Protein AF-W0TDA6-F1 (afdb_monomer)

Organism: Kluyveromyces marxianus (strain DMKU3-1042 / BCC 29191 / NBRC 104275) (NCBI:txid1003335)

InterPro domains:
  IPR021102 Peptide-N4-(N-acetyl-beta-glucosaminyl)asparagine amidase A [PTHR31104] (103-694)
  IPR056948 Peptide N-acetyl-beta-D-glucosaminyl asparaginase amidase A, N-terminal [PF12222] (127-472)

Radius of gyration: 29.34 Å; Cα contacts (8 Å, |Δi|>4): 1601; chains: 1; bounding box: 58×89×93 Å

Foldseek 3Di:
DFDFFPVVLLVVVLVVVVVVVVVVVPDDDDDDDDDDDDDDDDDDDPDDDDDDDDDDDDDDDDDDDDDDDDDDPPVVVVVVVVVVVVVVVVVVVVPPDDDDDDPDPPPPQEAEFEAQPFDDDDPPQWDDKDFFDWDKAEQCALNWDKDKDFADDPDDFQWKKKKKKKKKFAFAQKWWKFKDKQLATQFIAIDAGDDPRGIYIYMGMDTRSLPVLVRNVRDIIMIIMDTHHYDDPRHHMMMIMIMMMITGRFDFDDDDDPDDPLSLVCCVVFPRFNDKAKPQDDPPPSHSKDWPDDPPDDQDKDKDWCPVVCPPPPVFFSWKKWWKQKAADDLRLQLQQADAPVCQCLLVVVSGGGHHLYRFKWKWKWKDQPPDIATQDIDTADRWAECSHPHVQQPFRHHTHCNGGPDIDMTICGLVVVVVPDPTRMMMIIGMFSDPDPVGGRDDDTGMMIIIIMGTHGDPPFPKDWADWPDWDKDKDWDKDWDDPVDSFKIKIKIKIKIKIKTKTWMAGNNFIKIKMKIKIKIKMWIWIAGRSNQKIKIKIKIKIKIKIFIARPVCVVPDDGQKIKIKIKMKIKIKIKHWDDQDSVQSKTKIKMWMKIKMKIWIKMDGPVPPDDDDDPTLVSVVVCVVPDPCPPIPTAKIKIKMKTKMWMKMDGPVDIDTHMWMKIKMWIAGNPRHTWTKIWIWTDGRSHTPDIDMDTDD

Secondary structure (DSSP, 8-state):
--STTHHHHHHHHHHHHHHHHHHHHS---------------------------------------------SSSHHHHHHHHHHHHHHHHHHHTSS----------GGGEEEEB-TT-PPPPSSSEEEEEEEEEEEESS-TT--EEEEE----SS--SEEEEEEEEEEESS----EEEEEETTEEEEEEE-----TTPEEEEEEEEE-GGGHHHHTT---EEEEEEE-----SS---EEEEEEEEEEE-PPPPPPPPS-SHHHHHHHHHHSPPSEEEESS--TTSS-S-EEESPTTSSSPPEEEE-TTTSTT-SS-EEEEEEEEEEEE-GGGTTGGGPPPGGGTTTTGGGT-----S-S--EEEEEEE-SS-EEEEEEEPPPP---TTSS-GGGSSSBPPTTSSSPPPEEEE-GGGTTGGGSSS--EEEEEEES-SSTTS-----S-EEEEEEEEEEE-TT--EEEEEEEEEEEEEEEEEEEE--S-TT-EEEEEEEEEEEEEEEEEEETTEEEEEEEEEEEEEEEEEEEEGGGTEEEEEEEEEEEEEEEEEEGGGTTTS--SEEEEEEEEEEEEEEEEEEEEETTTTEEEEEEEEEEEEEEEEEEEETTS------SSHHHHHHHHTTS-SSSSEEEEEEEEEEEEEEEEEE-TT--EEEEEEEEEEEEEE-SSS-EEEEEEEEEETTEEEEEEEEE--

Solvent-accessible surface area (backbone atoms only — not comparable to full-atom values): 38450 Å² total; per-residue (Å²): 120,71,55,82,41,57,65,59,27,50,49,49,50,53,53,50,52,52,50,53,53,53,57,65,74,67,67,76,93,77,84,93,77,89,81,93,84,87,84,86,88,80,92,82,81,93,81,82,91,79,86,92,82,80,80,93,73,88,79,86,78,90,88,80,90,76,95,86,78,94,82,75,77,66,66,62,54,58,57,52,53,54,50,54,53,53,50,51,54,53,56,58,61,67,75,71,78,82,88,76,96,70,93,75,92,75,68,87,51,58,43,73,33,41,43,81,81,51,65,77,81,78,91,64,49,70,70,48,75,47,82,69,46,78,52,74,36,32,81,15,62,95,50,56,51,72,41,81,45,66,42,83,74,91,64,84,60,76,39,35,32,39,39,41,37,39,35,30,40,43,38,43,73,53,35,61,35,40,35,24,51,70,54,31,60,74,46,45,30,39,46,73,42,41,54,94,76,22,33,34,34,35,65,48,52,45,84,43,36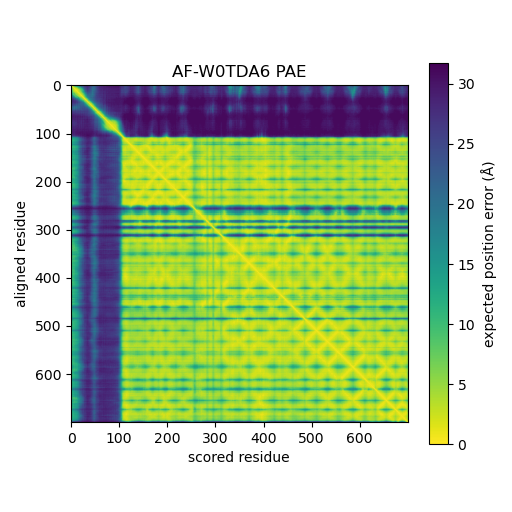,67,52,45,52,68,40,76,70,52,54,77,40,42,40,35,43,37,41,57,29,74,57,49,97,82,25,59,30,38,42,37,37,39,35,32,43,39,34,20,50,63,81,57,83,85,72,80,79,80,81,47,82,64,40,55,50,48,51,71,76,63,60,59,35,64,42,78,40,50,50,39,78,44,93,81,73,80,57,36,67,44,65,32,47,55,88,96,56,78,82,60,71,48,77,38,77,42,75,77,70,56,76,78,60,84,68,25,64,75,39,36,31,40,39,38,38,60,46,50,33,54,86,27,43,58,35,61,78,21,39,46,62,89,54,27,62,58,24,47,92,70,54,33,50,52,56,46,36,24,41,45,58,34,42,38,34,30,42,32,51,90,82,56,76,41,82,67,46,63,44,63,69,81,89,57,47,47,35,49,41,100,44,39,37,57,25,37,36,51,34,36,71,49,30,65,54,47,74,61,47,78,44,75,43,48,58,49,48,44,65,66,69,50,96,59,70,36,26,40,35,38,40,69,27,22,46,74,40,90,91,46,75,37,52,62,65,52,45,28,42,38,31,19,27,38,36,33,32,62,37,92,84,53,53,52,46,61,45,61,65,79,43,76,46,79,50,64,44,62,48,76,50,72,56,67,81,89,45,71,38,43,42,34,42,36,39,42,37,35,40,39,37,40,36,26,12,35,30,25,54,74,84,43,67,24,30,39,35,39,38,36,37,34,41,38,37,31,41,39,38,28,30,76,38,54,41,37,34,38,39,37,38,40,36,41,39,39,42,40,38,32,37,20,52,52,92,37,58,93,74,54,82,43,53,35,32,45,39,37,39,36,39,43,40,38,38,40,36,39,33,65,74,48,71,44,72,94,75,56,30,41,32,32,36,36,38,41,40,36,40,37,36,34,32,31,35,35,45,49,62,77,71,79,67,93,82,81,74,90,51,35,64,47,53,52,59,43,54,76,77,40,71,52,68,78,46,37,52,35,36,24,31,40,36,37,41,36,33,36,28,42,41,33,48,37,88,94,55,68,50,66,38,9,33,31,42,36,41,35,38,40,42,27,60,46,66,54,71,46,48,37,36,38,43,36,35,30,50,71,43,34,80,78,40,79,48,77,49,62,80,126

Mean predicted aligned error: 11.26 Å

Structure (mmCIF, N/CA/C/O backbone):
data_AF-W0TDA6-F1
#
_entry.id   AF-W0TDA6-F1
#
loop_
_atom_site.group_PDB
_atom_site.id
_atom_site.type_symbol
_atom_site.label_atom_id
_atom_site.label_alt_id
_atom_site.label_comp_id
_atom_site.label_asym_id
_atom_site.label_entity_id
_atom_site.label_seq_id
_atom_site.pdbx_PDB_ins_code
_atom_site.Cartn_x
_atom_site.Cartn_y
_atom_site.Cartn_z
_atom_site.occupancy
_atom_site.B_iso_or_equiv
_atom_site.auth_seq_id
_atom_site.auth_comp_id
_atom_site.auth_asym_id
_atom_site.auth_atom_id
_atom_site.pdbx_PDB_model_num
ATOM 1 N N . MET A 1 1 ? 5.021 1.453 -20.888 1.00 30.78 1 MET A N 1
ATOM 2 C CA . MET A 1 1 ? 4.682 2.231 -19.678 1.00 30.78 1 MET A CA 1
ATOM 3 C C . MET A 1 1 ? 5.437 1.537 -18.564 1.00 30.78 1 MET A C 1
ATOM 5 O O . MET A 1 1 ? 5.138 0.377 -18.330 1.00 30.78 1 MET A O 1
ATOM 9 N N . GLY A 1 2 ? 6.504 2.184 -18.094 1.00 31.73 2 GLY A N 1
ATOM 10 C CA . GLY A 1 2 ? 7.638 1.594 -17.371 1.00 31.73 2 GLY A CA 1
ATOM 11 C C . GLY A 1 2 ? 8.941 1.983 -18.087 1.00 31.73 2 GLY A C 1
ATOM 12 O O . GLY A 1 2 ? 9.083 1.664 -19.260 1.00 31.73 2 GLY A O 1
ATOM 13 N N . THR A 1 3 ? 9.836 2.719 -17.409 1.00 35.06 3 THR A N 1
ATOM 14 C CA . THR A 1 3 ? 10.998 3.520 -17.904 1.00 35.06 3 THR A CA 1
ATOM 15 C C . THR A 1 3 ? 10.679 4.921 -18.483 1.00 35.06 3 THR A C 1
ATOM 17 O O . THR A 1 3 ? 10.755 5.200 -19.677 1.00 35.06 3 THR A O 1
ATOM 20 N N . LYS A 1 4 ? 10.302 5.837 -17.574 1.00 40.94 4 LYS A N 1
ATOM 21 C CA . LYS A 1 4 ? 10.275 7.313 -17.704 1.00 40.94 4 LYS A CA 1
ATOM 22 C C . LYS A 1 4 ? 11.079 7.894 -18.878 1.00 40.94 4 LYS A C 1
ATOM 24 O O . LYS A 1 4 ? 12.294 7.746 -18.900 1.00 40.94 4 LYS A O 1
ATOM 29 N N . GLY A 1 5 ? 10.425 8.646 -19.768 1.00 38.69 5 GLY A N 1
ATOM 30 C CA . GLY A 1 5 ? 11.040 9.676 -20.626 1.00 38.69 5 GLY A CA 1
ATOM 31 C C . GLY A 1 5 ? 11.992 9.193 -21.727 1.00 38.69 5 GLY A C 1
ATOM 32 O O . GLY A 1 5 ? 11.766 9.511 -22.888 1.00 38.69 5 GLY A O 1
ATOM 33 N N . LYS A 1 6 ? 13.016 8.395 -21.407 1.00 40.06 6 LYS A N 1
ATOM 34 C CA . LYS A 1 6 ? 14.071 7.938 -22.323 1.00 40.06 6 LYS A CA 1
ATOM 35 C C . LYS A 1 6 ? 13.553 7.057 -23.457 1.00 40.06 6 LYS A C 1
ATOM 37 O O . LYS A 1 6 ? 13.934 7.288 -24.596 1.00 40.06 6 LYS A O 1
ATOM 42 N N . GLU A 1 7 ? 12.645 6.107 -23.213 1.00 43.28 7 GLU A N 1
ATOM 43 C CA . GLU A 1 7 ? 12.077 5.286 -24.303 1.00 43.28 7 GLU A CA 1
ATOM 44 C C . GLU A 1 7 ? 11.318 6.136 -25.335 1.00 43.28 7 GLU A C 1
ATOM 46 O O . GLU A 1 7 ? 11.422 5.900 -26.539 1.00 43.28 7 GLU A O 1
ATOM 51 N N . MET A 1 8 ? 10.585 7.151 -24.867 1.00 40.91 8 MET A N 1
ATOM 52 C C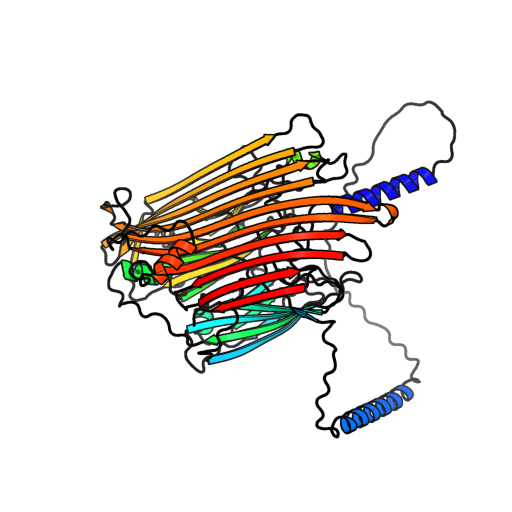A . MET A 1 8 ? 9.775 8.037 -25.708 1.00 40.91 8 MET A CA 1
ATOM 53 C C . MET A 1 8 ? 10.635 9.106 -26.390 1.00 40.91 8 MET A C 1
ATOM 55 O O . MET A 1 8 ? 10.470 9.344 -27.585 1.00 40.91 8 MET A O 1
ATOM 59 N N . SER A 1 9 ? 11.621 9.664 -25.682 1.00 41.81 9 SER A N 1
ATOM 60 C CA . SER A 1 9 ? 12.555 10.642 -26.239 1.00 41.81 9 SER A CA 1
ATOM 61 C C . SER A 1 9 ? 13.507 10.009 -27.260 1.00 41.81 9 SER A C 1
ATOM 63 O O . SER A 1 9 ? 13.784 10.625 -28.285 1.00 41.81 9 SER A O 1
ATOM 65 N N . ILE A 1 10 ? 13.928 8.751 -27.073 1.00 43.00 10 ILE A N 1
ATOM 66 C CA . ILE A 1 10 ? 14.659 7.975 -28.088 1.00 43.00 10 ILE A CA 1
ATOM 67 C C . ILE A 1 10 ? 13.765 7.698 -29.298 1.00 43.00 10 ILE A C 1
ATOM 69 O O . ILE A 1 10 ? 14.218 7.843 -30.433 1.00 43.00 10 ILE A O 1
ATOM 73 N N . TRP A 1 11 ? 12.488 7.357 -29.099 1.00 38.75 11 TRP A N 1
ATOM 74 C CA . TRP A 1 11 ? 11.544 7.211 -30.212 1.00 38.75 11 TRP A CA 1
ATOM 75 C C . TRP A 1 11 ? 11.403 8.522 -31.001 1.00 38.75 11 TRP A C 1
ATOM 77 O O . TRP A 1 11 ? 11.454 8.519 -32.234 1.00 38.75 11 TRP A O 1
ATOM 87 N N . ASP A 1 12 ? 11.334 9.660 -30.310 1.00 44.09 12 ASP A N 1
ATOM 88 C CA . ASP A 1 12 ? 11.320 10.984 -30.930 1.00 44.09 12 ASP A CA 1
ATOM 89 C C . ASP A 1 12 ? 12.643 11.312 -31.643 1.00 44.09 12 ASP A C 1
ATOM 91 O O . ASP A 1 12 ? 12.622 11.806 -32.777 1.00 44.09 12 ASP A O 1
ATOM 95 N N . GLN A 1 13 ? 13.800 10.958 -31.067 1.00 47.44 13 GLN A N 1
ATOM 96 C CA . GLN A 1 13 ? 15.113 11.048 -31.723 1.00 47.44 13 GLN A CA 1
ATOM 97 C C . GLN A 1 13 ? 15.148 10.210 -33.015 1.00 47.44 13 GLN A C 1
ATOM 99 O O . GLN A 1 13 ? 15.613 10.688 -34.057 1.00 47.44 13 GLN A O 1
ATOM 104 N N . MET A 1 14 ? 14.593 8.994 -32.994 1.00 46.31 14 MET A N 1
ATOM 105 C CA . MET A 1 14 ? 14.507 8.092 -34.147 1.00 46.31 14 MET A CA 1
ATOM 106 C C . MET A 1 14 ? 13.577 8.641 -35.242 1.00 46.31 14 MET A C 1
ATOM 108 O O . MET A 1 14 ? 13.924 8.615 -36.430 1.00 46.31 14 MET A O 1
ATOM 112 N N . VAL A 1 15 ? 12.424 9.210 -34.880 1.00 45.78 15 VAL A N 1
ATOM 113 C CA . VAL A 1 15 ? 11.487 9.847 -35.825 1.00 45.78 15 VAL A CA 1
ATOM 114 C C . VAL A 1 15 ? 12.089 11.100 -36.453 1.00 45.78 15 VAL A C 1
ATOM 116 O O . VAL A 1 15 ? 11.986 11.299 -37.671 1.00 45.78 15 VAL A O 1
ATOM 119 N N . LEU A 1 16 ? 12.748 11.942 -35.657 1.00 45.25 16 LEU A N 1
ATOM 120 C CA . LEU A 1 16 ? 13.359 13.189 -36.116 1.00 45.25 16 LEU A CA 1
ATOM 121 C C . LEU A 1 16 ? 14.591 12.939 -36.998 1.00 45.25 16 LEU A C 1
ATOM 123 O O . LEU A 1 16 ? 14.753 13.616 -38.021 1.00 45.25 16 LEU A O 1
ATOM 127 N N . ALA A 1 17 ? 15.420 11.940 -36.679 1.00 45.94 17 ALA A N 1
ATOM 128 C CA . ALA A 1 17 ? 16.544 11.518 -37.517 1.00 45.94 17 ALA A CA 1
ATOM 129 C C . ALA A 1 17 ? 16.070 10.948 -38.867 1.00 45.94 17 ALA A C 1
ATOM 131 O O . ALA A 1 17 ? 16.615 11.296 -39.920 1.00 45.94 17 ALA A O 1
ATOM 132 N N . THR A 1 18 ? 14.988 10.161 -38.860 1.00 44.28 18 THR A N 1
ATOM 133 C CA . THR A 1 18 ? 14.373 9.606 -40.078 1.00 44.28 18 THR A CA 1
ATOM 134 C C . THR A 1 18 ? 13.708 10.691 -40.937 1.00 44.28 18 THR A C 1
ATOM 136 O O . THR A 1 18 ? 13.796 10.655 -42.167 1.00 44.28 18 THR A O 1
ATOM 139 N N . LYS A 1 19 ? 13.092 11.714 -40.322 1.00 43.38 19 LYS A N 1
ATOM 140 C CA . LYS A 1 19 ? 12.579 12.898 -41.038 1.00 43.38 19 LYS A CA 1
ATOM 141 C C . LYS A 1 19 ? 13.715 13.729 -41.648 1.00 43.38 19 LYS A C 1
ATOM 143 O O . LYS A 1 19 ? 13.626 14.090 -42.821 1.00 43.38 19 LYS A O 1
ATOM 148 N N . LYS A 1 20 ? 14.811 13.981 -40.918 1.00 43.78 20 LYS A N 1
ATOM 149 C CA . LYS A 1 20 ? 15.991 14.707 -41.438 1.00 43.78 20 LYS A CA 1
ATOM 150 C C . LYS A 1 20 ? 16.697 13.957 -42.577 1.00 43.78 20 LYS A C 1
ATOM 152 O O . LYS A 1 20 ? 17.152 14.607 -43.521 1.00 43.78 20 LYS A O 1
ATOM 157 N N . SER A 1 21 ? 16.770 12.623 -42.536 1.00 42.88 21 SER A N 1
ATOM 158 C CA . SER A 1 21 ? 17.362 11.824 -43.621 1.00 42.88 21 SER A CA 1
ATOM 159 C C . SER A 1 21 ? 16.474 11.805 -44.875 1.00 42.88 21 SER A C 1
ATOM 161 O O . SER A 1 21 ? 16.980 12.007 -45.982 1.00 42.88 21 SER A O 1
ATOM 163 N N . LYS A 1 22 ? 15.143 11.702 -44.713 1.00 41.78 22 LYS A N 1
ATOM 164 C CA . LYS A 1 22 ? 14.178 11.816 -45.820 1.00 41.78 22 LYS A CA 1
ATOM 165 C C . LYS A 1 22 ? 14.191 13.204 -46.468 1.00 41.78 22 LYS A C 1
ATOM 167 O O . LYS A 1 22 ? 14.262 13.276 -47.694 1.00 41.78 22 LYS A O 1
ATOM 172 N N . LEU A 1 23 ? 14.227 14.288 -45.687 1.00 42.31 23 LEU A N 1
ATOM 173 C CA . LEU A 1 23 ? 14.315 15.660 -46.215 1.00 42.31 23 LEU A CA 1
ATOM 174 C C . LEU A 1 23 ? 15.634 15.936 -46.958 1.00 42.31 23 LEU A C 1
ATOM 176 O O . LEU A 1 23 ? 15.617 16.591 -47.997 1.00 42.31 23 LEU A O 1
ATOM 180 N N . LYS A 1 24 ? 16.770 15.392 -46.497 1.00 43.06 24 LYS A N 1
ATOM 181 C CA . LYS A 1 24 ? 18.051 15.498 -47.225 1.00 43.06 24 LYS A CA 1
ATOM 182 C C . LYS A 1 24 ? 18.072 14.690 -48.528 1.00 43.06 24 LYS A C 1
ATOM 184 O O . LYS A 1 24 ? 18.759 15.087 -49.463 1.00 43.06 24 LYS A O 1
ATOM 189 N N . SER A 1 25 ? 17.307 13.599 -48.616 1.00 41.50 25 SER A N 1
ATOM 190 C CA . SER A 1 25 ? 17.229 12.756 -49.822 1.00 41.50 25 SER A CA 1
ATOM 191 C C . SER A 1 25 ? 16.295 13.287 -50.924 1.00 41.50 25 SER A C 1
ATOM 193 O O . SER A 1 25 ? 16.335 12.781 -52.043 1.00 41.50 25 SER A O 1
ATOM 195 N N . GLN A 1 26 ? 15.474 14.309 -50.638 1.00 41.34 26 GLN A N 1
ATOM 196 C CA . GLN A 1 26 ? 14.482 14.856 -51.581 1.00 41.34 26 GLN A CA 1
ATOM 197 C C . GLN A 1 26 ? 14.816 16.253 -52.137 1.00 41.34 26 GLN A C 1
ATOM 199 O O . GLN A 1 26 ? 14.079 16.772 -52.975 1.00 41.34 26 GLN A O 1
ATOM 204 N N . LEU A 1 27 ? 15.938 16.863 -51.746 1.00 33.97 27 LEU A N 1
ATOM 205 C CA . LEU A 1 27 ? 16.331 18.188 -52.235 1.00 33.97 27 LEU A CA 1
ATOM 206 C C . LEU A 1 27 ? 17.193 18.088 -53.508 1.00 33.97 27 LEU A C 1
ATOM 208 O O . LEU A 1 27 ? 18.405 17.891 -53.442 1.00 33.97 27 LEU A O 1
ATOM 212 N N . LYS A 1 28 ? 16.576 18.282 -54.683 1.00 37.00 28 LYS A N 1
ATOM 213 C CA . LYS A 1 28 ? 17.283 18.776 -55.883 1.00 37.00 28 LYS A CA 1
ATOM 214 C C . LYS A 1 28 ? 17.355 20.311 -55.827 1.00 37.00 28 LYS A C 1
ATOM 216 O O . LYS A 1 28 ? 16.351 20.931 -55.483 1.00 37.00 28 LYS A O 1
ATOM 221 N N . PRO A 1 29 ? 18.484 20.947 -56.189 1.00 35.22 29 PRO A N 1
ATOM 222 C CA . PRO A 1 29 ? 18.590 22.401 -56.163 1.00 35.22 29 PRO A CA 1
ATOM 223 C C . PRO A 1 29 ? 17.908 23.016 -57.393 1.00 35.22 29 PRO A C 1
ATOM 225 O O . PRO A 1 29 ? 18.240 22.663 -58.524 1.00 35.22 29 PRO A O 1
ATOM 228 N N . ILE A 1 30 ? 16.979 23.953 -57.181 1.00 30.64 30 ILE A N 1
ATOM 229 C CA . ILE A 1 30 ? 16.401 24.826 -58.222 1.00 30.64 30 ILE A CA 1
ATOM 230 C C . ILE A 1 30 ? 16.373 26.278 -57.681 1.00 30.64 30 ILE A C 1
ATOM 232 O O . ILE A 1 30 ? 16.246 26.456 -56.468 1.00 30.64 30 ILE A O 1
ATOM 236 N N . PRO A 1 31 ? 16.598 27.310 -58.528 1.00 33.06 31 PRO A N 1
ATOM 237 C CA . PRO A 1 31 ? 17.170 28.596 -58.120 1.00 33.06 31 PRO A CA 1
ATOM 238 C C . PRO A 1 31 ? 16.192 29.575 -57.460 1.00 33.06 31 PRO A C 1
ATOM 240 O O . PRO A 1 31 ? 14.982 29.511 -57.654 1.00 33.06 31 PRO A O 1
ATOM 243 N N . ARG A 1 32 ? 16.777 30.544 -56.741 1.00 35.72 32 ARG A N 1
ATOM 244 C CA . ARG A 1 32 ? 16.116 31.689 -56.096 1.00 35.72 32 ARG A CA 1
ATOM 245 C C . ARG A 1 32 ? 15.236 32.496 -57.060 1.00 35.72 32 ARG A C 1
ATOM 247 O O . ARG A 1 32 ? 15.734 32.998 -58.066 1.00 35.72 32 ARG A O 1
ATOM 254 N N . SER A 1 33 ? 14.006 32.777 -56.632 1.00 27.38 33 SER A N 1
ATOM 255 C CA . SER A 1 33 ? 13.244 33.960 -57.040 1.00 27.38 33 SER A CA 1
ATOM 256 C C . SER A 1 33 ? 12.552 34.595 -55.832 1.00 27.38 33 SER A C 1
ATOM 258 O O . SER A 1 33 ? 12.015 33.912 -54.967 1.00 27.38 33 SER A O 1
ATOM 260 N N . THR A 1 34 ? 12.621 35.919 -55.798 1.00 34.22 34 THR A N 1
ATOM 261 C CA . THR A 1 34 ? 12.045 36.871 -54.844 1.00 34.22 34 THR A CA 1
ATOM 262 C C . THR A 1 34 ? 10.514 36.897 -54.867 1.00 34.22 34 THR A C 1
ATOM 264 O O . THR A 1 34 ? 9.936 36.858 -55.951 1.00 34.22 34 THR A O 1
ATOM 267 N N . GLY A 1 35 ? 9.873 37.083 -53.708 1.00 27.47 35 GLY A N 1
ATOM 268 C CA . GLY A 1 35 ? 8.460 37.470 -53.616 1.00 27.47 35 GLY A CA 1
ATOM 269 C C . GLY A 1 35 ? 7.854 37.250 -52.228 1.00 27.47 35 GLY A C 1
ATOM 270 O O . GLY A 1 35 ? 7.839 36.130 -51.731 1.00 27.47 35 GLY A O 1
ATOM 271 N N . GLU A 1 36 ? 7.370 38.330 -51.614 1.00 28.95 36 GLU A N 1
ATOM 272 C CA . GLU A 1 36 ? 6.557 38.349 -50.390 1.00 28.95 36 GLU A CA 1
ATOM 273 C C . GLU A 1 36 ? 5.129 37.827 -50.641 1.00 28.95 36 GLU A C 1
ATOM 275 O O . GLU A 1 36 ? 4.544 38.134 -51.680 1.00 28.95 36 GLU A O 1
ATOM 280 N N . SER A 1 37 ? 4.539 37.112 -49.670 1.00 25.11 37 SER A N 1
ATOM 281 C CA . SER A 1 37 ? 3.240 37.418 -49.016 1.00 25.11 37 SER A CA 1
ATOM 282 C C . SER A 1 37 ? 2.530 36.189 -48.402 1.00 25.11 37 SER A C 1
ATOM 284 O O . SER A 1 37 ? 2.443 35.127 -49.004 1.00 25.11 37 SER A O 1
ATOM 286 N N . SER A 1 38 ? 2.025 36.419 -47.180 1.00 25.53 38 SER A N 1
ATOM 287 C CA . SER A 1 38 ? 0.795 35.935 -46.514 1.00 25.53 38 SER A CA 1
ATOM 288 C C . SER A 1 38 ? 0.392 34.447 -46.383 1.00 25.53 38 SER A C 1
ATOM 290 O O . SER A 1 38 ? 0.198 33.737 -47.358 1.00 25.53 38 SER A O 1
ATOM 292 N N . GLU A 1 39 ? 0.012 34.153 -45.127 1.00 24.53 39 GLU A N 1
ATOM 293 C CA . GLU A 1 39 ? -1.060 33.270 -44.610 1.00 24.53 39 GLU A CA 1
ATOM 294 C C . GLU A 1 39 ? -0.879 31.742 -44.425 1.00 24.53 39 GLU A C 1
ATOM 296 O O . GLU A 1 39 ? -0.797 30.979 -45.375 1.00 24.53 39 GLU A O 1
ATOM 301 N N . LYS A 1 40 ? -1.081 31.358 -43.143 1.00 24.88 40 LYS A N 1
ATOM 302 C CA . LYS A 1 40 ? -1.791 30.184 -42.572 1.00 24.88 40 LYS A CA 1
ATOM 303 C C . LYS A 1 40 ? -1.222 28.757 -42.720 1.00 24.88 40 LYS A C 1
ATOM 305 O O . LYS A 1 40 ? -0.584 28.414 -43.697 1.00 24.88 40 LYS A O 1
ATOM 310 N N . GLN A 1 41 ? -1.624 27.946 -41.722 1.00 24.34 41 GLN A N 1
ATOM 311 C CA . GLN A 1 41 ? -1.422 26.500 -41.468 1.00 24.34 41 GLN A CA 1
ATOM 312 C C . GLN A 1 41 ? -0.174 26.156 -40.634 1.00 24.34 41 GLN A C 1
ATOM 314 O O . GLN A 1 41 ? 0.868 26.772 -40.788 1.00 24.34 41 GLN A O 1
ATOM 319 N N . GLU A 1 42 ? -0.186 25.218 -39.686 1.00 25.23 42 GLU A N 1
ATOM 320 C CA . GLU A 1 42 ? -1.201 24.270 -39.210 1.00 25.23 42 GLU A CA 1
ATOM 321 C C . GLU A 1 42 ? -0.736 23.790 -37.824 1.00 25.23 42 GLU A C 1
ATOM 323 O O . GLU A 1 42 ? 0.434 23.454 -37.641 1.00 25.23 42 GLU A O 1
ATOM 328 N N . LYS A 1 43 ? -1.630 23.774 -36.830 1.00 25.56 43 LYS A N 1
ATOM 329 C CA . LYS A 1 43 ? -1.408 23.043 -35.577 1.00 25.56 43 LYS A CA 1
ATOM 330 C C . LYS A 1 43 ? -1.855 21.602 -35.816 1.00 25.56 43 LYS A C 1
ATOM 332 O O . LYS A 1 43 ? -3.038 21.315 -35.676 1.00 25.56 43 LYS A O 1
ATOM 337 N N . GLU A 1 44 ? -0.932 20.714 -36.165 1.00 24.56 44 GLU A N 1
ATOM 338 C CA . GLU A 1 44 ? -1.161 19.272 -36.040 1.00 24.56 44 GLU A CA 1
ATOM 339 C C . GLU A 1 44 ? -0.714 18.814 -34.648 1.00 24.56 44 GLU A C 1
ATOM 341 O O . GLU A 1 44 ? 0.473 18.736 -34.335 1.00 24.56 44 GLU A O 1
ATOM 346 N N . SER A 1 45 ? -1.698 18.546 -33.794 1.00 24.44 45 SER A N 1
ATOM 347 C CA . SER A 1 45 ? -1.553 17.834 -32.529 1.00 24.44 45 SER A CA 1
ATOM 348 C C . SER A 1 45 ? -1.575 16.325 -32.793 1.00 24.44 45 SER A C 1
ATOM 350 O O . SER A 1 45 ? -2.621 15.787 -33.151 1.00 24.44 45 SER A O 1
ATOM 352 N N . TYR A 1 46 ? -0.454 15.632 -32.592 1.00 22.31 46 TYR A N 1
ATOM 353 C CA . TYR A 1 46 ? -0.410 14.166 -32.561 1.00 22.31 46 TYR A CA 1
ATOM 354 C C . TYR A 1 46 ? -0.530 13.677 -31.114 1.00 22.31 46 TYR A C 1
ATOM 356 O O . TYR A 1 46 ? 0.466 13.405 -30.460 1.00 22.31 46 TYR A O 1
ATOM 364 N N . TRP A 1 47 ? -1.769 13.581 -30.635 1.00 22.67 47 TRP A N 1
ATOM 365 C CA . TRP A 1 47 ? -2.164 12.765 -29.484 1.00 22.67 47 TRP A CA 1
ATOM 366 C C . TRP A 1 47 ? -3.554 12.204 -29.786 1.00 22.67 47 TRP A C 1
ATOM 368 O O . TRP A 1 47 ? -4.571 12.806 -29.458 1.00 22.67 47 TRP A O 1
ATOM 378 N N . GLN A 1 48 ? -3.598 11.077 -30.492 1.00 23.14 48 GLN A N 1
ATOM 379 C CA . GLN A 1 48 ? -4.799 10.252 -30.603 1.00 23.14 48 GLN A CA 1
ATOM 380 C C . GLN A 1 48 ? -4.394 8.794 -30.421 1.00 23.14 48 GLN A C 1
ATOM 382 O O . GLN A 1 48 ? -4.094 8.088 -31.377 1.00 23.14 48 GLN A O 1
ATOM 387 N N . TYR A 1 49 ? -4.394 8.361 -29.168 1.00 23.52 49 TYR A N 1
ATOM 388 C CA . TYR A 1 49 ? -4.804 7.011 -28.817 1.00 23.52 49 TYR A CA 1
ATOM 389 C C . TYR A 1 49 ? -5.783 7.139 -27.662 1.00 23.52 49 TYR A C 1
ATOM 391 O O . TYR A 1 49 ? -5.416 6.977 -26.510 1.00 23.52 49 TYR A O 1
ATOM 399 N N . ASP A 1 50 ? -7.014 7.506 -28.007 1.00 25.42 50 ASP A N 1
ATOM 400 C CA . ASP A 1 50 ? -8.199 7.085 -27.274 1.00 25.42 50 ASP A CA 1
ATOM 401 C C . ASP A 1 50 ? -9.449 7.280 -28.138 1.00 25.42 50 ASP A C 1
ATOM 403 O O . ASP A 1 50 ? -9.520 8.215 -28.937 1.00 25.42 50 ASP A O 1
ATOM 407 N N . LEU A 1 51 ? -10.431 6.399 -27.912 1.00 26.91 51 LEU A N 1
ATOM 408 C CA . LEU A 1 51 ? -11.778 6.311 -28.502 1.00 26.91 51 LEU A CA 1
ATOM 409 C C . LEU A 1 51 ? -11.943 5.413 -29.743 1.00 26.91 51 LEU A C 1
ATOM 411 O O . LEU A 1 51 ? -12.101 5.894 -30.856 1.00 26.91 51 LEU A O 1
ATOM 415 N N . GLU A 1 52 ? -12.144 4.112 -29.514 1.00 25.27 52 GLU A N 1
ATOM 416 C CA . GLU A 1 52 ? -13.196 3.382 -30.240 1.00 25.27 52 GLU A CA 1
ATOM 417 C C . GLU A 1 52 ? -14.058 2.569 -29.262 1.00 25.27 52 GLU A C 1
ATOM 419 O O . GLU A 1 52 ? -13.865 1.381 -29.003 1.00 25.27 52 GLU A O 1
ATOM 424 N N . LYS A 1 53 ? -15.069 3.247 -28.718 1.00 23.36 53 LYS A N 1
ATOM 425 C CA . LYS A 1 53 ? -16.372 2.645 -28.446 1.00 23.36 53 LYS A CA 1
ATOM 426 C C . LYS A 1 53 ? -17.385 3.406 -29.280 1.00 23.36 53 LYS A C 1
ATOM 428 O O . LYS A 1 53 ? -17.696 4.535 -28.936 1.00 23.36 53 LYS A O 1
ATOM 433 N N . ASP A 1 54 ? -17.924 2.757 -30.306 1.00 28.17 54 ASP A N 1
ATOM 434 C CA . ASP A 1 54 ? -19.324 2.947 -30.667 1.00 28.17 54 ASP A CA 1
ATOM 435 C C . ASP A 1 54 ? -19.886 1.745 -31.442 1.00 28.17 54 ASP A C 1
ATOM 437 O O . ASP A 1 54 ? -19.453 1.394 -32.534 1.00 28.17 54 ASP A O 1
ATOM 441 N N . GLY A 1 55 ? -20.901 1.121 -30.838 1.00 26.58 55 GLY A N 1
ATOM 442 C CA . GLY A 1 55 ? -22.074 0.595 -31.536 1.00 26.58 55 GLY A CA 1
ATOM 443 C C . GLY A 1 55 ? -21.909 -0.570 -32.514 1.00 26.58 55 GLY A C 1
ATOM 444 O O . GLY A 1 55 ? -22.100 -0.403 -33.717 1.00 26.58 55 GLY A O 1
ATOM 445 N N . PHE A 1 56 ? -21.791 -1.797 -31.999 1.00 22.84 56 PHE A N 1
ATOM 446 C CA . PHE A 1 56 ? -22.232 -2.973 -32.755 1.00 22.84 56 PHE A CA 1
ATOM 447 C C . PHE A 1 56 ? -23.771 -2.948 -32.866 1.00 22.84 56 PHE A C 1
ATOM 449 O O . PHE A 1 56 ? -24.481 -3.284 -31.919 1.00 22.84 56 PHE A O 1
ATOM 456 N N . LYS A 1 57 ? -24.306 -2.526 -34.019 1.00 25.97 57 LYS A N 1
ATOM 457 C CA . LYS A 1 57 ? -25.702 -2.786 -34.413 1.00 25.97 57 LYS A CA 1
ATOM 458 C C . LYS A 1 57 ? -25.719 -3.988 -35.363 1.00 25.97 57 LYS A C 1
ATOM 460 O O . LYS A 1 57 ? -25.069 -3.917 -36.406 1.00 25.97 57 LYS A O 1
ATOM 465 N N . PRO A 1 58 ? -26.464 -5.068 -35.075 1.00 26.53 58 PRO A N 1
ATOM 466 C CA . PRO A 1 58 ? -26.562 -6.182 -36.001 1.00 26.53 58 PRO A CA 1
ATOM 467 C C . PRO A 1 58 ? -27.465 -5.774 -37.169 1.00 26.53 58 PRO A C 1
ATOM 469 O O . PRO A 1 58 ? -28.630 -5.428 -36.970 1.00 26.53 58 PRO A O 1
ATOM 472 N N . LYS A 1 59 ? -26.944 -5.824 -38.398 1.00 26.16 59 LYS A N 1
ATOM 473 C CA . LYS A 1 59 ? -27.798 -5.898 -39.585 1.00 26.16 59 LYS A CA 1
ATOM 474 C C . LYS A 1 59 ? -28.053 -7.362 -39.909 1.00 26.16 59 LYS A C 1
ATOM 476 O O . LYS A 1 59 ? -27.157 -8.099 -40.307 1.00 26.16 59 LYS A O 1
ATOM 481 N N . THR A 1 60 ? -29.303 -7.751 -39.708 1.00 27.77 60 THR A N 1
ATOM 482 C CA . THR A 1 60 ? -29.958 -8.856 -40.394 1.00 27.77 60 THR A CA 1
ATOM 483 C C . THR A 1 60 ? -29.866 -8.642 -41.901 1.00 27.77 60 THR A C 1
ATOM 485 O O . THR A 1 60 ? -30.282 -7.589 -42.371 1.00 27.77 60 THR A O 1
ATOM 488 N N . ASP A 1 61 ? -29.389 -9.637 -42.643 1.00 25.66 61 ASP A N 1
ATOM 489 C CA . ASP A 1 61 ? -30.039 -10.010 -43.896 1.00 25.66 61 ASP A CA 1
ATOM 490 C C . ASP A 1 61 ? -29.749 -11.468 -44.242 1.00 25.66 61 ASP A C 1
ATOM 492 O O . ASP A 1 61 ? -28.611 -11.932 -44.329 1.00 25.66 61 ASP A O 1
ATOM 496 N N . ALA A 1 62 ? -30.847 -12.198 -44.392 1.00 24.97 62 ALA A N 1
ATOM 497 C CA . ALA A 1 62 ? -30.888 -13.535 -44.927 1.00 24.97 62 ALA A CA 1
ATOM 498 C C . ALA A 1 62 ? -30.764 -13.484 -46.454 1.00 24.97 62 ALA A C 1
ATOM 500 O O . ALA A 1 62 ? -31.349 -12.618 -47.099 1.00 24.97 62 ALA A O 1
ATOM 501 N N . SER A 1 63 ? -30.077 -14.483 -47.012 1.00 27.33 63 SER A N 1
ATOM 502 C CA . SER A 1 63 ? -30.395 -15.210 -48.255 1.00 27.33 63 SER A CA 1
ATOM 503 C C . SER A 1 63 ? -29.154 -15.488 -49.110 1.00 27.33 63 SER A C 1
ATOM 505 O O . SER A 1 63 ? -28.540 -14.607 -49.696 1.00 27.33 63 SER A O 1
ATOM 507 N N . ASN A 1 64 ? -28.792 -16.768 -49.180 1.00 26.34 64 ASN A N 1
ATOM 508 C CA . ASN A 1 64 ? -28.811 -17.580 -50.400 1.00 26.34 64 ASN A CA 1
ATOM 509 C C . ASN A 1 64 ? -27.737 -18.663 -50.357 1.00 26.34 64 ASN A C 1
ATOM 511 O O . ASN A 1 64 ? -26.551 -18.470 -50.613 1.00 26.34 64 ASN A O 1
ATOM 515 N N . VAL A 1 65 ? -28.244 -19.855 -50.068 1.00 29.33 65 VAL A N 1
ATOM 516 C CA . VAL A 1 65 ? -27.647 -21.139 -50.392 1.00 29.33 65 VAL A CA 1
ATOM 517 C C . VAL A 1 65 ? -27.326 -21.184 -51.888 1.00 29.33 65 VAL A C 1
ATOM 519 O O . VAL A 1 65 ? -28.198 -20.939 -52.719 1.00 29.33 65 VAL A O 1
ATOM 522 N N . SER A 1 66 ? -26.125 -21.641 -52.246 1.00 28.83 66 SER A N 1
ATOM 523 C CA . SER A 1 66 ? -25.994 -22.461 -53.449 1.00 28.83 66 SER A CA 1
ATOM 524 C C . SER A 1 66 ? -25.079 -23.657 -53.193 1.00 28.83 66 SER A C 1
ATOM 526 O O . SER A 1 66 ? -23.939 -23.547 -52.743 1.00 28.83 66 SER A O 1
ATOM 528 N N . LEU A 1 67 ? -25.650 -24.835 -53.447 1.00 30.16 67 LEU A N 1
ATOM 529 C CA . LEU A 1 67 ? -24.971 -26.116 -53.501 1.00 30.16 67 LEU A CA 1
ATOM 530 C C . LEU A 1 67 ? -23.945 -26.106 -54.639 1.00 30.16 67 LEU A C 1
ATOM 532 O O . LEU A 1 67 ? -24.338 -25.963 -55.795 1.00 30.16 67 LEU A O 1
ATOM 536 N N . LYS A 1 68 ? -22.677 -26.399 -54.331 1.00 27.95 68 LYS A N 1
ATOM 537 C CA . LYS A 1 68 ? -21.799 -27.287 -55.123 1.00 27.95 68 LYS A CA 1
ATOM 538 C C . LYS A 1 68 ? -20.419 -27.395 -54.469 1.00 27.95 68 LYS A C 1
ATOM 540 O O . LYS A 1 68 ? -19.580 -26.524 -54.649 1.00 27.95 68 LYS A O 1
ATOM 545 N N . LYS A 1 69 ? -20.194 -28.508 -53.760 1.00 30.80 69 LYS A N 1
ATOM 546 C CA . LYS A 1 69 ? -19.021 -29.412 -53.865 1.00 30.80 69 LYS A CA 1
ATOM 547 C C . LYS A 1 69 ? -18.965 -30.352 -52.652 1.00 30.80 69 LYS A C 1
ATOM 549 O O . LYS A 1 69 ? -18.085 -30.299 -51.802 1.00 30.80 69 LYS A O 1
ATOM 554 N N . ARG A 1 70 ? -19.923 -31.284 -52.625 1.00 36.19 70 ARG A N 1
ATOM 555 C CA . ARG A 1 70 ? -19.735 -32.612 -52.030 1.00 36.19 70 ARG A CA 1
ATOM 556 C C . ARG A 1 70 ? -18.741 -33.362 -52.919 1.00 36.19 70 ARG A C 1
ATOM 558 O O . ARG A 1 70 ? -19.139 -33.781 -53.994 1.00 36.19 70 ARG A O 1
ATOM 565 N N . CYS A 1 71 ? -17.477 -33.437 -52.501 1.00 38.25 71 CYS A N 1
ATOM 566 C CA . CYS A 1 71 ? -16.475 -34.445 -52.897 1.00 38.25 71 CYS A CA 1
ATOM 567 C C . CYS A 1 71 ? -15.138 -34.150 -52.188 1.00 38.25 71 CYS A C 1
ATOM 569 O O . CYS A 1 71 ? -14.123 -33.956 -52.836 1.00 38.25 71 CYS A O 1
ATOM 571 N N . PHE A 1 72 ? -15.131 -34.055 -50.853 1.00 36.28 72 PHE A N 1
ATOM 572 C CA . PHE A 1 72 ? -13.882 -33.999 -50.064 1.00 36.28 72 PHE A CA 1
ATOM 573 C C . PHE A 1 72 ? -14.048 -34.575 -48.639 1.00 36.28 72 PHE A C 1
ATOM 575 O O . PHE A 1 72 ? -13.310 -34.242 -47.721 1.00 36.28 72 PHE A O 1
ATOM 582 N N . SER A 1 73 ? -15.043 -35.453 -48.442 1.00 42.53 73 SER A N 1
ATOM 583 C CA . SER A 1 73 ? -15.506 -35.899 -47.113 1.00 42.53 73 SER A CA 1
ATOM 584 C C . SER A 1 73 ? -15.123 -37.340 -46.738 1.00 42.53 73 SER A C 1
ATOM 586 O O . SER A 1 73 ? -15.509 -37.798 -45.669 1.00 42.53 73 SER A O 1
ATOM 588 N N . TRP A 1 74 ? -14.371 -38.066 -47.570 1.00 35.62 74 TRP A N 1
ATOM 589 C CA . TRP A 1 74 ? -13.975 -39.455 -47.270 1.00 35.62 74 TRP A CA 1
ATOM 590 C C . TRP A 1 74 ? -12.470 -39.625 -46.995 1.00 35.62 74 TRP A C 1
ATOM 592 O O . TRP A 1 74 ? -12.081 -40.549 -46.288 1.00 35.62 74 TRP A O 1
ATOM 602 N N . ALA A 1 75 ? -11.624 -38.680 -47.426 1.00 40.03 75 ALA A N 1
ATOM 603 C CA . ALA A 1 75 ? -10.185 -38.693 -47.137 1.00 40.03 75 ALA A CA 1
ATOM 604 C C . ALA A 1 75 ? -9.842 -38.183 -45.718 1.00 40.03 75 ALA A C 1
ATOM 606 O O . ALA A 1 75 ? -8.927 -38.702 -45.083 1.00 40.03 75 ALA A O 1
ATOM 607 N N . LEU A 1 76 ? -10.613 -37.229 -45.172 1.00 40.72 76 LEU A N 1
ATOM 608 C CA . LEU A 1 76 ? -10.408 -36.711 -43.808 1.00 40.72 76 LEU A CA 1
ATOM 609 C C . LEU A 1 76 ? -10.842 -37.690 -42.701 1.00 40.72 76 LEU A C 1
ATOM 611 O O . LEU A 1 76 ? -10.346 -37.595 -41.580 1.00 40.72 76 LEU A O 1
ATOM 615 N N . PHE A 1 77 ? -11.741 -38.635 -42.996 1.00 42.50 77 PHE A N 1
ATOM 616 C CA . PHE A 1 77 ? -12.186 -39.637 -42.023 1.00 42.50 77 PHE A CA 1
ATOM 617 C C . PHE A 1 77 ? -11.148 -40.758 -41.856 1.00 42.50 77 PHE A C 1
ATOM 619 O O . PHE A 1 77 ? -10.813 -41.121 -40.732 1.00 42.50 77 PHE A O 1
ATOM 626 N N . ALA A 1 78 ? -10.537 -41.220 -42.954 1.00 45.34 78 ALA A N 1
ATOM 627 C CA . ALA A 1 78 ? -9.456 -42.209 -42.908 1.00 45.34 78 ALA A CA 1
ATOM 628 C C . ALA A 1 78 ? -8.189 -41.673 -42.207 1.00 45.34 78 ALA A C 1
ATOM 630 O O . ALA A 1 78 ? -7.555 -42.396 -41.441 1.00 45.34 78 ALA A O 1
ATOM 631 N N . PHE A 1 79 ? -7.862 -40.385 -42.386 1.00 44.41 79 PHE A N 1
ATOM 632 C CA . PHE A 1 79 ? -6.705 -39.755 -41.733 1.00 44.41 79 PHE A CA 1
ATOM 633 C C . PHE A 1 79 ? -6.879 -39.584 -40.212 1.00 44.41 79 PHE A C 1
ATOM 635 O O . PHE A 1 79 ? -5.908 -39.683 -39.463 1.00 44.41 79 PHE A O 1
ATOM 642 N N . ARG A 1 80 ? -8.116 -39.381 -39.734 1.00 43.97 80 ARG A N 1
ATOM 643 C CA . ARG A 1 80 ? -8.420 -39.270 -38.296 1.00 43.97 80 ARG A CA 1
ATOM 644 C C . ARG A 1 80 ? -8.379 -40.619 -37.572 1.00 43.97 80 ARG A C 1
ATOM 646 O O . ARG A 1 80 ? -7.964 -40.661 -36.420 1.00 43.97 80 ARG A O 1
ATOM 653 N N . VAL A 1 81 ? -8.722 -41.722 -38.243 1.00 48.25 81 VAL A N 1
ATOM 654 C CA . VAL A 1 81 ? -8.660 -43.075 -37.652 1.00 48.25 81 VAL A CA 1
ATOM 655 C C . VAL A 1 81 ? -7.210 -43.549 -37.464 1.00 48.25 81 VAL A C 1
ATOM 657 O O . VAL A 1 81 ? -6.890 -44.136 -36.435 1.00 48.25 81 VAL A O 1
ATOM 660 N N . VAL A 1 82 ? -6.299 -43.217 -38.387 1.00 51.06 82 VAL A N 1
ATOM 661 C CA . VAL A 1 82 ? -4.866 -43.556 -38.261 1.00 51.06 82 VAL A CA 1
ATOM 662 C C . VAL A 1 82 ? -4.189 -42.783 -37.119 1.00 51.06 82 VAL A C 1
ATOM 664 O O . VAL A 1 82 ? -3.378 -43.353 -36.390 1.00 51.06 82 VAL A O 1
ATOM 667 N N . PHE A 1 83 ? -4.562 -41.517 -36.897 1.00 47.06 83 PHE A N 1
ATOM 668 C CA . PHE A 1 83 ? -4.024 -40.709 -35.792 1.00 47.06 83 PHE A CA 1
ATOM 669 C C . PHE A 1 83 ? -4.468 -41.209 -34.410 1.00 47.06 83 PHE A C 1
ATOM 671 O O . PHE A 1 83 ? -3.669 -41.209 -33.476 1.00 47.06 83 PHE A O 1
ATOM 678 N N . VAL A 1 84 ? -5.707 -41.692 -34.283 1.00 52.66 84 VAL A N 1
ATOM 679 C CA . VAL A 1 84 ? -6.220 -42.266 -33.027 1.00 52.66 84 VAL A CA 1
ATOM 680 C C . VAL A 1 84 ? -5.549 -43.610 -32.716 1.00 52.66 84 VAL A C 1
ATOM 682 O O . VAL A 1 84 ? -5.197 -43.864 -31.567 1.00 52.66 84 VAL A O 1
ATOM 685 N N . ILE A 1 85 ? -5.274 -44.436 -33.732 1.00 49.78 85 ILE A N 1
ATOM 686 C CA . ILE A 1 85 ? -4.551 -45.707 -33.559 1.00 49.78 85 ILE A CA 1
ATOM 687 C C . ILE A 1 85 ? -3.076 -45.462 -33.185 1.00 49.78 85 ILE A C 1
ATOM 689 O O . ILE A 1 85 ? -2.557 -46.124 -32.290 1.00 49.78 85 ILE A O 1
ATOM 693 N N . LEU A 1 86 ? -2.407 -44.470 -33.785 1.00 41.69 86 LEU A N 1
ATOM 694 C CA . LEU A 1 86 ? -1.027 -44.102 -33.425 1.00 41.69 86 LEU A CA 1
ATOM 695 C C . LEU A 1 86 ? -0.918 -43.465 -32.028 1.00 41.69 86 LEU A C 1
ATOM 697 O O . LEU A 1 86 ? 0.065 -43.703 -31.324 1.00 41.69 86 LEU A O 1
ATOM 701 N N . ALA A 1 87 ? -1.928 -42.700 -31.600 1.00 46.31 87 ALA A N 1
ATOM 702 C CA . ALA A 1 87 ? -2.004 -42.154 -30.245 1.00 46.31 87 ALA A CA 1
ATOM 703 C C . ALA A 1 87 ? -2.222 -43.257 -29.192 1.00 46.31 87 ALA A C 1
ATOM 705 O O . ALA A 1 87 ? -1.574 -43.237 -28.148 1.00 46.31 87 ALA A O 1
ATOM 706 N N . LEU A 1 88 ? -3.049 -44.266 -29.493 1.00 41.34 88 LEU A N 1
ATOM 707 C CA . LEU A 1 88 ? -3.273 -45.423 -28.618 1.00 41.34 88 LEU A CA 1
ATOM 708 C C . LEU A 1 88 ? -2.047 -46.345 -28.518 1.00 41.34 88 LEU A C 1
ATOM 710 O O . LEU A 1 88 ? -1.762 -46.851 -27.437 1.00 41.34 88 LEU A O 1
ATOM 714 N N . VAL A 1 89 ? -1.266 -46.510 -29.593 1.00 47.56 89 VAL A N 1
ATOM 715 C CA . VAL A 1 89 ? 0.006 -47.264 -29.557 1.00 47.56 89 VAL A CA 1
ATOM 716 C C . VAL A 1 89 ? 1.093 -46.510 -28.773 1.00 47.56 89 VAL A C 1
ATOM 718 O O . VAL A 1 89 ? 1.895 -47.139 -28.084 1.00 47.56 89 VAL A O 1
ATOM 721 N N . ARG A 1 90 ? 1.099 -45.166 -28.793 1.00 43.47 90 ARG A N 1
ATOM 722 C CA . ARG A 1 90 ? 1.975 -44.355 -27.923 1.00 43.47 90 ARG A CA 1
ATOM 723 C C . ARG A 1 90 ? 1.573 -44.421 -26.448 1.00 43.47 90 ARG A C 1
ATOM 725 O O . ARG A 1 90 ? 2.459 -44.493 -25.606 1.00 43.47 90 ARG A O 1
ATOM 732 N N . LEU A 1 91 ? 0.274 -44.451 -26.145 1.00 40.12 91 LEU A N 1
ATOM 733 C CA . LEU A 1 91 ? -0.242 -44.619 -24.781 1.00 40.12 91 LEU A CA 1
ATOM 734 C C . LEU A 1 91 ? 0.015 -46.029 -24.222 1.00 40.12 91 LEU A C 1
ATOM 736 O O . LEU A 1 91 ? 0.363 -46.150 -23.052 1.00 40.12 91 LEU A O 1
ATOM 740 N N . LEU A 1 92 ? -0.058 -47.083 -25.048 1.00 36.38 92 LEU A N 1
ATOM 741 C CA . LEU A 1 92 ? 0.300 -48.443 -24.617 1.00 36.38 92 LEU A CA 1
ATOM 742 C C . LEU A 1 92 ? 1.810 -48.626 -24.386 1.00 36.38 92 LEU A C 1
ATOM 744 O O . LEU A 1 92 ? 2.195 -49.346 -23.469 1.00 36.38 92 LEU A O 1
ATOM 748 N N . ASN A 1 93 ? 2.668 -47.954 -25.162 1.00 37.34 93 ASN A N 1
ATOM 749 C CA . ASN A 1 93 ? 4.124 -48.005 -24.964 1.00 37.34 93 ASN A CA 1
ATOM 750 C C . ASN A 1 93 ? 4.619 -47.140 -23.792 1.00 37.34 93 ASN A C 1
ATOM 752 O O . ASN A 1 93 ? 5.758 -47.306 -23.367 1.00 37.34 93 ASN A O 1
ATOM 756 N N . TYR A 1 94 ? 3.783 -46.248 -23.249 1.00 35.84 94 TYR A N 1
ATOM 757 C CA . TYR A 1 94 ? 4.119 -45.448 -22.064 1.00 35.84 94 TYR A CA 1
ATOM 758 C C . TYR A 1 94 ? 3.831 -46.179 -20.742 1.00 35.84 94 TYR A C 1
ATOM 760 O O . TYR A 1 94 ? 4.302 -45.756 -19.692 1.00 35.84 94 TYR A O 1
ATOM 768 N N . HIS A 1 95 ? 3.083 -47.290 -20.779 1.00 36.28 95 HIS A N 1
ATOM 769 C CA . HIS A 1 95 ? 2.682 -48.037 -19.580 1.00 36.28 95 HIS A CA 1
ATOM 770 C C . HIS A 1 95 ? 3.487 -49.324 -19.328 1.00 36.28 95 HIS A C 1
ATOM 772 O O . HIS A 1 95 ? 3.133 -50.124 -18.467 1.00 36.28 95 HIS A O 1
ATOM 778 N N . LEU A 1 96 ? 4.601 -49.511 -20.045 1.00 39.56 96 LEU A N 1
ATOM 779 C CA . LEU A 1 96 ? 5.550 -50.610 -19.845 1.00 39.56 96 LEU A CA 1
ATOM 780 C C . LEU A 1 96 ? 6.996 -50.094 -19.925 1.00 39.56 96 LEU A C 1
ATOM 782 O O . LEU A 1 96 ? 7.722 -50.391 -20.867 1.00 39.56 96 LEU A O 1
ATOM 786 N N . SER A 1 97 ? 7.413 -49.300 -18.938 1.00 32.03 97 SER A N 1
ATOM 787 C CA . SER A 1 97 ? 8.829 -49.076 -18.607 1.00 32.03 97 SER A CA 1
ATOM 788 C C . SER A 1 97 ? 8.926 -48.354 -17.262 1.00 32.03 97 SER A C 1
ATOM 790 O O . SER A 1 97 ? 9.129 -47.142 -17.207 1.00 32.03 97 SER A O 1
ATOM 792 N N . ASP A 1 98 ? 8.773 -49.109 -16.179 1.00 35.25 98 ASP A N 1
ATOM 793 C CA . ASP A 1 98 ? 9.037 -48.626 -14.827 1.00 35.25 98 ASP A CA 1
ATOM 794 C C . ASP A 1 98 ? 10.541 -48.648 -14.508 1.00 35.25 98 ASP A C 1
ATOM 796 O O . ASP A 1 98 ? 11.265 -49.578 -14.869 1.00 35.25 98 ASP A O 1
ATOM 800 N N . ASN A 1 99 ? 10.955 -47.642 -13.737 1.00 35.69 99 ASN A N 1
ATOM 801 C CA . ASN A 1 99 ? 12.141 -47.591 -12.881 1.00 35.69 99 ASN A CA 1
ATOM 802 C C . ASN A 1 99 ? 13.535 -47.664 -13.528 1.00 35.69 99 ASN A C 1
ATOM 804 O O . ASN A 1 99 ? 14.221 -48.688 -13.518 1.00 35.69 99 ASN A O 1
ATOM 808 N N . LYS A 1 100 ? 14.047 -46.480 -13.881 1.00 28.56 100 LYS A N 1
ATOM 809 C CA . LYS A 1 100 ? 15.439 -46.101 -13.602 1.00 28.56 100 LYS A CA 1
ATOM 810 C C . LYS A 1 100 ? 15.529 -44.591 -13.406 1.00 28.56 100 LYS A C 1
ATOM 812 O O . LYS A 1 100 ? 15.107 -43.827 -14.265 1.00 28.56 100 LYS A O 1
ATOM 817 N N . SER A 1 101 ? 16.093 -44.183 -12.275 1.00 40.62 101 SER A N 1
ATOM 818 C CA . SER A 1 101 ? 16.521 -42.816 -11.989 1.00 40.62 101 SER A CA 1
ATOM 819 C C . SER A 1 101 ? 17.465 -42.331 -13.092 1.00 40.62 101 SER A C 1
ATOM 821 O O . SER A 1 101 ? 18.619 -42.762 -13.157 1.00 40.62 101 SER A O 1
ATOM 823 N N . ILE A 1 102 ? 16.967 -41.460 -13.965 1.00 27.58 102 ILE A N 1
ATOM 824 C CA . ILE A 1 102 ? 17.775 -40.716 -14.926 1.00 27.58 102 ILE A CA 1
ATOM 825 C C . ILE A 1 102 ? 17.684 -39.255 -14.502 1.00 27.58 102 ILE A C 1
ATOM 827 O O . ILE A 1 102 ? 16.645 -38.616 -14.639 1.00 27.58 102 ILE A O 1
ATOM 831 N N . SER A 1 103 ? 18.782 -38.744 -13.955 1.00 39.97 103 SER A N 1
ATOM 832 C CA . SER A 1 103 ? 19.043 -37.314 -13.846 1.00 39.97 103 SER A CA 1
ATOM 833 C C . SER A 1 103 ? 19.146 -36.742 -15.263 1.00 39.97 103 SER A C 1
ATOM 835 O O . SER A 1 103 ? 20.196 -36.856 -15.900 1.00 39.97 103 SER A O 1
ATOM 837 N N . ILE A 1 104 ? 18.046 -36.191 -15.775 1.00 33.94 104 ILE A N 1
ATOM 838 C CA . ILE A 1 104 ? 18.031 -35.382 -16.996 1.00 33.94 104 ILE A CA 1
ATOM 839 C C . ILE A 1 104 ? 18.035 -33.922 -16.553 1.00 33.94 104 ILE A C 1
ATOM 841 O O . ILE A 1 104 ? 17.095 -33.436 -15.930 1.00 33.94 104 ILE A O 1
ATOM 845 N N . SER A 1 105 ? 19.143 -33.249 -16.830 1.00 40.44 105 SER A N 1
ATOM 846 C CA . SER A 1 105 ? 19.319 -31.809 -16.708 1.00 40.44 105 SER A CA 1
ATOM 847 C C . SER A 1 105 ? 18.513 -31.088 -17.798 1.00 40.44 105 SER A C 1
ATOM 849 O O . SER A 1 105 ? 19.021 -30.912 -18.901 1.00 40.44 105 SER A O 1
ATOM 851 N N . ASP A 1 106 ? 17.281 -30.681 -17.485 1.00 38.47 106 ASP A N 1
ATOM 852 C CA . ASP A 1 106 ? 16.446 -29.771 -18.303 1.00 38.47 106 ASP A CA 1
ATOM 853 C C . ASP A 1 106 ? 16.115 -28.457 -17.549 1.00 38.47 106 ASP A C 1
ATOM 855 O O . ASP A 1 106 ? 15.207 -27.713 -17.912 1.00 38.47 106 ASP A O 1
ATOM 859 N N . ASN A 1 107 ? 16.860 -28.145 -16.480 1.00 49.41 107 ASN A N 1
ATOM 860 C CA . ASN A 1 107 ? 16.522 -27.082 -15.523 1.00 49.41 107 ASN A CA 1
ATOM 861 C C . ASN A 1 107 ? 16.985 -25.659 -15.915 1.00 49.41 107 ASN A C 1
ATOM 863 O O . ASN A 1 107 ? 16.772 -24.733 -15.143 1.00 49.41 107 ASN A O 1
ATOM 867 N N . ASP A 1 108 ? 17.600 -25.452 -17.086 1.00 59.00 108 ASP A N 1
ATOM 868 C CA . ASP A 1 108 ? 18.182 -24.143 -17.453 1.00 59.00 108 ASP A CA 1
ATOM 869 C C . ASP A 1 108 ? 17.160 -23.123 -17.999 1.00 59.00 108 ASP A C 1
ATOM 871 O O . ASP A 1 108 ? 17.475 -21.936 -18.119 1.00 59.00 108 ASP A O 1
ATOM 875 N N . ASN A 1 109 ? 15.934 -23.554 -18.331 1.00 83.94 109 ASN A N 1
ATOM 876 C CA . ASN A 1 109 ? 14.926 -22.694 -18.974 1.00 83.94 109 ASN A CA 1
ATOM 877 C C . ASN A 1 109 ? 13.818 -22.184 -18.031 1.00 83.94 109 ASN A C 1
ATOM 879 O O . ASN A 1 109 ? 12.894 -21.499 -18.476 1.00 83.94 109 ASN A O 1
ATOM 883 N N . ILE A 1 110 ? 13.887 -22.526 -16.742 1.00 91.31 110 ILE A N 1
ATOM 884 C CA . ILE A 1 110 ? 12.960 -22.065 -15.703 1.00 91.31 110 ILE A CA 1
ATOM 885 C C . ILE A 1 110 ? 13.751 -21.255 -14.677 1.00 91.31 110 ILE A C 1
ATOM 887 O O . ILE A 1 110 ? 14.855 -21.637 -14.300 1.00 91.31 110 ILE A O 1
ATOM 891 N N . GLN A 1 111 ? 13.195 -20.132 -14.236 1.00 91.88 111 GLN A N 1
ATOM 892 C CA . GLN A 1 111 ? 13.811 -19.259 -13.246 1.00 91.88 111 GLN A CA 1
ATOM 893 C C . GLN A 1 111 ? 12.773 -18.828 -12.215 1.00 91.88 111 GLN A C 1
ATOM 895 O O . GLN A 1 111 ? 11.743 -18.257 -12.570 1.00 91.88 111 GLN A O 1
ATOM 900 N N . ASP A 1 112 ? 13.075 -19.057 -10.941 1.00 93.94 112 ASP A N 1
ATOM 901 C CA . ASP A 1 112 ? 12.255 -18.552 -9.845 1.00 93.94 112 ASP A CA 1
ATOM 902 C C . ASP A 1 112 ? 12.502 -17.056 -9.632 1.00 93.94 112 ASP A C 1
ATOM 904 O O . ASP A 1 112 ? 13.634 -16.578 -9.766 1.00 93.94 112 ASP A O 1
ATOM 908 N N . SER A 1 113 ? 11.443 -16.339 -9.265 1.00 95.81 113 SER A N 1
ATOM 909 C CA . SER A 1 113 ? 11.445 -14.947 -8.829 1.00 95.81 113 SER A CA 1
ATOM 910 C C . SER A 1 113 ? 10.562 -14.784 -7.594 1.00 95.81 113 SER A C 1
ATOM 912 O O . SER A 1 113 ? 9.512 -15.416 -7.461 1.00 95.81 113 SER A O 1
ATOM 914 N N . PHE A 1 114 ? 11.017 -13.961 -6.655 1.00 96.56 114 PHE A N 1
ATOM 915 C CA . PHE A 1 114 ? 10.415 -13.835 -5.333 1.00 96.56 114 PHE A CA 1
ATOM 916 C C . PHE A 1 114 ? 10.632 -12.436 -4.761 1.00 96.56 114 PHE A C 1
ATOM 918 O O . PHE A 1 114 ? 11.554 -11.721 -5.154 1.00 96.56 114 PHE A O 1
ATOM 925 N N . GLU A 1 115 ? 9.815 -12.075 -3.778 1.00 96.62 115 GLU A N 1
ATOM 926 C CA . GLU A 1 115 ? 10.012 -10.895 -2.942 1.00 96.62 115 GLU A CA 1
ATOM 927 C C . GLU A 1 115 ? 10.527 -11.329 -1.563 1.00 96.62 115 GLU A C 1
ATOM 929 O O . GLU A 1 115 ? 10.039 -12.299 -0.984 1.00 96.62 115 GLU A O 1
ATOM 934 N N . ILE A 1 116 ? 11.525 -10.623 -1.026 1.00 95.62 116 ILE A N 1
ATOM 935 C CA . ILE A 1 116 ? 12.201 -11.023 0.218 1.00 95.62 116 ILE A CA 1
ATOM 936 C C . ILE A 1 116 ? 11.300 -10.919 1.466 1.00 95.62 116 ILE A C 1
ATOM 938 O O . ILE A 1 116 ? 11.476 -11.669 2.425 1.00 95.62 116 ILE A O 1
ATOM 942 N N . THR A 1 117 ? 10.317 -10.017 1.442 1.00 94.75 117 THR A N 1
ATOM 943 C CA . THR A 1 117 ? 9.331 -9.753 2.504 1.00 94.75 117 THR A CA 1
ATOM 944 C C . THR A 1 117 ? 8.142 -10.709 2.505 1.00 94.75 117 THR A C 1
ATOM 946 O O . THR A 1 117 ? 7.349 -10.674 3.440 1.00 94.75 117 THR A O 1
ATOM 949 N N . ILE A 1 118 ? 8.010 -11.576 1.500 1.00 93.19 118 ILE A N 1
ATOM 950 C CA . ILE A 1 118 ? 6.940 -12.572 1.472 1.00 93.19 118 ILE A CA 1
ATOM 951 C C . ILE A 1 118 ? 7.405 -13.808 2.236 1.00 93.19 118 ILE A C 1
ATOM 953 O O . ILE A 1 118 ? 8.317 -14.519 1.808 1.00 93.19 118 ILE A O 1
ATOM 957 N N . ALA A 1 119 ? 6.773 -14.051 3.379 1.00 85.38 119 ALA A N 1
ATOM 958 C CA . ALA A 1 119 ? 7.005 -15.245 4.170 1.00 85.38 119 ALA A CA 1
ATOM 959 C C . ALA A 1 119 ? 6.443 -16.494 3.482 1.00 85.38 119 ALA A C 1
ATOM 961 O O . ALA A 1 119 ? 5.457 -16.427 2.746 1.00 85.38 119 ALA A O 1
ATOM 962 N N . GLU A 1 120 ? 7.050 -17.651 3.743 1.00 86.69 120 GLU A N 1
ATOM 963 C CA . GLU A 1 120 ? 6.474 -18.920 3.291 1.00 86.69 120 GLU A CA 1
ATOM 964 C C . GLU A 1 120 ? 5.266 -19.283 4.159 1.00 86.69 120 GLU A C 1
ATOM 966 O O . GLU A 1 120 ? 5.228 -18.970 5.352 1.00 86.69 120 GLU A O 1
ATOM 971 N N . LEU A 1 121 ? 4.311 -20.006 3.573 1.00 90.06 121 LEU A N 1
ATOM 972 C CA . LEU A 1 121 ? 3.125 -20.481 4.282 1.00 90.06 121 LEU A CA 1
ATOM 973 C C . LEU A 1 121 ? 3.491 -21.245 5.574 1.00 90.06 121 LEU A C 1
ATOM 975 O O . LEU A 1 121 ? 4.469 -22.002 5.584 1.00 90.06 121 LEU A O 1
ATOM 979 N N . PRO A 1 122 ? 2.698 -21.104 6.655 1.00 87.62 122 PRO A N 1
ATOM 980 C CA . PRO A 1 122 ? 2.870 -21.903 7.861 1.00 87.62 122 PRO A CA 1
ATOM 981 C C . PRO A 1 122 ? 2.797 -23.404 7.557 1.00 87.62 122 PRO A C 1
ATOM 983 O O . PRO A 1 122 ? 1.927 -23.859 6.816 1.00 87.62 122 PRO A O 1
ATOM 986 N N . THR A 1 123 ? 3.695 -24.183 8.157 1.00 83.50 123 THR A N 1
ATOM 987 C CA . THR A 1 123 ? 3.736 -25.647 7.998 1.00 83.50 123 THR A CA 1
ATOM 988 C C . THR A 1 123 ? 2.872 -26.388 9.017 1.00 83.50 123 THR A C 1
ATOM 990 O O . THR A 1 123 ? 2.620 -27.579 8.858 1.00 83.50 123 THR A O 1
ATOM 993 N N . GLU A 1 124 ? 2.427 -25.697 10.066 1.00 86.69 124 GLU A N 1
ATOM 994 C CA . GLU A 1 124 ? 1.631 -26.247 11.163 1.00 86.69 124 GLU A CA 1
ATOM 995 C C . GLU A 1 124 ? 0.219 -25.657 11.177 1.00 86.69 124 GLU A C 1
ATOM 997 O O . GLU A 1 124 ? -0.031 -24.588 10.620 1.00 86.69 124 GLU A O 1
ATOM 1002 N N . ASN A 1 125 ? -0.703 -26.352 11.849 1.00 91.50 125 ASN A N 1
ATOM 1003 C CA . ASN A 1 125 ? -2.081 -25.907 12.076 1.00 91.50 125 ASN A CA 1
ATOM 1004 C C . ASN A 1 125 ? -2.905 -25.637 10.805 1.00 91.50 125 ASN A C 1
ATOM 1006 O O . ASN A 1 125 ? -3.917 -24.940 10.863 1.00 91.50 125 ASN A O 1
ATOM 1010 N N . LEU A 1 126 ? -2.491 -26.186 9.657 1.00 96.06 126 LEU A N 1
ATOM 1011 C CA . LEU A 1 126 ? -3.282 -26.158 8.431 1.00 96.06 126 LEU A CA 1
ATOM 1012 C C . LEU A 1 126 ? -4.537 -27.017 8.621 1.00 96.06 126 LEU A C 1
ATOM 1014 O O . LEU A 1 126 ? -4.452 -28.216 8.877 1.00 96.06 126 LEU A O 1
ATOM 1018 N N . VAL A 1 127 ? -5.696 -26.390 8.467 1.00 96.94 127 VAL A N 1
ATOM 1019 C CA . VAL A 1 127 ? -7.013 -27.020 8.589 1.00 96.94 127 VAL A CA 1
ATOM 1020 C C . VAL A 1 127 ? -7.498 -27.508 7.231 1.00 96.94 127 VAL A C 1
ATOM 1022 O O . VAL A 1 127 ? -7.945 -28.646 7.108 1.00 96.94 127 VAL A O 1
ATOM 1025 N N . HIS A 1 128 ? -7.429 -26.649 6.210 1.00 97.06 128 HIS A N 1
ATOM 1026 C CA . HIS A 1 128 ? -7.959 -26.945 4.879 1.00 97.06 128 HIS A CA 1
ATOM 1027 C C . HIS A 1 128 ? -7.290 -26.095 3.795 1.00 97.06 128 HIS A C 1
ATOM 1029 O O . HIS A 1 128 ? -6.712 -25.043 4.072 1.00 97.06 128 HIS A O 1
ATOM 1035 N N . THR A 1 129 ? -7.360 -26.543 2.544 1.00 97.75 129 THR A N 1
ATOM 1036 C CA . THR A 1 129 ? -6.897 -25.790 1.372 1.00 97.75 129 THR A CA 1
ATOM 1037 C C . THR A 1 129 ? -7.844 -26.009 0.204 1.00 97.75 129 THR A C 1
ATOM 1039 O O . THR A 1 129 ? -8.158 -27.153 -0.120 1.00 97.75 129 THR A O 1
ATOM 1042 N N . ASP A 1 130 ? -8.225 -24.922 -0.466 1.00 97.25 130 ASP A N 1
ATOM 1043 C CA . ASP A 1 130 ? -8.995 -24.963 -1.710 1.00 97.25 130 ASP A CA 1
ATOM 1044 C C . ASP A 1 130 ? -8.214 -24.325 -2.864 1.00 97.25 130 ASP A C 1
ATOM 1046 O O . ASP A 1 130 ? -7.563 -23.287 -2.714 1.00 97.25 130 ASP A O 1
ATOM 1050 N N . GLN A 1 131 ? -8.323 -24.929 -4.050 1.00 97.81 131 GLN A N 1
ATOM 1051 C CA . GLN A 1 131 ? -7.936 -24.286 -5.304 1.00 97.81 131 GLN A CA 1
ATOM 1052 C C . GLN A 1 131 ? -9.068 -23.349 -5.725 1.00 97.81 131 GLN A C 1
ATOM 1054 O O . GLN A 1 131 ? -10.145 -23.814 -6.094 1.00 97.81 131 GLN A O 1
ATOM 1059 N N . LEU A 1 132 ? -8.822 -22.040 -5.690 1.00 97.94 132 LEU A N 1
ATOM 1060 C CA . LEU A 1 132 ? -9.827 -21.053 -6.067 1.00 97.94 132 LEU A CA 1
ATOM 1061 C C . LEU A 1 132 ? -9.871 -20.831 -7.578 1.00 97.94 132 LEU A C 1
ATOM 1063 O O . LEU A 1 132 ? -10.947 -20.792 -8.165 1.00 97.94 132 LEU A O 1
ATOM 1067 N N . LEU A 1 133 ? -8.710 -20.677 -8.220 1.00 98.19 133 LEU A N 1
ATOM 1068 C CA . LEU A 1 133 ? -8.630 -20.317 -9.636 1.00 98.19 133 LEU A CA 1
ATOM 1069 C C . LEU A 1 133 ? -7.416 -20.957 -10.304 1.00 98.19 133 LEU A C 1
ATOM 1071 O O . LEU A 1 133 ? -6.325 -20.921 -9.749 1.00 98.19 133 LEU A O 1
ATOM 1075 N N . THR A 1 134 ? -7.601 -21.457 -11.524 1.00 98.25 134 THR A N 1
ATOM 1076 C CA . THR A 1 134 ? -6.529 -21.742 -12.488 1.00 98.25 134 THR A CA 1
ATOM 1077 C C . THR A 1 134 ? -6.901 -21.038 -13.786 1.00 98.25 134 THR A C 1
ATOM 1079 O O . THR A 1 134 ? -7.971 -21.305 -14.341 1.00 98.25 134 THR A O 1
ATOM 1082 N N . TYR A 1 135 ? -6.080 -20.095 -14.250 1.00 98.25 135 TYR A N 1
ATOM 1083 C CA . TYR A 1 135 ? -6.446 -19.238 -15.381 1.00 98.25 135 TYR A CA 1
ATOM 1084 C C . TYR A 1 135 ? -5.237 -18.710 -16.159 1.00 98.25 135 TYR A C 1
ATOM 1086 O O . TYR A 1 135 ? -4.159 -18.529 -15.601 1.00 98.25 135 TYR A O 1
ATOM 1094 N N . SER A 1 136 ? -5.434 -18.413 -17.447 1.00 98.06 136 SER A N 1
ATOM 1095 C CA . SER A 1 136 ? -4.413 -17.837 -18.332 1.00 98.06 136 SER A CA 1
ATOM 1096 C C . SER A 1 136 ? -4.817 -16.433 -18.787 1.00 98.06 136 SER A C 1
ATOM 1098 O O . SER A 1 136 ? -5.754 -16.258 -19.569 1.00 98.06 136 SER A O 1
ATOM 1100 N N . PHE A 1 137 ? -4.082 -15.419 -18.339 1.00 97.81 137 PHE A N 1
ATOM 1101 C CA . PHE A 1 137 ? -4.285 -14.014 -18.683 1.00 97.81 137 PHE A CA 1
ATOM 1102 C C . PHE A 1 137 ? -3.440 -13.617 -19.905 1.00 97.81 137 PHE A C 1
ATOM 1104 O O . PHE A 1 137 ? -2.272 -13.235 -19.797 1.00 97.81 137 PHE A O 1
ATOM 1111 N N . GLY A 1 138 ? -4.039 -13.736 -21.095 1.00 95.12 138 GLY A N 1
ATOM 1112 C CA . GLY A 1 138 ? -3.457 -13.300 -22.374 1.00 95.12 138 GLY A CA 1
ATOM 1113 C C . GLY A 1 138 ? -3.988 -11.937 -22.827 1.00 95.12 138 GLY A C 1
ATOM 1114 O O . GLY A 1 138 ? -3.357 -10.916 -22.599 1.00 95.12 138 GLY A O 1
ATOM 1115 N N . ASN A 1 139 ? -5.166 -11.920 -23.460 1.00 92.62 139 ASN A N 1
ATOM 1116 C CA . ASN A 1 139 ? -5.893 -10.696 -23.832 1.00 92.62 139 ASN A CA 1
ATOM 1117 C C . ASN A 1 139 ? -7.029 -10.441 -22.836 1.00 92.62 139 ASN A C 1
ATOM 1119 O O . ASN A 1 139 ? -8.204 -10.619 -23.154 1.00 92.62 139 ASN A O 1
ATOM 1123 N N . SER A 1 140 ? -6.658 -10.111 -21.604 1.00 95.12 140 SER A N 1
ATOM 1124 C CA . SER A 1 140 ? -7.566 -10.013 -20.457 1.00 95.12 140 SER A CA 1
ATOM 1125 C C . SER A 1 140 ? -7.890 -8.583 -20.034 1.00 95.12 140 SER A C 1
ATOM 1127 O O . SER A 1 140 ? -8.606 -8.398 -19.056 1.00 95.12 140 SER A O 1
ATOM 1129 N N . TRP A 1 141 ? -7.401 -7.574 -20.759 1.00 90.75 141 TRP A N 1
ATOM 1130 C CA . TRP A 1 141 ? -7.676 -6.168 -20.461 1.00 90.75 141 TRP A CA 1
ATOM 1131 C C . TRP A 1 141 ? -9.179 -5.879 -20.312 1.00 90.75 141 TRP A C 1
ATOM 1133 O O . TRP A 1 141 ? -9.952 -6.008 -21.263 1.00 90.75 141 TRP A O 1
ATOM 1143 N N . GLY A 1 142 ? -9.603 -5.467 -19.116 1.00 88.19 142 GLY A N 1
ATOM 1144 C CA . GLY A 1 142 ? -11.002 -5.185 -18.789 1.00 88.19 142 GLY A CA 1
ATOM 1145 C C . GLY A 1 142 ? -11.909 -6.422 -18.731 1.0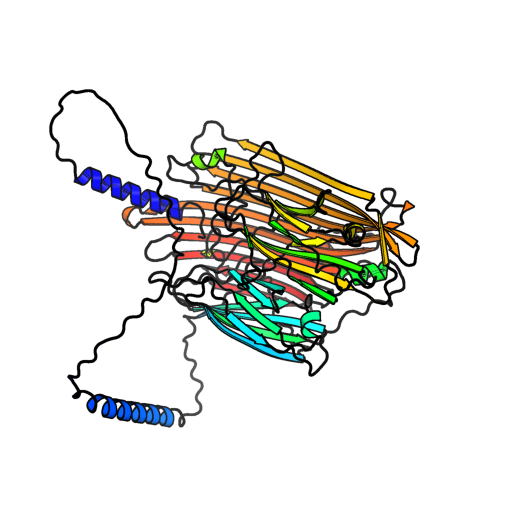0 88.19 142 GLY A C 1
ATOM 1146 O O . GLY A 1 142 ? -13.138 -6.265 -18.726 1.00 88.19 142 GLY A O 1
ATOM 1147 N N . HIS A 1 143 ? -11.318 -7.620 -18.695 1.00 92.69 143 HIS A N 1
ATOM 1148 C CA . HIS A 1 143 ? -11.965 -8.932 -18.666 1.00 92.69 143 HIS A CA 1
ATOM 1149 C C . HIS A 1 143 ? -11.405 -9.778 -17.504 1.00 92.69 143 HIS A C 1
ATOM 1151 O O . HIS A 1 143 ? -10.580 -10.668 -17.728 1.00 92.69 143 HIS A O 1
ATOM 1157 N N . PRO A 1 144 ? -11.836 -9.510 -16.257 1.00 95.38 144 PRO A N 1
ATOM 1158 C CA . PRO A 1 144 ? -11.361 -10.250 -15.092 1.00 95.38 144 PRO A CA 1
ATOM 1159 C C . PRO A 1 144 ? -11.865 -11.700 -15.092 1.00 95.38 144 PRO A C 1
ATOM 1161 O O . PRO A 1 144 ? -12.952 -11.992 -15.598 1.00 95.38 144 PRO A O 1
ATOM 1164 N N . ALA A 1 145 ? -11.103 -12.598 -14.467 1.00 97.06 145 ALA A N 1
ATOM 1165 C CA . ALA A 1 145 ? -11.553 -13.954 -14.176 1.00 97.06 145 ALA A CA 1
ATOM 1166 C C . ALA A 1 145 ? -12.489 -13.941 -12.961 1.00 97.06 145 ALA A C 1
ATOM 1168 O O . ALA A 1 145 ? -12.214 -13.252 -11.978 1.00 97.06 145 ALA A O 1
ATOM 1169 N N . ARG A 1 146 ? -13.586 -14.701 -13.026 1.00 96.19 146 ARG A N 1
ATOM 1170 C CA . ARG A 1 146 ? -14.578 -14.801 -11.948 1.00 96.19 146 ARG A CA 1
ATOM 1171 C C . ARG A 1 146 ? -14.972 -16.237 -11.699 1.00 96.19 146 ARG A C 1
ATOM 1173 O O . ARG A 1 146 ? -15.257 -16.960 -12.654 1.00 96.19 146 ARG A O 1
ATOM 1180 N N . VAL A 1 147 ? -15.023 -16.623 -10.433 1.00 96.75 147 VAL A N 1
ATOM 1181 C CA . VAL A 1 147 ? -15.401 -17.972 -10.015 1.00 96.75 147 VAL A CA 1
ATOM 1182 C C . VAL A 1 147 ? -16.207 -17.911 -8.716 1.00 96.75 147 VAL A C 1
ATOM 1184 O O . VAL A 1 147 ? -15.823 -17.185 -7.797 1.00 96.75 147 VAL A O 1
ATOM 1187 N N . PRO A 1 148 ? -17.331 -18.644 -8.618 1.00 96.62 148 PRO A N 1
ATOM 1188 C CA . PRO A 1 148 ? -18.007 -18.822 -7.345 1.00 96.62 148 PRO A CA 1
ATOM 1189 C C . PRO A 1 148 ? -17.178 -19.749 -6.453 1.00 96.62 148 PRO A C 1
ATOM 1191 O O . PRO A 1 148 ? -16.559 -20.702 -6.930 1.00 96.62 148 PRO A O 1
ATOM 1194 N N . TYR A 1 149 ? -17.207 -19.492 -5.156 1.00 94.12 149 TYR A N 1
ATOM 1195 C CA . TYR A 1 149 ? -16.498 -20.257 -4.144 1.00 94.12 149 TYR A CA 1
ATOM 1196 C C . TYR A 1 149 ? -17.357 -20.366 -2.881 1.00 94.12 149 TYR A C 1
ATOM 1198 O O . TYR A 1 149 ? -18.079 -19.437 -2.538 1.00 94.12 149 TYR A O 1
ATOM 1206 N N . THR A 1 150 ? -17.295 -21.491 -2.173 1.00 96.06 150 THR A N 1
ATOM 1207 C CA . THR A 1 150 ? -17.957 -21.649 -0.872 1.00 96.06 150 THR A CA 1
ATOM 1208 C C . THR A 1 150 ? -16.884 -21.870 0.189 1.00 96.06 150 THR A C 1
ATOM 1210 O O . THR A 1 150 ? -16.154 -22.855 0.070 1.00 96.06 150 THR A O 1
ATOM 1213 N N . PRO A 1 151 ? -16.781 -20.991 1.203 1.00 96.44 151 PRO A N 1
ATOM 1214 C CA . PRO A 1 151 ? -15.810 -21.131 2.280 1.00 96.44 151 PRO A CA 1
ATOM 1215 C C . PRO A 1 151 ? -15.866 -22.490 2.972 1.00 96.44 151 PRO A C 1
ATOM 1217 O O . PRO A 1 151 ? -16.941 -23.057 3.188 1.00 96.44 151 PRO A O 1
ATOM 1220 N N . TYR A 1 152 ? -14.700 -22.991 3.377 1.00 96.19 152 TYR A N 1
ATOM 1221 C CA . TYR A 1 152 ? -14.621 -24.190 4.202 1.00 96.19 152 TYR A CA 1
ATOM 1222 C C . TYR A 1 152 ? -15.343 -23.984 5.543 1.00 96.19 152 TYR A C 1
ATOM 1224 O O . TYR A 1 152 ? -15.137 -22.983 6.224 1.00 96.19 152 TYR A O 1
ATOM 1232 N N . THR A 1 153 ? -16.181 -24.947 5.934 1.00 94.62 153 THR A N 1
ATOM 1233 C CA . THR A 1 153 ? -16.973 -24.916 7.183 1.00 94.62 153 THR A CA 1
ATOM 1234 C C . THR A 1 153 ? -16.841 -26.197 8.015 1.00 94.62 153 THR A C 1
ATOM 1236 O O . THR A 1 153 ? -17.526 -26.356 9.023 1.00 94.62 153 THR A O 1
ATOM 1239 N N . GLY A 1 154 ? -15.965 -27.130 7.618 1.00 94.94 154 GLY A N 1
ATOM 1240 C CA . GLY A 1 154 ? -15.857 -28.447 8.261 1.00 94.94 154 GLY A CA 1
ATOM 1241 C C . GLY A 1 154 ? -15.226 -28.430 9.659 1.00 94.94 154 GLY A C 1
ATOM 1242 O O . GLY A 1 154 ? -15.516 -29.316 10.460 1.00 94.94 154 GLY A O 1
ATOM 1243 N N . SER A 1 155 ? -14.406 -27.419 9.962 1.00 94.88 155 SER A N 1
ATOM 1244 C CA . SER A 1 155 ? -13.742 -27.215 11.257 1.00 94.88 155 SER A CA 1
ATOM 1245 C C . SER A 1 155 ? -13.517 -25.718 11.516 1.00 94.88 155 SER A C 1
ATOM 1247 O O . SER A 1 155 ? -13.433 -24.960 10.545 1.00 94.88 155 SER A O 1
ATOM 1249 N N . PRO A 1 156 ? -13.371 -25.284 12.783 1.00 94.25 156 PRO A N 1
ATOM 1250 C CA . PRO A 1 156 ? -12.958 -23.920 13.110 1.00 94.25 156 PRO A CA 1
ATOM 1251 C C . PRO A 1 156 ? -11.591 -23.557 12.516 1.00 94.25 156 PRO A C 1
ATOM 1253 O O . PRO A 1 156 ? -10.726 -24.414 12.344 1.00 94.25 156 PRO A O 1
ATOM 1256 N N . TYR A 1 157 ? -11.411 -22.274 12.219 1.00 95.38 157 TYR A N 1
ATOM 1257 C CA . TYR A 1 157 ? -10.150 -21.657 11.816 1.00 95.38 157 TYR A CA 1
ATOM 1258 C C . TYR A 1 157 ? -10.169 -20.189 12.247 1.00 95.38 157 TYR A C 1
ATOM 1260 O O . TYR A 1 157 ? -11.235 -19.573 12.359 1.00 95.38 157 TYR A O 1
ATOM 1268 N N . ASN A 1 158 ? -8.989 -19.621 12.469 1.00 93.69 158 ASN A N 1
ATOM 1269 C CA . ASN A 1 158 ? -8.821 -18.234 12.899 1.00 93.69 158 ASN A CA 1
ATOM 1270 C C . ASN A 1 158 ? -7.827 -17.441 12.042 1.00 93.69 158 ASN A C 1
ATOM 1272 O O . ASN A 1 158 ? -7.694 -16.240 12.248 1.00 93.69 158 ASN A O 1
ATOM 1276 N N . LYS A 1 159 ? -7.175 -18.081 11.064 1.00 94.38 159 LYS A N 1
ATOM 1277 C CA . LYS A 1 159 ? -6.250 -17.452 10.119 1.00 94.38 159 LYS A CA 1
ATOM 1278 C C . LYS A 1 159 ? -6.548 -17.912 8.696 1.00 94.38 159 LYS A C 1
ATOM 1280 O O . LYS A 1 159 ? -6.802 -19.095 8.461 1.00 94.38 159 LYS A O 1
ATOM 1285 N N . VAL A 1 160 ? -6.495 -16.978 7.748 1.00 95.94 160 VAL A N 1
ATOM 1286 C CA . VAL A 1 160 ? -6.747 -17.240 6.324 1.00 95.94 160 VAL A CA 1
ATOM 1287 C C . VAL A 1 160 ? -5.635 -16.618 5.487 1.00 95.94 160 VAL A C 1
ATOM 1289 O O . VAL A 1 160 ? -5.315 -15.441 5.648 1.00 95.94 160 VAL A O 1
ATOM 1292 N N . MET A 1 161 ? -5.047 -17.397 4.580 1.00 97.31 161 MET A N 1
ATOM 1293 C CA . MET A 1 161 ? -4.008 -16.919 3.665 1.00 97.31 161 MET A CA 1
ATOM 1294 C C . MET A 1 161 ? -4.347 -17.252 2.215 1.00 97.31 161 MET A C 1
ATOM 1296 O O . MET A 1 161 ? -4.894 -18.317 1.934 1.00 97.31 161 MET A O 1
ATOM 1300 N N . LEU A 1 162 ? -3.982 -16.362 1.295 1.00 98.19 162 LEU A N 1
ATOM 1301 C CA . LEU A 1 162 ? -3.971 -16.641 -0.140 1.00 98.19 162 LEU A CA 1
ATOM 1302 C C . LEU A 1 162 ? -2.558 -17.011 -0.591 1.00 98.19 162 LEU A C 1
ATOM 1304 O O . LEU A 1 162 ? -1.597 -16.389 -0.146 1.00 98.19 162 LEU A O 1
ATOM 1308 N N . GLU A 1 163 ? -2.442 -17.980 -1.496 1.00 98.25 163 GLU A N 1
ATOM 1309 C CA . GLU A 1 163 ? -1.209 -18.316 -2.221 1.00 98.25 163 GLU A CA 1
ATOM 1310 C C . GLU A 1 163 ? -1.444 -18.076 -3.714 1.00 98.25 163 GLU A C 1
ATOM 1312 O O . GLU A 1 163 ? -2.343 -18.674 -4.309 1.00 98.25 163 GLU A O 1
ATOM 1317 N N . LEU A 1 164 ? -0.633 -17.210 -4.317 1.00 98.31 164 LEU A N 1
ATOM 1318 C CA . LEU A 1 164 ? -0.632 -16.932 -5.744 1.00 98.31 164 LEU A CA 1
ATOM 1319 C C . LEU A 1 164 ? 0.638 -17.505 -6.370 1.00 98.31 164 LEU A C 1
ATOM 1321 O O . LEU A 1 164 ? 1.757 -17.095 -6.065 1.00 98.31 164 LEU A O 1
ATOM 1325 N N . PHE A 1 165 ? 0.448 -18.432 -7.295 1.00 97.94 165 PHE A N 1
ATOM 1326 C CA . PHE A 1 165 ? 1.484 -18.912 -8.190 1.00 97.94 165 PHE A CA 1
ATOM 1327 C C . PHE A 1 165 ? 1.277 -18.279 -9.560 1.00 97.94 165 PHE A C 1
ATOM 1329 O O . PHE A 1 165 ? 0.168 -18.312 -10.095 1.00 97.94 165 PHE A O 1
ATOM 1336 N N . THR A 1 166 ? 2.335 -17.725 -10.146 1.00 97.31 166 THR A N 1
ATOM 1337 C CA . THR A 1 166 ? 2.304 -17.222 -11.520 1.00 97.31 166 THR A CA 1
ATOM 1338 C C . THR A 1 166 ? 3.462 -17.790 -12.324 1.00 97.31 166 THR A C 1
ATOM 1340 O O . THR A 1 166 ? 4.571 -17.957 -11.814 1.00 97.31 166 THR A O 1
ATOM 1343 N N . ASN A 1 167 ? 3.211 -18.080 -13.598 1.00 96.69 167 ASN A N 1
ATOM 1344 C CA . ASN A 1 167 ? 4.256 -18.360 -14.566 1.00 96.69 167 ASN A CA 1
ATOM 1345 C C . ASN A 1 167 ? 4.034 -17.562 -15.852 1.00 96.69 167 ASN A C 1
ATOM 1347 O O . ASN A 1 167 ? 2.900 -17.294 -16.256 1.00 96.69 167 ASN A O 1
ATOM 1351 N N . VAL A 1 168 ? 5.133 -17.179 -16.490 1.00 96.31 168 VAL A N 1
ATOM 1352 C CA . VAL A 1 168 ? 5.118 -16.450 -17.755 1.00 96.31 168 VAL A CA 1
ATOM 1353 C C . VAL A 1 168 ? 6.346 -16.824 -18.577 1.00 96.31 168 VAL A C 1
ATOM 1355 O O . VAL A 1 168 ? 7.459 -16.915 -18.062 1.00 96.31 168 VAL A O 1
ATOM 1358 N N . SER A 1 169 ? 6.137 -17.038 -19.871 1.00 93.62 169 SER A N 1
ATOM 1359 C CA . SER A 1 169 ? 7.193 -17.264 -20.862 1.00 93.62 169 SER A CA 1
ATOM 1360 C C . SER A 1 169 ? 7.031 -16.248 -21.988 1.00 93.62 169 SER A C 1
ATOM 1362 O O . SER A 1 169 ? 5.911 -15.828 -22.267 1.00 93.62 169 SER A O 1
ATOM 1364 N N . GLY A 1 170 ? 8.118 -15.896 -22.673 1.00 90.19 170 GLY A N 1
ATOM 1365 C CA . GLY A 1 170 ? 8.095 -14.905 -23.755 1.00 90.19 170 GLY A CA 1
ATOM 1366 C C . GLY A 1 170 ? 8.363 -13.485 -23.258 1.00 90.19 170 GLY A C 1
ATOM 1367 O O . GLY A 1 170 ? 8.915 -13.290 -22.177 1.00 90.19 170 GLY A O 1
ATOM 1368 N N . ARG A 1 171 ? 8.005 -12.483 -24.062 1.00 88.75 171 ARG A N 1
ATOM 1369 C CA . ARG A 1 171 ? 8.239 -11.065 -23.755 1.00 88.75 171 ARG A CA 1
ATOM 1370 C C . ARG A 1 171 ? 6.958 -10.414 -23.250 1.00 88.75 171 ARG A C 1
ATOM 1372 O O . ARG A 1 171 ? 5.920 -10.486 -23.906 1.00 88.75 171 ARG A O 1
ATOM 1379 N N . GLN A 1 172 ? 7.030 -9.743 -22.107 1.00 91.00 172 GLN A N 1
ATOM 1380 C CA . GLN A 1 172 ? 5.918 -8.988 -21.535 1.00 91.00 172 GLN A CA 1
ATOM 1381 C C . GLN A 1 172 ? 6.447 -7.955 -20.535 1.00 91.00 172 GLN A C 1
ATOM 1383 O O . GLN A 1 172 ? 7.573 -8.097 -20.075 1.00 91.00 172 GLN A O 1
ATOM 1388 N N . TYR A 1 173 ? 5.653 -6.932 -20.223 1.00 90.56 173 TYR A N 1
ATOM 1389 C CA . TYR A 1 173 ? 5.894 -6.072 -19.058 1.00 90.56 173 TYR A CA 1
ATOM 1390 C C . TYR A 1 173 ? 5.219 -6.654 -17.818 1.00 90.56 173 TYR A C 1
ATOM 1392 O O . TYR A 1 173 ? 4.320 -7.492 -17.933 1.00 90.56 173 TYR A O 1
ATOM 1400 N N . ASP A 1 174 ? 5.613 -6.201 -16.637 1.00 90.81 174 ASP A N 1
ATOM 1401 C CA . ASP A 1 174 ? 4.866 -6.517 -15.432 1.00 90.81 174 ASP A CA 1
ATOM 1402 C C . ASP A 1 174 ? 3.449 -5.931 -15.457 1.00 90.81 174 ASP A C 1
ATOM 1404 O O . ASP A 1 174 ? 3.151 -4.940 -16.133 1.00 90.81 174 ASP A O 1
ATOM 1408 N N . ARG A 1 175 ? 2.535 -6.619 -14.769 1.00 94.12 175 ARG A N 1
ATOM 1409 C CA . ARG A 1 175 ? 1.104 -6.322 -14.742 1.00 94.12 175 ARG A CA 1
ATOM 1410 C C . ARG A 1 175 ? 0.624 -6.246 -13.305 1.00 94.12 175 ARG A C 1
ATOM 1412 O O . ARG A 1 175 ? 0.915 -7.127 -12.502 1.00 94.12 175 ARG A O 1
ATOM 1419 N N . LEU A 1 176 ? -0.196 -5.240 -13.016 1.00 95.25 176 LEU A N 1
ATOM 1420 C CA . LEU A 1 176 ? -0.919 -5.177 -11.753 1.00 95.25 176 LEU A CA 1
ATOM 1421 C C . LEU A 1 176 ? -2.008 -6.255 -11.706 1.00 95.25 176 LEU A C 1
ATOM 1423 O O . LEU A 1 176 ? -2.765 -6.455 -12.659 1.00 95.25 176 LEU A O 1
ATOM 1427 N N . GLY A 1 177 ? -2.077 -6.929 -10.566 1.00 96.56 177 GLY A N 1
ATOM 1428 C CA . GLY A 1 177 ? -3.111 -7.876 -10.197 1.00 96.56 177 GLY A CA 1
ATOM 1429 C C . GLY A 1 177 ? -3.988 -7.324 -9.077 1.00 96.56 177 GLY A C 1
ATOM 1430 O O . GLY A 1 177 ? -3.495 -6.770 -8.092 1.00 96.56 177 GLY A O 1
ATOM 1431 N N . HIS A 1 178 ? -5.298 -7.507 -9.213 1.00 97.50 178 HIS A N 1
ATOM 1432 C CA . HIS A 1 178 ? -6.296 -7.098 -8.231 1.00 97.50 178 HIS A CA 1
ATOM 1433 C C . HIS A 1 178 ? -7.215 -8.271 -7.899 1.00 97.50 178 HIS A C 1
ATOM 1435 O O . HIS A 1 178 ? -7.915 -8.781 -8.778 1.00 97.50 178 HIS A O 1
ATOM 1441 N N . ILE A 1 179 ? -7.216 -8.691 -6.635 1.00 98.19 179 ILE A N 1
ATOM 1442 C CA . ILE A 1 179 ? -8.014 -9.815 -6.148 1.00 98.19 179 ILE A CA 1
ATOM 1443 C C . ILE A 1 179 ? -9.123 -9.282 -5.243 1.00 98.19 179 ILE A C 1
ATOM 1445 O O . ILE A 1 179 ? -8.868 -8.561 -4.271 1.00 98.19 179 ILE A O 1
ATOM 1449 N N . PHE A 1 180 ? -10.355 -9.668 -5.569 1.00 97.50 180 PHE A N 1
ATOM 1450 C CA . PHE A 1 180 ? -11.562 -9.300 -4.845 1.00 97.50 180 PHE A CA 1
ATOM 1451 C C . PHE A 1 180 ? -12.352 -10.532 -4.420 1.00 97.50 180 PHE A C 1
ATOM 1453 O O . PHE A 1 180 ? -12.459 -11.489 -5.186 1.00 97.50 180 PHE A O 1
ATOM 1460 N N . ILE A 1 181 ? -12.964 -10.471 -3.241 1.00 96.19 181 ILE A N 1
ATOM 1461 C CA . ILE A 1 181 ? -13.925 -11.466 -2.750 1.00 96.19 181 ILE A CA 1
ATOM 1462 C C . ILE A 1 181 ? -15.215 -10.712 -2.436 1.00 96.19 181 ILE A C 1
ATOM 1464 O O . ILE A 1 181 ? -15.201 -9.815 -1.601 1.00 96.19 181 ILE A O 1
ATOM 1468 N N . ASP A 1 182 ? -16.300 -10.988 -3.160 1.00 93.19 182 ASP A N 1
ATOM 1469 C CA . ASP A 1 182 ? -17.563 -10.233 -3.071 1.00 93.19 182 ASP A CA 1
ATOM 1470 C C . ASP A 1 182 ? -17.386 -8.708 -3.202 1.00 93.19 182 ASP A C 1
ATOM 1472 O O . ASP A 1 182 ? -17.986 -7.903 -2.491 1.00 93.19 182 ASP A O 1
ATOM 1476 N N . ASN A 1 183 ? -16.545 -8.293 -4.155 1.00 93.69 183 ASN A N 1
ATOM 1477 C CA . ASN A 1 183 ? -16.130 -6.901 -4.384 1.00 93.69 183 ASN A CA 1
ATOM 1478 C C . ASN A 1 183 ? -15.334 -6.252 -3.230 1.00 93.69 183 ASN A C 1
ATOM 1480 O O . ASN A 1 183 ? -14.993 -5.074 -3.322 1.00 93.69 183 ASN A O 1
ATOM 1484 N N . ILE A 1 184 ? -14.972 -6.989 -2.180 1.00 96.00 184 ILE A N 1
ATOM 1485 C CA . ILE A 1 184 ? -14.003 -6.538 -1.174 1.00 96.00 184 ILE A CA 1
ATOM 1486 C C . ILE A 1 184 ? -12.604 -6.693 -1.756 1.00 96.00 184 ILE A C 1
ATOM 1488 O O . ILE A 1 184 ? -12.245 -7.778 -2.206 1.00 96.00 184 ILE A O 1
ATOM 1492 N N . THR A 1 185 ? -11.806 -5.623 -1.770 1.00 97.38 185 THR A N 1
ATOM 1493 C CA . THR A 1 185 ? -10.407 -5.704 -2.226 1.00 97.38 185 THR A CA 1
ATOM 1494 C C . THR A 1 185 ? -9.592 -6.417 -1.160 1.00 97.38 185 THR A C 1
ATOM 1496 O O . THR A 1 185 ? -9.417 -5.856 -0.089 1.00 97.38 185 THR A O 1
ATOM 1499 N N . VAL A 1 186 ? -9.071 -7.613 -1.430 1.00 97.69 186 VAL A N 1
ATOM 1500 C CA . VAL A 1 186 ? -8.296 -8.366 -0.423 1.00 97.69 186 VAL A CA 1
ATOM 1501 C C . VAL A 1 186 ? -6.796 -8.353 -0.694 1.00 97.69 186 VAL A C 1
ATOM 1503 O O . VAL A 1 186 ? -6.008 -8.481 0.240 1.00 97.69 186 VAL A O 1
ATOM 1506 N N . TRP A 1 187 ? -6.385 -8.174 -1.955 1.00 97.94 187 TRP A N 1
ATOM 1507 C CA . TRP A 1 187 ? -4.972 -8.150 -2.327 1.00 97.94 187 TRP A CA 1
ATOM 1508 C C . TRP A 1 187 ? -4.739 -7.375 -3.630 1.00 97.94 187 TRP A C 1
ATOM 1510 O O . TRP A 1 187 ? -5.442 -7.571 -4.627 1.00 97.94 187 TRP A O 1
ATOM 1520 N N . ARG A 1 188 ? -3.727 -6.502 -3.623 1.00 96.94 188 ARG A N 1
ATOM 1521 C CA . ARG A 1 188 ? -3.139 -5.884 -4.814 1.00 96.94 188 ARG A CA 1
ATOM 1522 C C . ARG A 1 188 ? -1.680 -6.325 -4.940 1.00 96.94 188 ARG A C 1
ATOM 1524 O O . ARG A 1 188 ? -0.933 -6.259 -3.971 1.00 96.94 188 ARG A O 1
ATOM 1531 N N . THR A 1 189 ? -1.294 -6.764 -6.130 1.00 96.69 189 THR A N 1
ATOM 1532 C CA . THR A 1 189 ? 0.014 -7.370 -6.419 1.00 96.69 189 THR A CA 1
ATOM 1533 C C . THR A 1 189 ? 0.532 -6.897 -7.782 1.00 96.69 189 THR A C 1
ATOM 1535 O O . THR A 1 189 ? -0.244 -6.347 -8.565 1.00 96.69 189 THR A O 1
ATOM 1538 N N . SER A 1 190 ? 1.811 -7.107 -8.088 1.00 95.94 190 SER A N 1
ATOM 1539 C CA . SER A 1 190 ? 2.367 -7.001 -9.442 1.00 95.94 190 SER A CA 1
ATOM 1540 C C . SER A 1 190 ? 3.000 -8.326 -9.860 1.00 95.94 190 SER A C 1
ATOM 1542 O O . SER A 1 190 ? 3.512 -9.076 -9.030 1.00 95.94 190 SER A O 1
ATOM 1544 N N . THR A 1 191 ? 2.967 -8.632 -11.153 1.00 95.50 191 THR A N 1
ATOM 1545 C CA . THR A 1 191 ? 3.682 -9.781 -11.712 1.00 95.50 191 THR A CA 1
ATOM 1546 C C . THR A 1 191 ? 5.162 -9.469 -11.929 1.00 95.50 191 THR A C 1
ATOM 1548 O O . THR A 1 191 ? 5.614 -8.330 -11.848 1.00 95.50 191 THR A O 1
ATOM 1551 N N . VAL A 1 192 ? 5.934 -10.494 -12.277 1.00 93.75 192 VAL A N 1
ATOM 1552 C CA . VAL A 1 192 ? 7.308 -10.312 -12.755 1.00 93.75 192 VAL A CA 1
ATOM 1553 C C . VAL A 1 192 ? 7.308 -9.890 -14.223 1.00 93.75 192 VAL A C 1
ATOM 1555 O O . VAL A 1 192 ? 6.526 -10.420 -15.015 1.00 93.75 192 VAL A O 1
ATOM 1558 N N . GLU A 1 193 ? 8.206 -8.981 -14.599 1.00 91.50 193 GLU A N 1
ATOM 1559 C CA . GLU A 1 193 ? 8.596 -8.746 -15.990 1.00 91.50 193 GLU A CA 1
ATOM 1560 C C . GLU A 1 193 ? 9.474 -9.922 -16.477 1.00 91.50 193 GLU A C 1
ATOM 1562 O O . GLU A 1 193 ? 10.597 -10.080 -15.985 1.00 91.50 193 GLU A O 1
ATOM 1567 N N . PRO A 1 194 ? 9.008 -10.777 -17.412 1.00 89.81 194 PRO A N 1
ATOM 1568 C CA . PRO A 1 194 ? 9.800 -11.898 -17.915 1.00 89.81 194 PRO A CA 1
ATOM 1569 C C . PRO A 1 194 ? 11.068 -11.452 -18.651 1.00 89.81 194 PRO A C 1
ATOM 1571 O O . PRO A 1 194 ? 11.109 -10.400 -19.289 1.00 89.81 194 PRO A O 1
ATOM 1574 N N . TYR A 1 195 ? 12.109 -12.288 -18.602 1.00 87.50 195 TYR A N 1
ATOM 1575 C CA . TYR A 1 195 ? 13.426 -11.966 -19.150 1.00 87.50 195 TYR A CA 1
ATOM 1576 C C . TYR A 1 195 ? 14.187 -13.194 -19.668 1.00 87.50 195 TYR A C 1
ATOM 1578 O O . TYR A 1 195 ? 13.807 -14.338 -19.420 1.00 87.50 195 TYR A O 1
ATOM 1586 N N . ASP A 1 196 ? 15.261 -12.944 -20.425 1.00 82.25 196 ASP A N 1
ATOM 1587 C CA . ASP A 1 196 ? 16.200 -13.941 -20.971 1.00 82.25 196 ASP A CA 1
ATOM 1588 C C . ASP A 1 196 ? 15.560 -15.093 -21.769 1.00 82.25 196 ASP A C 1
ATOM 1590 O O . ASP A 1 196 ? 16.142 -16.169 -21.889 1.00 82.25 196 ASP A O 1
ATOM 1594 N N . ASN A 1 197 ? 14.359 -14.885 -22.325 1.00 82.81 197 ASN A N 1
ATOM 1595 C CA . ASN A 1 197 ? 13.537 -15.927 -22.961 1.00 82.81 197 ASN A CA 1
ATOM 1596 C C . ASN A 1 197 ? 13.284 -17.160 -22.070 1.00 82.81 197 ASN A C 1
ATOM 1598 O O . ASN A 1 197 ? 12.917 -18.222 -22.578 1.00 82.81 197 ASN A O 1
ATOM 1602 N N . LYS A 1 198 ? 13.460 -17.020 -20.753 1.00 89.38 198 LYS A N 1
ATOM 1603 C CA . LYS A 1 198 ? 13.175 -18.063 -19.772 1.00 89.38 198 LYS A CA 1
ATOM 1604 C C . LYS A 1 198 ? 11.691 -18.073 -19.430 1.00 89.38 198 LYS A C 1
ATOM 1606 O O . LYS A 1 198 ? 10.967 -17.098 -19.632 1.00 89.38 198 LYS A O 1
ATOM 1611 N N . THR A 1 199 ? 11.244 -19.186 -18.865 1.00 94.44 199 THR A N 1
ATOM 1612 C CA . THR A 1 199 ? 9.982 -19.223 -18.129 1.00 94.44 199 THR A CA 1
ATOM 1613 C C . THR A 1 199 ? 10.244 -18.739 -16.715 1.00 94.44 199 THR A C 1
ATOM 1615 O O . THR A 1 199 ? 11.011 -19.364 -15.984 1.00 94.44 199 THR A O 1
ATOM 1618 N N . ILE A 1 200 ? 9.620 -17.631 -16.336 1.00 95.81 200 ILE A N 1
ATOM 1619 C CA . ILE A 1 200 ? 9.724 -17.104 -14.981 1.00 95.81 200 ILE A CA 1
ATOM 1620 C C . ILE A 1 200 ? 8.563 -17.638 -14.159 1.00 95.81 200 ILE A C 1
ATOM 1622 O O . ILE A 1 200 ? 7.413 -17.582 -14.598 1.00 95.81 200 ILE A O 1
ATOM 1626 N N . ILE A 1 201 ? 8.873 -18.154 -12.977 1.00 97.00 201 ILE A N 1
ATOM 1627 C CA . ILE A 1 201 ? 7.907 -18.628 -11.994 1.00 97.00 201 ILE A CA 1
ATOM 1628 C C . ILE A 1 201 ? 8.006 -17.731 -10.765 1.00 97.00 201 ILE A C 1
ATOM 1630 O O . ILE A 1 201 ? 9.103 -17.425 -10.308 1.00 97.00 201 ILE A O 1
ATOM 1634 N N . SER A 1 202 ? 6.873 -17.318 -10.206 1.00 96.50 202 SER A N 1
ATOM 1635 C CA . SER A 1 202 ? 6.841 -16.680 -8.891 1.00 96.50 202 SER A CA 1
ATOM 1636 C C . SER A 1 202 ? 5.752 -17.278 -8.017 1.00 96.50 202 SER A C 1
ATOM 1638 O O . SER A 1 202 ? 4.702 -17.714 -8.496 1.00 96.50 202 SER A O 1
ATOM 1640 N N . ARG A 1 203 ? 6.032 -17.310 -6.717 1.00 95.56 203 ARG A N 1
ATOM 1641 C CA . ARG A 1 203 ? 5.096 -17.705 -5.670 1.00 95.56 203 ARG A CA 1
ATOM 1642 C C . ARG A 1 203 ? 5.054 -16.582 -4.649 1.00 95.56 203 ARG A C 1
ATOM 1644 O O . ARG A 1 203 ? 6.096 -16.175 -4.140 1.00 95.56 203 ARG A O 1
ATOM 1651 N N . SER A 1 204 ? 3.857 -16.111 -4.347 1.00 95.75 204 SER A N 1
ATOM 1652 C CA . SER A 1 204 ? 3.613 -15.137 -3.295 1.00 95.75 204 SER A CA 1
ATOM 1653 C C . SER A 1 204 ? 2.458 -15.593 -2.414 1.00 95.75 204 SER A C 1
ATOM 1655 O O . SER A 1 204 ? 1.600 -16.369 -2.837 1.00 95.75 204 SER A O 1
ATOM 1657 N N . SER A 1 205 ? 2.429 -15.122 -1.174 1.00 96.56 205 SER A N 1
ATOM 1658 C CA . SER A 1 205 ? 1.313 -15.367 -0.269 1.00 96.56 205 SER A CA 1
ATOM 1659 C C . SER A 1 205 ? 0.962 -14.124 0.523 1.00 96.56 205 SER A C 1
ATOM 1661 O O . SER A 1 205 ? 1.833 -13.315 0.835 1.00 96.56 205 SER A O 1
ATOM 1663 N N . LYS A 1 206 ? -0.318 -14.002 0.870 1.00 96.31 206 LYS A N 1
ATOM 1664 C CA . LYS A 1 206 ? -0.861 -12.883 1.634 1.00 96.31 206 LYS A CA 1
ATOM 1665 C C . LYS A 1 206 ? -1.695 -13.389 2.799 1.00 96.31 206 LYS A C 1
ATOM 1667 O O . LYS A 1 206 ? -2.614 -14.182 2.604 1.00 96.31 206 LYS A O 1
ATOM 1672 N N . ASP A 1 207 ? -1.406 -12.888 3.997 1.00 94.62 207 ASP A N 1
ATOM 1673 C CA . ASP A 1 207 ? -2.309 -13.000 5.144 1.00 94.62 207 ASP A CA 1
ATOM 1674 C C . ASP A 1 207 ? -3.528 -12.094 4.911 1.00 94.62 207 ASP A C 1
ATOM 1676 O O . ASP A 1 207 ? -3.395 -10.873 4.802 1.00 94.62 207 ASP A O 1
ATOM 1680 N N . ILE A 1 208 ? -4.706 -12.710 4.793 1.00 96.38 208 ILE A N 1
ATOM 1681 C CA . ILE A 1 208 ? -5.994 -12.036 4.593 1.00 96.38 208 ILE A CA 1
ATOM 1682 C C . ILE A 1 208 ? -6.928 -12.258 5.794 1.00 96.38 208 ILE A C 1
ATOM 1684 O O . ILE A 1 208 ? -8.150 -12.184 5.663 1.00 96.38 208 ILE A O 1
ATOM 1688 N N . THR A 1 209 ? -6.370 -12.528 6.978 1.00 94.88 209 THR A N 1
ATOM 1689 C CA . THR A 1 209 ? -7.154 -12.785 8.199 1.00 94.88 209 THR A CA 1
ATOM 1690 C C . THR A 1 209 ? -8.017 -11.593 8.618 1.00 94.88 209 THR A C 1
ATOM 1692 O O . THR A 1 209 ? -9.104 -11.779 9.159 1.00 94.88 209 THR A O 1
ATOM 1695 N N . ASP A 1 210 ? -7.617 -10.372 8.264 1.00 93.38 210 ASP A N 1
ATOM 1696 C CA . ASP A 1 210 ? -8.433 -9.157 8.397 1.00 93.38 210 ASP A CA 1
ATOM 1697 C C . ASP A 1 210 ? -9.814 -9.250 7.714 1.00 93.38 210 ASP A C 1
ATOM 1699 O O . ASP A 1 210 ? -10.692 -8.435 7.979 1.00 93.38 210 ASP A O 1
ATOM 1703 N N . TYR A 1 211 ? -10.030 -10.220 6.826 1.00 96.31 211 TYR A N 1
ATOM 1704 C CA . TYR A 1 211 ? -11.292 -10.428 6.116 1.00 96.31 211 TYR A CA 1
ATOM 1705 C C . TYR A 1 211 ? -12.004 -11.715 6.548 1.00 96.31 211 TYR A C 1
ATOM 1707 O O . TYR A 1 211 ? -12.924 -12.169 5.866 1.00 96.31 211 TYR A O 1
ATOM 1715 N N . ILE A 1 212 ? -11.597 -12.325 7.671 1.00 95.25 212 ILE A N 1
ATOM 1716 C CA . ILE A 1 212 ? -12.085 -13.643 8.107 1.00 95.25 212 ILE A CA 1
ATOM 1717 C C . ILE A 1 212 ? -13.616 -13.714 8.251 1.00 95.25 212 ILE A C 1
ATOM 1719 O O . ILE A 1 212 ? -14.218 -14.753 7.974 1.00 95.25 212 ILE A O 1
ATOM 1723 N N . SER A 1 213 ? -14.260 -12.593 8.591 1.00 94.19 213 SER A N 1
ATOM 1724 C CA . SER A 1 213 ? -15.718 -12.475 8.724 1.00 94.19 213 SER A CA 1
ATOM 1725 C C . SER A 1 213 ? -16.489 -12.730 7.422 1.00 94.19 213 SER A C 1
ATOM 1727 O O . SER A 1 213 ? -17.672 -13.069 7.478 1.00 94.19 213 SER A O 1
ATOM 1729 N N . LEU A 1 214 ? -15.843 -12.628 6.252 1.00 94.81 214 LEU A N 1
ATOM 1730 C CA . LEU A 1 214 ? -16.434 -13.031 4.969 1.00 94.81 214 LEU A CA 1
ATOM 1731 C C . LEU A 1 214 ? -16.595 -14.553 4.873 1.00 94.81 214 LEU A C 1
ATOM 1733 O O . LEU A 1 214 ? -17.583 -15.044 4.337 1.00 94.81 214 LEU A O 1
ATOM 1737 N N . PHE A 1 215 ? -15.638 -15.305 5.417 1.00 95.06 215 PHE A N 1
ATOM 1738 C CA . PHE A 1 215 ? -15.566 -16.757 5.266 1.00 95.06 215 PHE A CA 1
ATOM 1739 C C . PHE A 1 215 ? -16.374 -17.499 6.336 1.00 95.06 215 PHE A C 1
ATOM 1741 O O . PHE A 1 215 ? -16.954 -18.549 6.065 1.00 95.06 215 PHE A O 1
ATOM 1748 N N . GLN A 1 216 ? -16.470 -16.933 7.542 1.00 90.25 216 GLN A N 1
ATOM 1749 C CA . GLN A 1 216 ? -17.150 -17.563 8.680 1.00 90.25 216 GLN A CA 1
ATOM 1750 C C . GLN A 1 216 ? -18.681 -17.614 8.551 1.00 90.25 216 GLN A C 1
ATOM 1752 O O . GLN A 1 216 ? -19.326 -18.360 9.284 1.00 90.25 216 GLN A O 1
ATOM 1757 N N . LYS A 1 217 ? -19.275 -16.867 7.609 1.00 84.94 217 LYS A N 1
ATOM 1758 C CA . LYS A 1 217 ? -20.719 -16.934 7.323 1.00 84.94 217 LYS A CA 1
ATOM 1759 C C . LYS A 1 217 ? -21.126 -18.228 6.615 1.00 84.94 217 LYS A C 1
ATOM 1761 O O . LYS A 1 217 ? -22.265 -18.657 6.751 1.00 84.94 217 LYS A O 1
ATOM 1766 N N . GLY A 1 218 ? -20.206 -18.844 5.867 1.00 83.44 218 GLY A N 1
ATOM 1767 C CA . GLY A 1 218 ? -20.474 -20.042 5.062 1.00 83.44 218 GLY A CA 1
ATOM 1768 C C . GLY A 1 218 ? -21.308 -19.799 3.796 1.00 83.44 218 GLY A C 1
ATOM 1769 O O . GLY A 1 218 ? -21.597 -20.752 3.072 1.00 83.44 218 GLY A O 1
ATOM 1770 N N . ASP A 1 219 ? -21.679 -18.550 3.507 1.00 91.44 219 ASP A N 1
ATOM 1771 C CA . ASP A 1 219 ? -22.389 -18.181 2.283 1.00 91.44 219 ASP A CA 1
ATOM 1772 C C . ASP A 1 219 ? -21.475 -18.337 1.049 1.00 91.44 219 ASP A C 1
ATOM 1774 O O . ASP A 1 219 ? -20.262 -18.129 1.148 1.00 91.44 219 ASP A O 1
ATOM 1778 N N . PRO A 1 220 ? -22.015 -18.691 -0.134 1.00 95.12 220 PRO A N 1
ATOM 1779 C CA . PRO A 1 220 ? -21.256 -18.636 -1.379 1.00 95.12 220 PRO A CA 1
ATOM 1780 C C . PRO A 1 220 ? -20.755 -17.215 -1.669 1.00 95.12 220 PRO A C 1
ATOM 1782 O O . PRO A 1 220 ? -21.541 -16.271 -1.653 1.00 95.12 220 PRO A O 1
ATOM 1785 N N . LEU A 1 221 ? -19.471 -17.099 -1.997 1.00 96.00 221 LEU A N 1
ATOM 1786 C CA . LEU A 1 221 ? -18.772 -15.863 -2.346 1.00 96.00 221 LEU A CA 1
ATOM 1787 C C . LEU A 1 221 ? -18.379 -15.885 -3.834 1.00 96.00 221 LEU A C 1
ATOM 1789 O O . LEU A 1 221 ? -18.177 -16.947 -4.429 1.00 96.00 221 LEU A O 1
ATOM 1793 N N . GLU A 1 222 ? -18.207 -14.719 -4.445 1.00 95.75 222 GLU A N 1
ATOM 1794 C CA . GLU A 1 222 ? -17.609 -14.556 -5.771 1.00 95.75 222 GLU A CA 1
ATOM 1795 C C . GLU A 1 222 ? -16.154 -14.082 -5.647 1.00 95.75 222 GLU A C 1
ATOM 1797 O O . GLU A 1 222 ? -15.880 -12.958 -5.220 1.00 95.75 222 GLU A O 1
ATOM 1802 N N . LEU A 1 223 ? -15.207 -14.912 -6.089 1.00 97.31 223 LEU A N 1
ATOM 1803 C CA . LEU A 1 223 ? -13.830 -14.484 -6.320 1.00 97.31 223 LEU A CA 1
ATOM 1804 C C . LEU A 1 223 ? -13.745 -13.794 -7.686 1.00 97.31 223 LEU A C 1
ATOM 1806 O O . LEU A 1 223 ? -14.139 -14.365 -8.705 1.00 97.31 223 LEU A O 1
ATOM 1810 N N . THR A 1 224 ? -13.142 -12.606 -7.722 1.00 97.12 224 THR A N 1
ATOM 1811 C CA . THR A 1 224 ? -12.768 -11.905 -8.956 1.00 97.12 224 THR A CA 1
ATOM 1812 C C . THR A 1 224 ? -11.272 -11.601 -8.956 1.00 97.12 224 THR A C 1
ATOM 1814 O O . THR A 1 224 ? -10.779 -10.943 -8.046 1.00 97.12 224 THR A O 1
ATOM 1817 N N . PHE A 1 225 ? -10.550 -12.025 -9.995 1.00 97.94 225 PHE A N 1
ATOM 1818 C CA . PHE A 1 225 ? -9.146 -11.667 -10.212 1.00 97.94 225 PHE A CA 1
ATOM 1819 C C . PHE A 1 225 ? -9.010 -10.900 -11.532 1.00 97.94 225 PHE A C 1
ATOM 1821 O O . PHE A 1 225 ? -9.190 -11.455 -12.620 1.00 97.94 225 PHE A O 1
ATOM 1828 N N . GLN A 1 226 ? -8.701 -9.605 -11.435 1.00 96.94 226 GLN A N 1
ATOM 1829 C CA . GLN A 1 226 ? -8.335 -8.775 -12.577 1.00 96.94 226 GLN A CA 1
ATOM 1830 C C . GLN A 1 226 ? -6.817 -8.696 -12.715 1.00 96.94 226 GLN A C 1
ATOM 1832 O O . GLN A 1 226 ? -6.132 -8.201 -11.825 1.00 96.94 226 GLN A O 1
ATOM 1837 N N . LEU A 1 227 ? -6.321 -9.143 -13.863 1.00 97.31 227 LEU A N 1
ATOM 1838 C CA . LEU A 1 227 ? -4.956 -8.935 -14.322 1.00 97.31 227 LEU A CA 1
ATOM 1839 C C . LEU A 1 227 ? -5.059 -8.525 -15.787 1.00 97.31 227 LEU A C 1
ATOM 1841 O O . LEU A 1 227 ? -5.419 -9.334 -16.648 1.00 97.31 227 LEU A O 1
ATOM 1845 N N . ASP A 1 228 ? -4.816 -7.249 -16.061 1.00 94.44 228 ASP A N 1
ATOM 1846 C CA . ASP A 1 228 ? -5.000 -6.684 -17.393 1.00 94.44 228 ASP A CA 1
ATOM 1847 C C . ASP A 1 228 ? -3.757 -6.932 -18.244 1.00 94.44 228 ASP A C 1
ATOM 1849 O O . ASP A 1 228 ? -2.708 -6.327 -18.035 1.00 94.44 228 ASP A O 1
ATOM 1853 N N . ASN A 1 229 ? -3.879 -7.826 -19.224 1.00 95.00 229 ASN A N 1
ATOM 1854 C CA . ASN A 1 229 ? -2.804 -8.145 -20.151 1.00 95.00 229 ASN A CA 1
ATOM 1855 C C . ASN A 1 229 ? -3.261 -7.971 -21.604 1.00 95.00 229 ASN A C 1
ATOM 1857 O O . ASN A 1 229 ? -4.440 -8.147 -21.937 1.00 95.00 229 ASN A O 1
ATOM 1861 N N . ILE A 1 230 ? -2.308 -7.605 -22.460 1.00 92.75 230 ILE A N 1
ATOM 1862 C CA . ILE A 1 230 ? -2.487 -7.465 -23.904 1.00 92.75 230 ILE A CA 1
ATOM 1863 C C . ILE A 1 230 ? -1.346 -8.219 -24.579 1.00 92.75 230 ILE A C 1
ATOM 1865 O O . ILE A 1 230 ? -0.169 -7.938 -24.338 1.00 92.75 230 ILE A O 1
ATOM 1869 N N . VAL A 1 231 ? -1.709 -9.162 -25.445 1.00 91.62 231 VAL A N 1
ATOM 1870 C CA . VAL A 1 231 ? -0.770 -9.975 -26.214 1.00 91.62 231 VAL A CA 1
ATOM 1871 C C . VAL A 1 231 ? -0.689 -9.456 -27.644 1.00 91.62 231 VAL A C 1
ATOM 1873 O O . VAL A 1 231 ? -1.691 -9.310 -28.347 1.00 91.62 231 VAL A O 1
ATOM 1876 N N . THR A 1 232 ? 0.532 -9.202 -28.098 1.00 89.94 232 THR A N 1
ATOM 1877 C CA . THR A 1 232 ? 0.853 -8.736 -29.448 1.00 89.94 232 THR A CA 1
ATOM 1878 C C . THR A 1 232 ? 1.933 -9.619 -30.075 1.00 89.94 232 THR A C 1
ATOM 1880 O O . THR A 1 232 ? 2.408 -10.575 -29.472 1.00 89.94 232 THR A O 1
ATOM 1883 N N . LYS A 1 233 ? 2.368 -9.295 -31.299 1.00 87.25 233 LYS A N 1
ATOM 1884 C CA . LYS A 1 233 ? 3.512 -9.980 -31.929 1.00 87.25 233 LYS A CA 1
ATOM 1885 C C . LYS A 1 233 ? 4.847 -9.723 -31.222 1.00 87.25 233 LYS A C 1
ATOM 1887 O O . LYS A 1 233 ? 5.776 -10.490 -31.429 1.00 87.25 233 LYS A O 1
ATOM 1892 N N . LEU A 1 234 ? 4.961 -8.614 -30.487 1.00 85.06 234 LEU A N 1
ATOM 1893 C CA . LEU A 1 234 ? 6.182 -8.219 -29.775 1.00 85.06 234 LEU A CA 1
ATOM 1894 C C . LEU A 1 234 ? 6.096 -8.500 -28.272 1.00 85.06 234 LEU A C 1
ATOM 1896 O O . LEU A 1 234 ? 7.124 -8.539 -27.606 1.00 85.06 234 LEU A O 1
ATOM 1900 N N . GLN A 1 235 ? 4.882 -8.658 -27.749 1.00 88.25 235 GLN A N 1
ATOM 1901 C CA . GLN A 1 235 ? 4.596 -8.967 -26.354 1.00 88.25 235 GLN A CA 1
ATOM 1902 C C . GLN A 1 235 ? 3.722 -10.213 -26.323 1.00 88.25 235 GLN A C 1
ATOM 1904 O O . GLN A 1 235 ? 2.497 -10.119 -26.328 1.00 88.25 235 GLN A O 1
ATOM 1909 N N . ASP A 1 236 ? 4.348 -11.376 -26.399 1.00 91.75 236 ASP A N 1
ATOM 1910 C CA . ASP A 1 236 ? 3.679 -12.669 -26.517 1.00 91.75 236 ASP A CA 1
ATOM 1911 C C . ASP A 1 236 ? 3.485 -13.384 -25.174 1.00 91.75 236 ASP A C 1
ATOM 1913 O O . ASP A 1 236 ? 2.862 -14.446 -25.130 1.00 91.75 236 ASP A O 1
ATOM 1917 N N . GLY A 1 237 ? 3.961 -12.788 -24.075 1.00 94.19 237 GLY A N 1
ATOM 1918 C CA . GLY A 1 237 ? 3.858 -13.386 -22.753 1.00 94.19 237 GLY A CA 1
ATOM 1919 C C . GLY A 1 237 ? 2.431 -13.430 -22.213 1.00 94.19 237 GLY A C 1
ATOM 1920 O O . GLY A 1 237 ? 1.753 -12.403 -22.079 1.00 94.19 237 GLY A O 1
ATOM 1921 N N . ILE A 1 238 ? 2.004 -14.649 -21.880 1.00 97.12 238 ILE A N 1
ATOM 1922 C CA . ILE A 1 238 ? 0.738 -14.980 -21.220 1.00 97.12 238 ILE A CA 1
ATOM 1923 C C . ILE A 1 238 ? 1.053 -15.362 -19.775 1.00 97.12 238 ILE A C 1
ATOM 1925 O O . ILE A 1 238 ? 1.868 -16.254 -19.543 1.00 97.12 238 ILE A O 1
ATOM 1929 N N . PHE A 1 239 ? 0.380 -14.724 -18.818 1.00 97.69 239 PHE A N 1
ATOM 1930 C CA . PHE A 1 239 ? 0.504 -15.076 -17.405 1.00 97.69 239 PHE A CA 1
ATOM 1931 C C . PHE A 1 239 ? -0.455 -16.216 -17.076 1.00 97.69 239 PHE A C 1
ATOM 1933 O O . PHE A 1 239 ? -1.671 -16.029 -17.120 1.00 97.69 239 PHE A O 1
ATOM 1940 N N . ASN A 1 240 ? 0.069 -17.391 -16.744 1.00 98.12 240 ASN A N 1
ATOM 1941 C CA . ASN A 1 240 ? -0.740 -18.468 -16.182 1.00 98.12 240 ASN A CA 1
ATOM 1942 C C . ASN A 1 240 ? -0.667 -18.386 -14.665 1.00 98.12 240 ASN A C 1
ATOM 1944 O O . ASN A 1 240 ? 0.419 -18.224 -14.109 1.00 98.12 240 ASN A O 1
ATOM 1948 N N . VAL A 1 241 ? -1.814 -18.489 -14.006 1.00 98.19 241 VAL A N 1
ATOM 1949 C CA . VAL A 1 241 ? -1.904 -18.354 -12.557 1.00 98.19 241 VAL A CA 1
ATOM 1950 C C . VAL A 1 241 ? -2.653 -19.514 -11.932 1.00 98.19 241 VAL A C 1
ATOM 1952 O O . VAL A 1 241 ? -3.630 -20.008 -12.499 1.00 98.19 241 VAL A O 1
ATOM 1955 N N . ASP A 1 242 ? -2.230 -19.858 -10.722 1.00 98.44 242 ASP A N 1
ATOM 1956 C CA . ASP A 1 242 ? -2.979 -20.668 -9.776 1.00 98.44 242 ASP A CA 1
ATOM 1957 C C . ASP A 1 242 ? -3.148 -19.861 -8.484 1.00 98.44 242 ASP A C 1
ATOM 1959 O O . ASP A 1 242 ? -2.167 -19.382 -7.918 1.00 98.44 242 ASP A O 1
ATOM 1963 N N . LEU A 1 243 ? -4.387 -19.703 -8.020 1.00 98.69 243 LEU A N 1
ATOM 1964 C CA . LEU A 1 243 ? -4.712 -19.037 -6.758 1.00 98.69 243 LEU A CA 1
ATOM 1965 C C . LEU A 1 243 ? -5.357 -20.040 -5.807 1.00 98.69 243 LEU A C 1
ATOM 1967 O O . LEU A 1 243 ? -6.354 -20.684 -6.154 1.00 98.69 243 LEU A O 1
ATOM 1971 N N . ARG A 1 244 ? -4.808 -20.142 -4.599 1.00 98.50 244 ARG A N 1
ATOM 1972 C CA . ARG A 1 244 ? -5.297 -21.012 -3.526 1.00 98.50 244 ARG A CA 1
ATOM 1973 C C . ARG A 1 244 ? -5.621 -20.214 -2.280 1.00 98.50 244 ARG A C 1
ATOM 1975 O O . ARG A 1 244 ? -5.070 -19.137 -2.060 1.00 98.50 244 ARG A O 1
ATOM 1982 N N . ILE A 1 245 ? -6.498 -20.779 -1.463 1.00 98.19 245 ILE A N 1
ATOM 1983 C CA . ILE A 1 245 ? -6.803 -20.299 -0.118 1.00 98.19 245 ILE A CA 1
ATOM 1984 C C . ILE A 1 245 ? -6.471 -21.384 0.897 1.00 98.19 245 ILE A C 1
ATOM 1986 O O . ILE A 1 245 ? -6.743 -22.565 0.675 1.00 98.19 245 ILE A O 1
ATOM 1990 N N . HIS A 1 246 ? -5.885 -20.967 2.011 1.00 97.94 246 HIS A N 1
ATOM 1991 C CA . HIS A 1 246 ? -5.456 -21.827 3.100 1.00 97.94 246 HIS A CA 1
ATOM 1992 C C . HIS A 1 246 ? -6.101 -21.362 4.403 1.00 97.94 246 HIS A C 1
ATOM 1994 O O . HIS A 1 246 ? -6.051 -20.177 4.742 1.00 97.94 246 HIS A O 1
ATOM 2000 N N . TYR A 1 247 ? -6.677 -22.313 5.130 1.00 97.31 247 TYR A N 1
ATOM 2001 C CA . TYR A 1 247 ? -7.327 -22.106 6.419 1.00 97.31 247 TYR A CA 1
ATOM 2002 C C . TYR A 1 247 ? -6.456 -22.689 7.518 1.00 97.31 247 TYR A C 1
ATOM 2004 O O . TYR A 1 247 ? -6.069 -23.854 7.424 1.00 97.31 247 TYR A O 1
ATOM 2012 N N . PHE A 1 248 ? -6.179 -21.912 8.562 1.00 95.69 248 PHE A N 1
ATOM 2013 C CA . PHE A 1 248 ? -5.381 -22.356 9.700 1.00 95.69 248 PHE A CA 1
ATOM 2014 C C . PHE A 1 248 ? -6.097 -22.090 11.024 1.00 95.69 248 PHE A C 1
ATOM 2016 O O . PHE A 1 248 ? -6.804 -21.091 11.176 1.00 95.69 248 PHE A O 1
ATOM 2023 N N . ASP A 1 249 ? -5.853 -22.961 11.997 1.00 94.44 249 ASP A N 1
ATOM 2024 C CA . ASP A 1 249 ? -6.270 -22.798 13.392 1.00 94.44 249 ASP A CA 1
ATOM 2025 C C . ASP A 1 249 ? -5.030 -22.553 14.258 1.00 94.44 249 ASP A C 1
ATOM 2027 O O . ASP A 1 249 ? -4.477 -23.449 14.891 1.00 94.44 249 ASP A O 1
ATOM 2031 N N . SER A 1 250 ? -4.490 -21.340 14.161 1.00 88.75 250 SER A N 1
ATOM 2032 C CA . SER A 1 250 ? -3.201 -20.986 14.755 1.00 88.75 250 SER A CA 1
ATOM 2033 C C . SER A 1 250 ? -3.359 -20.561 16.218 1.00 88.75 250 SER A C 1
ATOM 2035 O O . SER A 1 250 ? -4.280 -19.807 16.529 1.00 88.75 250 SER A O 1
ATOM 2037 N N . PRO A 1 251 ? -2.449 -20.943 17.129 1.00 81.88 251 PRO A N 1
ATOM 2038 C CA . PRO A 1 251 ? -2.465 -20.432 18.495 1.00 81.88 251 PRO A CA 1
ATOM 2039 C C . PRO A 1 251 ? -2.384 -18.901 18.511 1.00 81.88 251 PRO A C 1
ATOM 2041 O O . PRO A 1 251 ? -1.447 -18.318 17.965 1.00 81.88 251 PRO A O 1
ATOM 2044 N N . THR A 1 252 ? -3.349 -18.251 19.157 1.00 74.81 252 THR A N 1
ATOM 2045 C CA . THR A 1 252 ? -3.324 -16.806 19.414 1.00 74.81 252 THR A CA 1
ATOM 2046 C C . THR A 1 252 ? -2.867 -16.554 20.848 1.00 74.81 252 THR A C 1
ATOM 2048 O O . THR A 1 252 ? -3.369 -17.232 21.752 1.00 74.81 252 THR A O 1
ATOM 2051 N N . PRO A 1 253 ? -1.966 -15.589 21.104 1.00 65.25 253 PRO A N 1
ATOM 2052 C CA . PRO A 1 253 ? -1.618 -15.192 22.465 1.00 65.25 253 PRO A CA 1
ATOM 2053 C C . PRO A 1 253 ? -2.878 -14.858 23.281 1.00 65.25 253 PRO A C 1
ATOM 2055 O O . PRO A 1 253 ? -3.708 -14.058 22.849 1.00 65.25 253 PRO A O 1
ATOM 2058 N N . HIS A 1 254 ? -3.040 -15.478 24.454 1.00 52.75 254 HIS A N 1
ATOM 2059 C CA . HIS A 1 254 ? -4.119 -15.131 25.381 1.00 52.75 254 HIS A CA 1
ATOM 2060 C C . HIS A 1 254 ? -3.761 -13.838 26.118 1.00 52.75 254 HIS A C 1
ATOM 2062 O O . HIS A 1 254 ? -2.794 -13.809 26.880 1.00 52.75 254 HIS A O 1
ATOM 2068 N N . HIS A 1 255 ? -4.565 -12.794 25.942 1.00 56.72 255 HIS A N 1
ATOM 2069 C CA . HIS A 1 255 ? -4.570 -11.633 26.831 1.00 56.72 255 HIS A CA 1
ATOM 2070 C C . HIS A 1 255 ? -5.798 -11.698 27.756 1.00 56.72 255 HIS A C 1
ATOM 2072 O O . HIS A 1 255 ? -6.709 -12.493 27.519 1.00 56.72 255 HIS A O 1
ATOM 2078 N N . GLY A 1 256 ? -5.747 -10.977 28.883 1.00 52.50 256 GLY A N 1
ATOM 2079 C CA . GLY A 1 256 ? -6.756 -11.036 29.949 1.00 52.50 256 GLY A CA 1
ATOM 2080 C C . GLY A 1 256 ? -8.179 -10.700 29.479 1.00 52.50 256 GLY A C 1
ATOM 2081 O O . GLY A 1 256 ? -8.381 -10.274 28.349 1.00 52.50 256 GLY A O 1
ATOM 2082 N N . ARG A 1 257 ? -9.175 -10.926 30.347 1.00 47.81 257 ARG A N 1
ATOM 2083 C CA . ARG A 1 257 ? -10.579 -10.581 30.059 1.00 47.81 257 ARG A CA 1
ATOM 2084 C C . ARG A 1 257 ? -10.762 -9.066 29.984 1.00 47.81 257 ARG A C 1
ATOM 2086 O O . ARG A 1 257 ? -10.139 -8.349 30.761 1.00 47.81 257 ARG A O 1
ATOM 2093 N N . ASP A 1 258 ? -11.662 -8.635 29.106 1.00 49.53 258 ASP A N 1
ATOM 2094 C CA . ASP A 1 258 ? -11.987 -7.234 28.850 1.00 49.53 258 ASP A CA 1
ATOM 2095 C C . ASP A 1 258 ? -12.704 -6.557 30.018 1.00 49.53 258 ASP A C 1
ATOM 2097 O O . ASP A 1 258 ? -13.931 -6.544 30.091 1.00 49.53 258 ASP A O 1
ATOM 2101 N N . GLU A 1 259 ? -11.944 -5.988 30.953 1.00 53.38 259 GLU A N 1
ATOM 2102 C CA . GLU A 1 259 ? -12.500 -5.321 32.138 1.00 53.38 259 GLU A CA 1
ATOM 2103 C C . GLU A 1 259 ? -12.063 -3.845 32.250 1.00 53.38 259 GLU A C 1
ATOM 2105 O O . GLU A 1 259 ? -12.544 -3.120 33.122 1.00 53.38 259 GLU A O 1
ATOM 2110 N N . THR A 1 260 ? -11.175 -3.357 31.371 1.00 65.44 260 THR A N 1
ATOM 2111 C CA . THR A 1 260 ? -10.597 -2.003 31.444 1.00 65.44 260 THR A CA 1
ATOM 2112 C C . THR A 1 260 ? -10.541 -1.273 30.093 1.00 65.44 260 THR A C 1
ATOM 2114 O O . THR A 1 260 ? -10.561 -1.878 29.025 1.00 65.44 260 THR A O 1
ATOM 2117 N N . ALA A 1 261 ? -10.369 0.058 30.117 1.00 63.22 261 ALA A N 1
ATOM 2118 C CA . ALA A 1 261 ? -10.127 0.875 28.914 1.00 63.22 261 ALA A CA 1
ATOM 2119 C C . ALA A 1 261 ? -8.884 0.436 28.105 1.00 63.22 261 ALA A C 1
ATOM 2121 O O . ALA A 1 261 ? -8.757 0.768 26.927 1.00 63.22 261 ALA A O 1
ATOM 2122 N N . LYS A 1 262 ? -7.962 -0.308 28.732 1.00 68.81 262 LYS A N 1
ATOM 2123 C CA . LYS A 1 262 ? -6.813 -0.917 28.053 1.00 68.81 262 LYS A CA 1
ATOM 2124 C C . LYS A 1 262 ? -7.244 -2.106 27.204 1.00 68.81 262 LYS A C 1
ATOM 2126 O O . LYS A 1 262 ? -6.775 -2.235 26.081 1.00 68.81 262 LYS A O 1
ATOM 2131 N N . ASP A 1 263 ? -8.175 -2.908 27.708 1.00 69.19 263 ASP A N 1
ATOM 2132 C CA . ASP A 1 263 ? -8.660 -4.106 27.029 1.00 69.19 263 ASP A CA 1
ATOM 2133 C C . ASP A 1 263 ? -9.514 -3.776 25.805 1.00 69.19 263 ASP A C 1
ATOM 2135 O O . ASP A 1 263 ? -9.323 -4.362 24.736 1.00 69.19 263 ASP A O 1
ATOM 2139 N N . PHE A 1 264 ? -10.316 -2.711 25.904 1.00 69.56 264 PHE A N 1
ATOM 2140 C CA . PHE A 1 264 ? -10.955 -2.086 24.744 1.00 69.56 264 PHE A CA 1
ATOM 2141 C C . PHE A 1 264 ? -9.933 -1.730 23.652 1.00 69.56 264 PHE A C 1
ATOM 2143 O O . PHE A 1 264 ? -10.128 -2.035 22.477 1.00 69.56 264 PHE A O 1
ATOM 2150 N N . PHE A 1 265 ? -8.806 -1.113 24.021 1.00 69.75 265 PHE A N 1
ATOM 2151 C CA . PHE A 1 265 ? -7.788 -0.731 23.045 1.00 69.75 265 PHE A CA 1
ATOM 2152 C C . PHE A 1 265 ? -6.964 -1.892 22.508 1.00 69.75 265 PHE A C 1
ATOM 2154 O O . PHE A 1 265 ? -6.475 -1.823 21.376 1.00 69.75 265 PHE A O 1
ATOM 2161 N N . TYR A 1 266 ? -6.820 -2.956 23.294 1.00 70.50 266 TYR A N 1
ATOM 2162 C CA . TYR A 1 266 ? -6.308 -4.207 22.773 1.00 70.50 266 TYR A CA 1
ATOM 2163 C C . TYR A 1 266 ? -7.219 -4.670 21.648 1.00 70.50 266 TYR A C 1
ATOM 2165 O O . TYR A 1 266 ? -6.749 -4.722 20.513 1.00 70.50 266 TYR A O 1
ATOM 2173 N N . HIS A 1 267 ? -8.514 -4.851 21.902 1.00 73.50 267 HIS A N 1
ATOM 2174 C CA . HIS A 1 267 ? -9.496 -5.254 20.892 1.00 73.50 267 HIS A CA 1
ATOM 2175 C C . HIS A 1 267 ? -9.478 -4.351 19.657 1.00 73.50 267 HIS A C 1
ATOM 2177 O O . HIS A 1 267 ? -9.389 -4.837 18.525 1.00 73.50 267 HIS A O 1
ATOM 2183 N N . TYR A 1 268 ? -9.434 -3.039 19.884 1.00 78.06 268 TYR A N 1
ATOM 2184 C CA . TYR A 1 268 ? -9.334 -2.009 18.857 1.00 78.06 268 TYR A CA 1
ATOM 2185 C C . TYR A 1 268 ? -8.155 -2.208 17.897 1.00 78.06 268 TYR A C 1
ATOM 2187 O O . TYR A 1 268 ? -8.250 -1.993 16.687 1.00 78.06 268 TYR A O 1
ATOM 2195 N N . ALA A 1 269 ? -6.987 -2.566 18.421 1.00 72.00 269 ALA A N 1
ATOM 2196 C CA . ALA A 1 269 ? -5.763 -2.625 17.633 1.00 72.00 269 ALA A CA 1
ATOM 2197 C C . ALA A 1 269 ? -5.565 -3.960 16.903 1.00 72.00 269 ALA A C 1
ATOM 2199 O O . ALA A 1 269 ? -4.743 -4.025 15.986 1.00 72.00 269 ALA A O 1
ATOM 2200 N N . THR A 1 270 ? -6.277 -5.004 17.321 1.00 75.81 270 THR A N 1
ATOM 2201 C CA . THR A 1 270 ? -5.823 -6.380 17.125 1.00 75.81 270 THR A CA 1
ATOM 2202 C C . THR A 1 270 ? -6.835 -7.320 16.484 1.00 75.81 270 THR A C 1
ATOM 2204 O O . THR A 1 270 ? -6.445 -8.257 15.787 1.00 75.81 270 THR A O 1
ATOM 2207 N N . THR A 1 271 ? -8.125 -7.086 16.695 1.00 86.06 271 THR A N 1
ATOM 2208 C CA . THR A 1 271 ? -9.169 -7.991 16.210 1.00 86.06 271 THR A CA 1
ATOM 2209 C C . THR A 1 271 ? -9.507 -7.718 14.741 1.00 86.06 271 THR A C 1
ATOM 2211 O O . THR A 1 271 ? -9.384 -6.578 14.283 1.00 86.06 271 THR A O 1
ATOM 2214 N N . PRO A 1 272 ? -9.936 -8.731 13.967 1.00 90.69 272 PRO A N 1
ATOM 2215 C CA . PRO A 1 272 ? -10.449 -8.509 12.621 1.00 90.69 272 PRO A CA 1
ATOM 2216 C C . PRO A 1 272 ? -11.852 -7.863 12.659 1.00 90.69 272 PRO A C 1
ATOM 2218 O O . PRO A 1 272 ? -12.611 -8.099 13.600 1.00 90.69 272 PRO A O 1
ATOM 2221 N N . PRO A 1 273 ? -12.234 -7.075 11.639 1.00 92.94 273 PRO A N 1
ATOM 2222 C CA . PRO A 1 273 ? -13.546 -6.441 11.553 1.00 92.94 273 PRO A CA 1
ATOM 2223 C C . PRO A 1 273 ? -14.690 -7.450 11.405 1.00 92.94 273 PRO A C 1
ATOM 2225 O O . PRO A 1 273 ? -14.619 -8.414 10.634 1.00 92.94 273 PRO A O 1
ATOM 2228 N N . ASN A 1 274 ? -15.815 -7.163 12.059 1.00 91.06 274 ASN A N 1
ATOM 2229 C CA . ASN A 1 274 ? -17.046 -7.952 11.954 1.00 91.06 274 ASN A CA 1
ATOM 2230 C C . ASN A 1 274 ? -17.753 -7.753 10.606 1.00 91.06 274 ASN A C 1
ATOM 2232 O O . ASN A 1 274 ? -18.448 -8.651 10.126 1.00 91.06 274 ASN A O 1
ATOM 2236 N N . ARG A 1 275 ? -17.586 -6.576 9.991 1.00 91.38 275 ARG A N 1
ATOM 2237 C CA . ARG A 1 275 ? -18.172 -6.239 8.691 1.00 91.38 275 ARG A CA 1
ATOM 2238 C C . ARG A 1 275 ? -17.171 -5.489 7.824 1.00 91.38 275 ARG A C 1
ATOM 2240 O O . ARG A 1 275 ? -16.500 -4.564 8.276 1.00 91.38 275 ARG A O 1
ATOM 2247 N N . VAL A 1 276 ? -17.119 -5.870 6.551 1.00 94.44 276 VAL A N 1
ATOM 2248 C CA . VAL A 1 276 ? -16.303 -5.219 5.526 1.00 94.44 276 VAL A CA 1
ATOM 2249 C C . VAL A 1 276 ? -17.206 -4.858 4.353 1.00 94.44 276 VAL A C 1
ATOM 2251 O O . VAL A 1 276 ? -18.012 -5.674 3.911 1.00 94.44 276 VAL A O 1
ATOM 2254 N N . ILE A 1 277 ? -17.109 -3.617 3.890 1.00 92.81 277 ILE A N 1
ATOM 2255 C CA . ILE A 1 277 ? -17.940 -3.037 2.830 1.00 92.81 277 ILE A CA 1
ATOM 2256 C C . ILE A 1 277 ? -17.000 -2.507 1.741 1.00 92.81 277 ILE A C 1
ATOM 2258 O O . ILE A 1 277 ? -15.966 -1.936 2.089 1.00 92.81 277 ILE A O 1
ATOM 2262 N N . PRO A 1 278 ? -17.306 -2.637 0.438 1.00 94.12 278 PRO A N 1
ATOM 2263 C CA . PRO A 1 278 ? -16.455 -2.056 -0.594 1.00 94.12 278 PRO A CA 1
ATOM 2264 C C . PRO A 1 278 ? -16.423 -0.524 -0.485 1.00 94.12 278 PRO A C 1
ATOM 2266 O O . PRO A 1 278 ? -17.458 0.135 -0.337 1.00 94.12 278 PRO A O 1
ATOM 2269 N N . LEU A 1 279 ? -15.227 0.060 -0.583 1.00 94.44 279 LEU A N 1
ATOM 2270 C CA . LEU A 1 279 ? -15.072 1.512 -0.655 1.00 94.44 279 LEU A CA 1
ATOM 2271 C C . LEU A 1 279 ? -15.541 2.017 -2.018 1.00 94.44 279 LEU A C 1
ATOM 2273 O O . LEU A 1 279 ? -16.369 2.918 -2.090 1.00 94.44 279 LEU A O 1
ATOM 2277 N N . VAL A 1 280 ? -15.047 1.411 -3.097 1.00 91.81 280 VAL A N 1
ATOM 2278 C CA . VAL A 1 280 ? -15.457 1.743 -4.463 1.00 91.81 280 VAL A CA 1
ATOM 2279 C C . VAL A 1 280 ? -16.639 0.865 -4.844 1.00 91.81 280 VAL A C 1
ATOM 2281 O O . VAL A 1 280 ? -16.505 -0.346 -5.000 1.00 91.81 280 VAL A O 1
ATOM 2284 N N . VAL A 1 281 ? -17.802 1.482 -5.021 1.00 82.62 281 VAL A N 1
ATOM 2285 C CA . VAL A 1 281 ? -18.970 0.806 -5.587 1.00 82.62 281 VAL A CA 1
ATOM 2286 C C . VAL A 1 281 ? -18.860 0.898 -7.102 1.00 82.62 281 VAL A C 1
ATOM 2288 O O . VAL A 1 281 ? -18.834 2.000 -7.644 1.00 82.62 281 VAL A O 1
ATOM 2291 N N . ASP A 1 282 ? -18.779 -0.238 -7.795 1.00 70.56 282 ASP A N 1
ATOM 2292 C CA . ASP A 1 282 ? -18.751 -0.244 -9.258 1.00 70.56 282 ASP A CA 1
ATOM 2293 C C . ASP A 1 282 ? -20.174 -0.293 -9.843 1.00 70.56 282 ASP A C 1
ATOM 2295 O O . ASP A 1 282 ? -20.781 -1.371 -9.911 1.00 70.56 282 ASP A O 1
ATOM 2299 N N . PRO A 1 283 ? -20.713 0.832 -10.352 1.00 60.81 283 PRO A N 1
ATOM 2300 C CA . PRO A 1 283 ? -22.048 0.862 -10.941 1.00 60.81 283 PRO A CA 1
ATOM 2301 C C . PRO A 1 283 ? -22.164 -0.000 -12.209 1.00 60.81 283 PRO A C 1
ATOM 2303 O O . PRO A 1 283 ? -23.270 -0.358 -12.612 1.00 60.81 283 PRO A O 1
ATOM 2306 N N . LYS A 1 284 ? -21.043 -0.342 -12.860 1.00 67.31 284 LYS A N 1
ATOM 2307 C CA . LYS A 1 284 ? -20.991 -1.149 -14.089 1.00 67.31 284 LYS A CA 1
ATOM 2308 C C . LYS A 1 284 ? -20.702 -2.630 -13.821 1.00 67.31 284 LYS A C 1
ATOM 2310 O O . LYS A 1 284 ? -20.662 -3.397 -14.784 1.00 67.31 284 LYS A O 1
ATOM 2315 N N . LYS A 1 285 ? -20.537 -3.037 -12.553 1.00 66.06 285 LYS A N 1
ATOM 2316 C CA . LYS A 1 285 ? -20.283 -4.422 -12.108 1.00 66.06 285 LYS A CA 1
ATOM 2317 C C . LYS A 1 285 ? -19.080 -5.116 -12.777 1.00 66.06 285 LYS A C 1
ATOM 2319 O O . LYS A 1 285 ? -19.058 -6.339 -12.869 1.00 66.06 285 LYS A O 1
ATOM 2324 N N . LYS A 1 286 ? -18.087 -4.379 -13.267 1.00 78.38 286 LYS A N 1
ATOM 2325 C CA . LYS A 1 286 ? -16.821 -4.884 -13.816 1.00 78.38 286 LYS A CA 1
ATOM 2326 C C . LYS A 1 286 ? -15.788 -5.238 -12.748 1.00 78.38 286 LYS A C 1
ATOM 2328 O O . LYS A 1 286 ? -15.306 -6.359 -12.778 1.00 78.38 286 LYS A O 1
ATOM 2333 N N . THR A 1 287 ? -15.446 -4.322 -11.859 1.00 88.19 287 THR A N 1
ATOM 2334 C CA . THR A 1 287 ? -14.556 -4.488 -10.701 1.00 88.19 287 THR A CA 1
ATOM 2335 C C . THR A 1 287 ? -14.579 -3.190 -9.893 1.00 88.19 287 THR A C 1
ATOM 2337 O O . THR A 1 287 ? -14.730 -2.116 -10.475 1.00 88.19 287 THR A O 1
ATOM 2340 N N . PRO A 1 288 ? -14.392 -3.240 -8.565 1.00 92.50 288 PRO A N 1
ATOM 2341 C CA . PRO A 1 288 ? -14.383 -2.057 -7.701 1.00 92.50 288 PRO A CA 1
ATOM 2342 C C . PRO A 1 288 ? -13.048 -1.286 -7.806 1.00 92.50 288 PRO A C 1
ATOM 2344 O O . PRO A 1 288 ? -12.389 -1.001 -6.808 1.00 92.50 288 PRO A O 1
ATOM 2347 N N . LEU A 1 289 ? -12.636 -0.972 -9.039 1.00 92.19 289 LEU A N 1
ATOM 2348 C CA . LEU A 1 289 ? -11.474 -0.158 -9.382 1.00 92.19 289 LEU A CA 1
ATOM 2349 C C . LEU A 1 289 ? -11.923 1.216 -9.876 1.00 92.19 289 LEU A C 1
ATOM 2351 O O . LEU A 1 289 ? -12.747 1.341 -10.784 1.00 92.19 289 LEU A O 1
ATOM 2355 N N . LEU A 1 290 ? -11.316 2.250 -9.312 1.00 90.38 290 LEU A N 1
ATOM 2356 C CA . LEU A 1 290 ? -11.434 3.628 -9.750 1.00 90.38 290 LEU A CA 1
ATOM 2357 C C . LEU A 1 290 ? -10.110 4.061 -10.383 1.00 90.38 290 LEU A C 1
ATOM 2359 O O . LEU A 1 290 ? -9.062 3.965 -9.751 1.00 90.38 290 LEU A O 1
ATOM 2363 N N . TYR A 1 291 ? -10.170 4.573 -11.610 1.00 88.75 291 TYR A N 1
ATOM 2364 C CA . TYR A 1 291 ? -9.033 5.210 -12.276 1.00 88.75 291 TYR A CA 1
ATOM 2365 C C . TYR A 1 291 ? -9.159 6.729 -12.129 1.00 88.75 291 TYR A C 1
ATOM 2367 O O . TYR A 1 291 ? -10.230 7.287 -12.383 1.00 88.75 291 TYR A O 1
ATOM 2375 N N . TYR A 1 292 ? -8.084 7.379 -11.687 1.00 83.62 292 TYR A N 1
ATOM 2376 C CA . TYR A 1 292 ? -8.071 8.767 -11.236 1.00 83.62 292 TYR A CA 1
ATOM 2377 C C . TYR A 1 292 ? -6.823 9.532 -11.729 1.00 83.62 292 TYR A C 1
ATOM 2379 O O . TYR A 1 292 ? -5.746 8.945 -11.785 1.00 83.62 292 TYR A O 1
ATOM 2387 N N . PRO A 1 293 ? -6.922 10.832 -12.056 1.00 80.69 293 PRO A N 1
ATOM 2388 C CA . PRO A 1 293 ? -8.148 11.515 -12.450 1.00 80.69 293 PRO A CA 1
ATOM 2389 C C . PRO A 1 293 ? -8.733 10.860 -13.709 1.00 80.69 293 PRO A C 1
ATOM 2391 O O . PRO A 1 293 ? -8.044 10.169 -14.460 1.00 80.69 293 PRO A O 1
ATOM 2394 N N . ILE A 1 294 ? -10.028 11.059 -13.945 1.00 65.75 294 ILE A N 1
ATOM 2395 C CA . ILE A 1 294 ? -10.647 10.613 -15.195 1.00 65.75 294 ILE A CA 1
ATOM 2396 C C . ILE A 1 294 ? -10.121 11.528 -16.303 1.00 65.75 294 ILE A C 1
ATOM 2398 O O . ILE A 1 294 ? -10.356 12.740 -16.254 1.00 65.75 294 ILE A O 1
ATOM 2402 N N . ALA A 1 295 ? -9.417 10.949 -17.281 1.00 54.06 295 ALA A N 1
ATOM 2403 C CA . ALA A 1 295 ? -8.878 11.671 -18.428 1.00 54.06 295 ALA A CA 1
ATOM 2404 C C . ALA A 1 295 ? -9.946 12.600 -19.018 1.00 54.06 295 ALA A C 1
ATOM 2406 O O . ALA A 1 295 ? -11.070 12.147 -19.251 1.00 54.06 295 ALA A O 1
ATOM 2407 N N . SER A 1 296 ? -9.601 13.880 -19.228 1.00 52.34 296 SER A N 1
ATOM 2408 C CA . SER A 1 296 ? -10.459 15.025 -19.629 1.00 52.34 296 SER A CA 1
ATOM 2409 C C . SER A 1 296 ? -11.066 15.937 -18.542 1.00 52.34 296 SER A C 1
ATOM 2411 O O . SER A 1 296 ? -11.768 16.884 -18.905 1.00 52.34 296 SER A O 1
ATOM 2413 N N . GLN A 1 297 ? -10.789 15.751 -17.243 1.00 53.78 297 GLN A N 1
ATOM 2414 C CA . GLN A 1 297 ? -11.338 16.618 -16.179 1.00 53.78 297 GLN A CA 1
ATOM 2415 C C . GLN A 1 297 ? -10.268 17.316 -15.323 1.00 53.78 297 GLN A C 1
ATOM 2417 O O . GLN A 1 297 ? -9.191 16.780 -15.080 1.00 53.78 297 GLN A O 1
ATOM 2422 N N . SER A 1 298 ? -10.590 18.523 -14.835 1.00 62.62 298 SER A N 1
ATOM 2423 C CA . SER A 1 298 ? -9.895 19.164 -13.709 1.00 62.62 298 SER A CA 1
ATOM 2424 C C . SER A 1 298 ? -9.960 18.229 -12.508 1.00 62.62 298 SER A C 1
ATOM 2426 O O . SER A 1 298 ? -11.084 17.910 -12.147 1.00 62.62 298 SER A O 1
ATOM 2428 N N . ASN A 1 299 ? -8.818 17.817 -11.942 1.00 74.69 299 ASN A N 1
ATOM 2429 C CA . ASN A 1 299 ? -8.626 16.902 -10.799 1.00 74.69 299 ASN A CA 1
ATOM 2430 C C . ASN A 1 299 ? -9.806 16.880 -9.790 1.00 74.69 299 ASN A C 1
ATOM 2432 O O . ASN A 1 299 ? -9.750 17.574 -8.776 1.00 74.69 299 ASN A O 1
ATOM 2436 N N . PRO A 1 300 ? -10.921 16.175 -10.073 1.00 82.75 300 PRO A N 1
ATOM 2437 C CA . PRO A 1 300 ? -12.158 16.401 -9.341 1.00 82.75 300 PRO A CA 1
ATOM 2438 C C . PRO A 1 300 ? -12.178 15.493 -8.123 1.00 82.75 300 PRO A C 1
ATOM 2440 O O . PRO A 1 300 ? -11.592 14.413 -8.147 1.00 82.75 300 PRO A O 1
ATOM 2443 N N . ARG A 1 301 ? -12.888 15.874 -7.064 1.00 89.12 301 ARG A N 1
ATOM 2444 C CA . ARG A 1 301 ? -13.111 14.945 -5.956 1.00 89.12 301 ARG A CA 1
ATOM 2445 C C . ARG A 1 301 ? -13.999 13.795 -6.411 1.00 89.12 301 ARG A C 1
ATOM 2447 O O . ARG A 1 301 ? -15.044 14.011 -7.024 1.00 89.12 301 ARG A O 1
ATOM 2454 N N . TRP A 1 302 ? -13.582 12.572 -6.109 1.00 90.94 302 TRP A N 1
ATOM 2455 C CA . TRP A 1 302 ? -14.440 11.398 -6.223 1.00 90.94 302 TRP A CA 1
ATOM 2456 C C . TRP A 1 302 ? -15.245 11.229 -4.938 1.00 90.94 302 TRP A C 1
ATOM 2458 O O . TRP A 1 302 ? -14.707 11.427 -3.852 1.00 90.94 302 TRP A O 1
ATOM 2468 N N . THR A 1 303 ? -16.509 10.829 -5.057 1.00 92.56 303 THR A N 1
ATOM 2469 C CA . THR A 1 303 ? -17.448 10.779 -3.934 1.00 92.56 303 THR A CA 1
ATOM 2470 C C . THR A 1 303 ? -18.051 9.388 -3.769 1.00 92.56 303 THR A C 1
ATOM 2472 O O . THR A 1 303 ? -18.405 8.736 -4.754 1.00 92.56 303 THR A O 1
ATOM 2475 N N . ARG A 1 304 ? -18.218 8.960 -2.514 1.00 92.94 304 ARG A N 1
ATOM 2476 C CA . ARG A 1 304 ? -18.902 7.727 -2.111 1.00 92.94 304 ARG A CA 1
ATOM 2477 C C . ARG A 1 304 ? -19.949 8.030 -1.030 1.00 92.94 304 ARG A C 1
ATOM 2479 O O . ARG A 1 304 ? -19.553 8.376 0.084 1.00 92.94 304 ARG A O 1
ATOM 2486 N N . PRO A 1 305 ? -21.250 7.833 -1.299 1.00 93.25 305 PRO A N 1
ATOM 2487 C CA . PRO A 1 305 ? -22.286 7.897 -0.268 1.00 93.25 305 PRO A CA 1
ATOM 2488 C C . PRO A 1 305 ? -22.057 6.886 0.865 1.00 93.25 305 PRO A C 1
ATOM 2490 O O . PRO A 1 305 ? -21.483 5.818 0.642 1.00 93.25 305 PRO A O 1
ATOM 2493 N N . LEU A 1 306 ? -22.508 7.216 2.076 1.00 91.44 306 LEU A N 1
ATOM 2494 C CA . LEU A 1 306 ? -22.411 6.376 3.279 1.00 91.44 306 LEU A CA 1
ATOM 2495 C C . LEU A 1 306 ? -23.775 5.849 3.765 1.00 91.44 306 LEU A C 1
ATOM 2497 O O . LEU A 1 306 ? -23.917 5.481 4.927 1.00 91.44 306 LEU A O 1
ATOM 2501 N N . GLU A 1 307 ? -24.779 5.750 2.891 1.00 87.50 307 GLU A N 1
ATOM 2502 C CA . GLU A 1 307 ? -26.099 5.185 3.236 1.00 87.50 307 GLU A CA 1
ATOM 2503 C C . GLU A 1 307 ? -26.020 3.738 3.768 1.00 87.50 307 GLU A C 1
ATOM 2505 O O . GLU A 1 307 ? -26.780 3.335 4.647 1.00 87.50 307 GLU A O 1
ATOM 2510 N N . ASP A 1 308 ? -25.047 2.961 3.283 1.00 85.38 308 ASP A N 1
ATOM 2511 C CA . ASP A 1 308 ? -24.793 1.574 3.680 1.00 85.38 308 ASP A CA 1
ATOM 2512 C C . ASP A 1 308 ? -23.969 1.441 4.973 1.00 85.38 308 ASP A C 1
ATOM 2514 O O . ASP A 1 308 ? -23.878 0.343 5.545 1.00 85.38 308 ASP A O 1
ATOM 2518 N N . PHE A 1 309 ? -23.394 2.550 5.450 1.00 84.19 309 PHE A N 1
ATOM 2519 C CA . PHE A 1 309 ? -22.573 2.605 6.655 1.00 84.19 309 PHE A CA 1
ATOM 2520 C C . PHE A 1 309 ? -23.424 2.338 7.899 1.00 84.19 309 PHE A C 1
ATOM 2522 O O . PHE A 1 309 ? -23.050 1.500 8.722 1.00 84.19 309 PHE A O 1
ATOM 2529 N N . GLY A 1 310 ? -24.587 3.000 7.985 1.00 69.44 310 GLY A N 1
ATOM 2530 C CA . GLY A 1 310 ? -25.511 2.967 9.124 1.00 69.44 310 GLY A CA 1
ATOM 2531 C C . GLY A 1 310 ? -26.470 1.774 9.168 1.00 69.44 310 GLY A C 1
ATOM 2532 O O . GLY A 1 310 ? -27.020 1.478 10.223 1.00 69.44 310 GLY A O 1
ATOM 2533 N N . ALA A 1 311 ? -26.643 1.053 8.054 1.00 58.88 311 ALA A N 1
ATOM 2534 C CA . ALA A 1 311 ? -27.717 0.071 7.856 1.00 58.88 311 ALA A CA 1
ATOM 2535 C C . ALA A 1 311 ? -27.732 -1.149 8.815 1.00 58.88 311 ALA A C 1
ATOM 2537 O O . ALA A 1 311 ? -28.628 -1.975 8.688 1.00 58.88 311 ALA A O 1
ATOM 2538 N N . ASN A 1 312 ? -26.772 -1.279 9.744 1.00 52.94 312 ASN A N 1
ATOM 2539 C CA . ASN A 1 312 ? -26.726 -2.314 10.795 1.00 52.94 312 ASN A CA 1
ATOM 2540 C C . ASN A 1 312 ? -26.049 -1.818 12.099 1.00 52.94 312 ASN A C 1
ATOM 2542 O O . ASN A 1 312 ? -25.395 -2.597 12.791 1.00 52.94 312 ASN A O 1
ATOM 2546 N N . LEU A 1 313 ? -26.099 -0.515 12.405 1.00 59.75 313 LEU A N 1
ATOM 2547 C CA . LEU A 1 313 ? -25.467 0.035 13.611 1.00 59.75 313 LEU A CA 1
ATOM 2548 C C . LEU A 1 313 ? -26.466 0.074 14.777 1.00 59.75 313 LEU A C 1
ATOM 2550 O O . LEU A 1 313 ? -26.954 1.139 15.144 1.00 59.75 313 LEU A O 1
ATOM 2554 N N . ASP A 1 314 ? -26.742 -1.077 15.390 1.00 58.72 314 ASP A N 1
ATOM 2555 C CA . ASP A 1 314 ? -27.649 -1.206 16.548 1.00 58.72 314 ASP A CA 1
ATOM 2556 C C . ASP A 1 314 ? -27.004 -0.709 17.865 1.00 58.72 314 ASP A C 1
ATOM 2558 O O . ASP A 1 314 ? -27.108 -1.342 18.911 1.00 58.72 314 ASP A O 1
ATOM 2562 N N . GLY A 1 315 ? -26.269 0.408 17.824 1.00 66.75 315 GLY A N 1
ATOM 2563 C CA . GLY A 1 315 ? -25.510 0.927 18.972 1.00 66.75 315 GLY A CA 1
ATOM 2564 C C . GLY A 1 315 ? -24.256 0.118 19.326 1.00 66.75 315 GLY A C 1
ATOM 2565 O O . GLY A 1 315 ? -23.617 0.396 20.330 1.00 66.75 315 GLY A O 1
ATOM 2566 N N . THR A 1 316 ? -23.874 -0.854 18.495 1.00 79.94 316 THR A N 1
ATOM 2567 C CA . THR A 1 316 ? -22.782 -1.798 18.778 1.00 79.94 316 THR A CA 1
ATOM 2568 C C . THR A 1 316 ? -21.444 -1.431 18.126 1.00 79.94 316 THR A C 1
ATOM 2570 O O . THR A 1 316 ? -20.506 -2.212 18.227 1.00 79.94 316 THR A O 1
ATOM 2573 N N . LEU A 1 317 ? -21.340 -0.320 17.381 1.00 86.12 317 LEU A N 1
ATOM 2574 C CA . LEU A 1 317 ? -20.127 0.045 16.626 1.00 86.12 317 LEU A CA 1
ATOM 2575 C C . LEU A 1 317 ? -19.014 0.558 17.545 1.00 86.12 317 LEU A C 1
ATOM 2577 O O . LEU A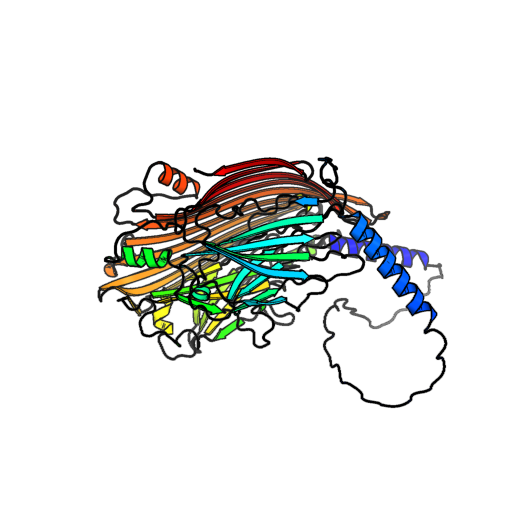 1 317 ? -19.147 1.623 18.136 1.00 86.12 317 LEU A O 1
ATOM 2581 N N . GLU A 1 318 ? -17.880 -0.131 17.582 1.00 86.06 318 GLU A N 1
ATOM 2582 C CA . GLU A 1 318 ? -16.723 0.224 18.419 1.00 86.06 318 GLU A CA 1
ATOM 2583 C C . GLU A 1 318 ? -15.642 1.012 17.692 1.00 86.06 318 GLU A C 1
ATOM 2585 O O . GLU A 1 318 ? -14.909 1.776 18.312 1.00 86.06 318 GLU A O 1
ATOM 2590 N N . HIS A 1 319 ? -15.498 0.800 16.387 1.00 89.62 319 HIS A N 1
ATOM 2591 C CA . HIS A 1 319 ? -14.661 1.634 15.536 1.00 89.62 319 HIS A CA 1
ATOM 2592 C C . HIS A 1 319 ? -14.876 1.317 14.061 1.00 89.62 319 HIS A C 1
ATOM 2594 O O . HIS A 1 319 ? -15.435 0.281 13.685 1.00 89.62 319 HIS A O 1
ATOM 2600 N N . ALA A 1 320 ? -14.400 2.223 13.209 1.00 92.88 320 ALA A N 1
ATOM 2601 C CA . ALA A 1 320 ? -14.396 2.032 11.770 1.00 92.88 320 ALA A CA 1
ATOM 2602 C C . ALA A 1 320 ? -13.102 2.552 11.144 1.00 92.88 320 ALA A C 1
ATOM 2604 O O . ALA A 1 320 ? -12.522 3.544 11.593 1.00 92.88 320 ALA A O 1
ATOM 2605 N N . ARG A 1 321 ? -12.664 1.896 10.068 1.00 95.50 321 ARG A N 1
ATOM 2606 C CA . ARG A 1 321 ? -11.480 2.290 9.297 1.00 95.50 321 ARG A CA 1
ATOM 2607 C C . ARG A 1 321 ? -11.752 2.213 7.804 1.00 95.50 321 ARG A C 1
ATOM 2609 O O . ARG A 1 321 ? -12.464 1.323 7.347 1.00 95.50 321 ARG A O 1
ATOM 2616 N N . LEU A 1 322 ? -11.150 3.118 7.043 1.00 97.31 322 LEU A N 1
ATOM 2617 C CA . LEU A 1 322 ? -10.997 2.964 5.603 1.00 97.31 322 LEU A CA 1
ATOM 2618 C C . LEU A 1 322 ? -9.664 2.291 5.320 1.00 97.31 322 LEU A C 1
ATOM 2620 O O . LEU A 1 322 ? -8.634 2.658 5.878 1.00 97.31 322 LEU A O 1
ATOM 2624 N N . GLU A 1 323 ? -9.692 1.350 4.400 1.00 97.56 323 GLU A N 1
ATOM 2625 C CA . GLU A 1 323 ? -8.521 0.754 3.787 1.00 97.56 323 GLU A CA 1
ATOM 2626 C C . GLU A 1 323 ? -8.513 1.178 2.324 1.00 97.56 323 GLU A C 1
ATOM 2628 O O . GLU A 1 323 ? -9.469 0.906 1.600 1.00 97.56 323 GLU A O 1
ATOM 2633 N N . VAL A 1 324 ? -7.469 1.876 1.889 1.00 97.69 324 VAL A N 1
ATOM 2634 C CA . VAL A 1 324 ? -7.377 2.450 0.544 1.00 97.69 324 VAL A CA 1
ATOM 2635 C C . VAL A 1 324 ? -6.141 1.893 -0.148 1.00 97.69 324 VAL A C 1
ATOM 2637 O O . VAL A 1 324 ? -5.012 2.233 0.189 1.00 97.69 324 VAL A O 1
ATOM 2640 N N . PHE A 1 325 ? -6.340 1.048 -1.150 1.00 96.81 325 PHE A N 1
ATOM 2641 C CA . PHE A 1 325 ? -5.265 0.614 -2.032 1.00 96.81 325 PHE A CA 1
ATOM 2642 C C . PHE A 1 325 ? -5.083 1.672 -3.117 1.00 96.81 325 PHE A C 1
ATOM 2644 O O . PHE A 1 325 ? -5.986 1.887 -3.935 1.00 96.81 325 PHE A O 1
ATOM 2651 N N . LEU A 1 326 ? -3.918 2.318 -3.140 1.00 95.12 326 LEU A N 1
ATOM 2652 C CA . LEU A 1 326 ? -3.640 3.439 -4.028 1.00 95.12 326 LEU A CA 1
ATOM 2653 C C . LEU A 1 326 ? -2.248 3.324 -4.648 1.00 95.12 326 LEU A C 1
ATOM 2655 O O . LEU A 1 326 ? -1.256 3.248 -3.933 1.00 95.12 326 LEU A O 1
ATOM 2659 N N . SER A 1 327 ? -2.173 3.348 -5.977 1.00 93.94 327 SER A N 1
ATOM 2660 C CA . SER A 1 327 ? -0.903 3.291 -6.706 1.00 93.94 327 SER A CA 1
ATOM 2661 C C . SER A 1 327 ? -1.002 4.064 -8.016 1.00 93.94 327 SER A C 1
ATOM 2663 O O . SER A 1 327 ? -2.001 3.940 -8.729 1.00 93.94 327 SER A O 1
ATOM 2665 N N . GLY A 1 328 ? 0.033 4.838 -8.333 1.00 91.12 328 GLY A N 1
ATOM 2666 C CA . GLY A 1 328 ? 0.208 5.422 -9.656 1.00 91.12 328 GLY A CA 1
ATOM 2667 C C . GLY A 1 328 ? 0.622 4.350 -10.663 1.00 91.12 328 GLY A C 1
ATOM 2668 O O . GLY A 1 328 ? 1.305 3.387 -10.316 1.00 91.12 328 GLY A O 1
ATOM 2669 N N . ASN A 1 329 ? 0.177 4.499 -11.904 1.00 86.44 329 ASN A N 1
ATOM 2670 C CA . ASN A 1 329 ? 0.529 3.629 -13.017 1.00 86.44 329 ASN A CA 1
ATOM 2671 C C . ASN A 1 329 ? 1.019 4.491 -14.187 1.00 86.44 329 ASN A C 1
ATOM 2673 O O . ASN A 1 329 ? 0.706 5.681 -14.276 1.00 86.44 329 ASN A O 1
ATOM 2677 N N . ALA A 1 330 ? 1.760 3.898 -15.120 1.00 83.00 330 ALA A N 1
ATOM 2678 C CA . ALA A 1 330 ? 2.250 4.592 -16.306 1.00 83.00 330 ALA A CA 1
ATOM 2679 C C . ALA A 1 330 ? 3.108 5.833 -15.985 1.00 83.00 330 ALA A C 1
ATOM 2681 O O . ALA A 1 330 ? 4.166 5.715 -15.374 1.00 83.00 330 ALA A O 1
ATOM 2682 N N . ALA A 1 331 ? 2.685 7.028 -16.412 1.00 79.50 331 ALA A N 1
ATOM 2683 C CA . ALA A 1 331 ? 3.403 8.279 -16.144 1.00 79.50 331 ALA A CA 1
ATOM 2684 C C . ALA A 1 331 ? 3.527 8.581 -14.638 1.00 79.50 331 ALA A C 1
ATOM 2686 O O . ALA A 1 331 ? 4.441 9.287 -14.216 1.00 79.50 331 ALA A O 1
ATOM 2687 N N . GLU A 1 332 ? 2.631 8.006 -13.837 1.00 90.38 332 GLU A N 1
ATOM 2688 C CA . GLU A 1 332 ? 2.589 8.136 -12.388 1.00 90.38 332 GLU A CA 1
ATOM 2689 C C . GLU A 1 332 ? 3.235 6.943 -11.674 1.00 90.38 332 GLU A C 1
ATOM 2691 O O . GLU A 1 332 ? 3.155 6.865 -10.464 1.00 90.38 332 GLU A O 1
ATOM 2696 N N . GLU A 1 333 ? 3.899 6.009 -12.362 1.00 90.19 333 GLU A N 1
ATOM 2697 C CA . GLU A 1 333 ? 4.592 4.882 -11.708 1.00 90.19 333 GLU A CA 1
ATOM 2698 C C . GLU A 1 333 ? 5.787 5.355 -10.858 1.00 90.19 333 GLU A C 1
ATOM 2700 O O . GLU A 1 333 ? 6.025 4.873 -9.754 1.00 90.19 333 GLU A O 1
ATOM 2705 N N . PHE A 1 334 ? 6.501 6.375 -11.343 1.00 90.81 334 PHE A N 1
ATOM 2706 C CA . PHE A 1 334 ? 7.711 6.919 -10.717 1.00 90.81 334 PHE A CA 1
ATOM 2707 C C . PHE A 1 334 ? 7.518 8.359 -10.231 1.00 90.81 334 PHE A C 1
ATOM 2709 O O . PHE A 1 334 ? 8.470 9.143 -10.238 1.00 90.81 334 PHE A O 1
ATOM 2716 N N . TRP A 1 335 ? 6.292 8.733 -9.864 1.00 93.56 335 TRP A N 1
ATOM 2717 C CA . TRP A 1 335 ? 5.883 10.101 -9.517 1.00 93.56 335 TRP A CA 1
ATOM 2718 C C . TRP A 1 335 ? 6.860 10.835 -8.580 1.00 93.56 335 TRP A C 1
ATOM 2720 O O . TRP A 1 335 ? 7.108 12.020 -8.761 1.00 93.56 335 TRP A O 1
ATOM 2730 N N . TYR A 1 336 ? 7.491 10.124 -7.644 1.00 94.69 336 TYR A N 1
ATOM 2731 C CA . TYR A 1 336 ? 8.449 10.646 -6.658 1.00 94.69 336 TYR A CA 1
ATOM 2732 C C . TYR A 1 336 ? 9.764 11.193 -7.244 1.00 94.69 336 TYR A C 1
ATOM 2734 O O . TYR A 1 336 ? 10.497 11.907 -6.560 1.00 94.69 336 TYR A O 1
ATOM 2742 N N . GLY A 1 337 ? 10.060 10.883 -8.509 1.00 93.00 337 GLY A N 1
ATOM 2743 C CA . GLY A 1 337 ? 11.195 11.437 -9.255 1.00 93.00 337 GLY A CA 1
ATOM 2744 C C . GLY A 1 337 ? 10.787 12.459 -10.319 1.00 93.00 337 GLY A C 1
ATOM 2745 O O . GLY A 1 337 ? 11.478 12.567 -11.330 1.00 93.00 337 GLY A O 1
ATOM 2746 N N . ASN A 1 338 ? 9.604 13.067 -10.210 1.00 94.06 338 ASN A N 1
ATOM 2747 C CA . ASN A 1 338 ? 9.116 14.050 -11.178 1.00 94.06 338 ASN A CA 1
ATOM 2748 C C . ASN A 1 338 ? 9.558 15.472 -10.807 1.00 94.06 338 ASN A C 1
ATOM 2750 O O . ASN A 1 338 ? 9.658 15.833 -9.631 1.00 94.06 338 ASN A O 1
ATOM 2754 N N . VAL A 1 339 ? 9.775 16.306 -11.822 1.00 94.00 339 VAL A N 1
ATOM 2755 C CA . VAL A 1 339 ? 10.109 17.725 -11.642 1.00 94.00 339 VAL A CA 1
ATOM 2756 C C . VAL A 1 339 ? 8.847 18.580 -11.565 1.00 94.00 339 VAL A C 1
ATOM 2758 O O . VAL A 1 339 ? 7.759 18.155 -11.957 1.00 94.00 339 VAL A O 1
ATOM 2761 N N . LEU A 1 340 ? 8.968 19.795 -11.035 1.00 92.62 340 LEU A N 1
ATOM 2762 C CA . LEU A 1 340 ? 7.898 20.787 -11.110 1.00 92.62 340 LEU A CA 1
ATOM 2763 C C . LEU A 1 340 ? 7.614 21.139 -12.577 1.00 92.62 340 LEU A C 1
ATOM 2765 O O . LEU A 1 340 ? 8.516 21.130 -13.415 1.00 92.62 340 LEU A O 1
ATOM 2769 N N . ASP A 1 341 ? 6.357 21.473 -12.878 1.00 91.00 341 ASP A N 1
ATOM 2770 C CA . ASP A 1 341 ? 5.875 21.697 -14.251 1.00 91.00 341 ASP A CA 1
ATOM 2771 C C . ASP A 1 341 ? 6.729 22.691 -15.054 1.00 91.00 341 ASP A C 1
ATOM 2773 O O . ASP A 1 341 ? 6.893 22.533 -16.264 1.00 91.00 341 ASP A O 1
ATOM 2777 N N . GLU A 1 342 ? 7.285 23.712 -14.397 1.00 90.44 342 GLU A N 1
ATOM 2778 C CA . GLU A 1 342 ? 8.111 24.734 -15.047 1.00 90.44 342 GLU A CA 1
ATOM 2779 C C . GLU A 1 342 ? 9.436 24.186 -15.612 1.00 90.44 342 GLU A C 1
ATOM 2781 O O . GLU A 1 342 ? 9.951 24.733 -16.587 1.00 90.44 342 GLU A O 1
ATOM 2786 N N . TYR A 1 343 ? 9.942 23.066 -15.079 1.00 91.69 343 TYR A N 1
ATOM 2787 C CA . TYR A 1 343 ? 11.219 22.461 -15.477 1.00 91.69 343 TYR A CA 1
ATOM 2788 C C . TYR A 1 343 ? 11.082 21.274 -16.435 1.00 91.69 343 TYR A C 1
ATOM 2790 O O . TYR A 1 343 ? 12.087 20.754 -16.912 1.00 91.69 343 TYR A O 1
ATOM 2798 N N . VAL A 1 344 ? 9.860 20.871 -16.797 1.00 90.81 344 VAL A N 1
ATOM 2799 C CA . VAL A 1 344 ? 9.603 19.752 -17.731 1.00 90.81 344 VAL A CA 1
ATOM 2800 C C . VAL A 1 344 ? 10.356 19.914 -19.056 1.00 90.81 344 VAL A C 1
ATOM 2802 O O . VAL A 1 344 ? 10.822 18.943 -19.646 1.00 90.81 344 VAL A O 1
ATOM 2805 N N . SER A 1 345 ? 10.497 21.155 -19.533 1.00 90.31 345 SER A N 1
ATOM 2806 C CA . SER A 1 345 ? 11.160 21.463 -20.808 1.00 90.31 345 SER A CA 1
ATOM 2807 C C . SER A 1 345 ? 12.656 21.774 -20.687 1.00 90.31 345 SER A C 1
ATOM 2809 O O . SER A 1 345 ? 13.257 22.141 -21.698 1.00 90.31 345 SER A O 1
ATOM 2811 N N . LYS A 1 346 ? 13.260 21.641 -19.496 1.00 90.06 346 LYS A N 1
ATOM 2812 C CA . LYS A 1 346 ? 14.645 22.057 -19.218 1.00 90.06 346 LYS A CA 1
ATOM 2813 C C . LYS A 1 346 ? 15.649 21.471 -20.219 1.00 90.06 346 LYS A C 1
ATOM 2815 O O . LYS A 1 346 ? 16.402 22.224 -20.827 1.00 90.06 346 LYS A O 1
ATOM 2820 N N . PHE A 1 347 ? 15.571 20.166 -20.478 1.00 89.06 347 PHE A N 1
ATOM 2821 C CA . PHE A 1 347 ? 16.505 19.442 -21.357 1.00 89.06 347 PHE A CA 1
ATOM 2822 C C . PHE A 1 347 ? 15.929 19.105 -22.738 1.00 89.06 347 PHE A C 1
ATOM 2824 O O . PHE A 1 347 ? 16.467 18.287 -23.489 1.00 89.06 347 PHE A O 1
ATOM 2831 N N . LYS A 1 348 ? 14.843 19.779 -23.133 1.00 86.12 348 LYS A N 1
ATOM 2832 C CA . LYS A 1 348 ? 14.154 19.502 -24.400 1.00 86.12 348 LYS A CA 1
ATOM 2833 C C . LYS A 1 348 ? 15.056 19.680 -25.626 1.00 86.12 348 LYS A C 1
ATOM 2835 O O . LYS A 1 348 ? 14.920 18.947 -26.605 1.00 86.12 348 LYS A O 1
ATOM 2840 N N . ASN A 1 349 ? 15.986 20.636 -25.582 1.00 84.38 349 ASN A N 1
ATOM 2841 C CA . ASN A 1 349 ? 16.945 20.881 -26.670 1.00 84.38 349 ASN A CA 1
ATOM 2842 C C . ASN A 1 349 ? 17.940 19.728 -26.861 1.00 84.38 349 ASN A C 1
ATOM 2844 O O . ASN A 1 349 ? 18.444 19.536 -27.968 1.00 84.38 349 ASN A O 1
ATOM 2848 N N . SER A 1 350 ? 18.155 18.952 -25.805 1.00 81.12 350 SER A N 1
ATOM 2849 C CA . SER A 1 350 ? 19.009 17.767 -25.768 1.00 81.12 350 SER A CA 1
ATOM 2850 C C . SER A 1 350 ? 18.190 16.485 -25.968 1.00 81.12 350 SER A C 1
ATOM 2852 O O . SER A 1 350 ? 18.702 15.380 -25.830 1.00 81.12 350 SER A O 1
ATOM 2854 N N . PHE A 1 351 ? 16.915 16.624 -26.367 1.00 76.00 351 PHE A N 1
ATOM 2855 C CA . PHE A 1 351 ? 15.972 15.526 -26.590 1.00 76.00 351 PHE A CA 1
ATOM 2856 C C . PHE A 1 351 ? 15.795 14.637 -25.356 1.00 76.00 351 PHE A C 1
ATOM 2858 O O . PHE A 1 351 ? 15.601 13.427 -25.486 1.00 76.00 351 PHE A O 1
ATOM 2865 N N . HIS A 1 352 ? 15.866 15.240 -24.171 1.00 80.19 352 HIS A N 1
ATOM 2866 C CA . HIS A 1 352 ? 15.582 14.596 -22.901 1.00 80.19 352 HIS A CA 1
ATOM 2867 C C . HIS A 1 352 ? 14.351 15.271 -22.281 1.00 80.19 352 HIS A C 1
ATOM 2869 O O . HIS A 1 352 ? 14.342 16.478 -22.033 1.00 80.19 352 HIS A O 1
ATOM 2875 N N . GLU A 1 353 ? 13.279 14.502 -22.090 1.00 79.50 353 GLU A N 1
ATOM 2876 C CA . GLU A 1 353 ? 12.041 14.978 -21.467 1.00 79.50 353 GLU A CA 1
ATOM 2877 C C . GLU A 1 353 ? 11.889 14.365 -20.075 1.00 79.50 353 GLU A C 1
ATOM 2879 O O . GLU A 1 353 ? 12.034 13.153 -19.902 1.00 79.50 353 GLU A O 1
ATOM 2884 N N . ILE A 1 354 ? 11.555 15.207 -19.094 1.00 86.81 354 ILE A N 1
ATOM 2885 C CA . ILE A 1 354 ? 11.331 14.797 -17.705 1.00 86.81 354 ILE A CA 1
ATOM 2886 C C . ILE A 1 354 ? 9.854 14.985 -17.361 1.00 86.81 354 ILE A C 1
ATOM 2888 O O . ILE A 1 354 ? 9.228 15.968 -17.751 1.00 86.81 354 ILE A O 1
ATOM 2892 N N . SER A 1 355 ? 9.283 14.039 -16.618 1.00 88.38 355 SER A N 1
ATOM 2893 C CA . SER A 1 355 ? 7.886 14.089 -16.184 1.00 88.38 355 SER A CA 1
ATOM 2894 C C . SER A 1 355 ? 7.620 15.221 -15.184 1.00 88.38 355 SER A C 1
ATOM 2896 O O . SER A 1 355 ? 8.410 15.442 -14.265 1.00 88.38 355 SER A O 1
ATOM 2898 N N . GLY A 1 356 ? 6.483 15.902 -15.359 1.00 90.75 356 GLY A N 1
ATOM 2899 C CA . GLY A 1 356 ? 6.031 17.020 -14.527 1.00 90.75 356 GLY A CA 1
ATOM 2900 C C . GLY A 1 356 ? 5.178 16.623 -13.317 1.00 90.75 356 GLY A C 1
ATOM 2901 O O . GLY A 1 356 ? 5.165 15.469 -12.883 1.00 90.75 356 GLY A O 1
ATOM 2902 N N . HIS A 1 357 ? 4.414 17.594 -12.815 1.00 91.31 357 HIS A N 1
ATOM 2903 C CA . HIS A 1 357 ? 3.526 17.528 -11.649 1.00 91.31 357 HIS A CA 1
ATOM 2904 C C . HIS A 1 357 ? 4.224 17.402 -10.293 1.00 91.31 357 HIS A C 1
ATOM 2906 O O . HIS A 1 357 ? 3.575 17.097 -9.299 1.00 91.31 357 HIS A O 1
ATOM 2912 N N . GLY A 1 358 ? 5.534 17.642 -10.223 1.00 93.75 358 GLY A N 1
ATOM 2913 C CA . GLY A 1 358 ? 6.299 17.588 -8.981 1.00 93.75 358 GLY A CA 1
ATOM 2914 C C . GLY A 1 358 ? 6.361 16.192 -8.343 1.00 93.75 358 GLY A C 1
ATOM 2915 O O . GLY A 1 358 ? 5.644 15.273 -8.750 1.00 93.75 358 GLY A O 1
ATOM 2916 N N . PRO A 1 359 ? 7.211 16.017 -7.318 1.00 95.44 359 PRO A N 1
ATOM 2917 C CA . PRO A 1 359 ? 7.502 14.705 -6.756 1.00 95.44 359 PRO A CA 1
ATOM 2918 C C . PRO A 1 359 ? 6.568 14.284 -5.617 1.00 95.44 359 PRO A C 1
ATOM 2920 O O . PRO A 1 359 ? 6.764 13.220 -5.054 1.00 95.44 359 PRO A O 1
ATOM 2923 N N . VAL A 1 360 ? 5.587 15.101 -5.225 1.00 95.75 360 VAL A N 1
ATOM 2924 C CA . VAL A 1 360 ? 4.724 14.849 -4.057 1.00 95.75 360 VAL A CA 1
ATOM 2925 C C . VAL A 1 360 ? 3.362 14.341 -4.509 1.00 95.75 360 VAL A C 1
ATOM 2927 O O . VAL A 1 360 ? 2.823 14.830 -5.497 1.00 95.75 360 VAL A O 1
ATOM 2930 N N . ARG A 1 361 ? 2.775 13.388 -3.782 1.00 95.00 361 ARG A N 1
ATOM 2931 C CA . ARG A 1 361 ? 1.381 12.954 -3.959 1.00 95.00 361 ARG A CA 1
ATOM 2932 C C . ARG A 1 361 ? 0.731 12.814 -2.594 1.00 95.00 361 ARG A C 1
ATOM 2934 O O . ARG A 1 361 ? 1.272 12.138 -1.727 1.00 95.00 361 ARG A O 1
ATOM 2941 N N . VAL A 1 362 ? -0.414 13.456 -2.391 1.00 95.88 362 VAL A N 1
ATOM 2942 C CA . VAL A 1 362 ? -1.148 13.397 -1.121 1.00 95.88 362 VAL A CA 1
ATOM 2943 C C . VAL A 1 362 ? -2.592 13.021 -1.391 1.00 95.88 362 VAL A C 1
ATOM 2945 O O . VAL A 1 362 ? -3.310 13.762 -2.056 1.00 95.88 362 VAL A O 1
ATOM 2948 N N . LEU A 1 363 ? -3.023 11.890 -0.837 1.00 96.19 363 LEU A N 1
ATOM 2949 C CA . LEU A 1 363 ? -4.430 11.535 -0.733 1.00 96.19 363 LEU A CA 1
ATOM 2950 C C . LEU A 1 363 ? -5.067 12.387 0.366 1.00 96.19 363 LEU A C 1
ATOM 2952 O O . LEU A 1 363 ? -4.660 12.295 1.527 1.00 96.19 363 LEU A O 1
ATOM 2956 N N . LYS A 1 364 ? -6.085 13.172 0.017 1.00 95.75 364 LYS A N 1
ATOM 2957 C CA . LYS A 1 364 ? -6.962 13.843 0.976 1.00 95.75 364 LYS A CA 1
ATOM 2958 C C . LYS A 1 364 ? -8.317 13.151 0.996 1.00 95.75 364 LYS A C 1
ATOM 2960 O O . LYS A 1 364 ? -8.878 12.844 -0.056 1.00 95.75 364 LYS A O 1
ATOM 2965 N N . VAL A 1 365 ? -8.825 12.908 2.200 1.00 97.31 365 VAL A N 1
ATOM 2966 C CA . VAL A 1 365 ? -10.135 12.292 2.429 1.00 97.31 365 VAL A CA 1
ATOM 2967 C C . VAL A 1 365 ? -10.979 13.21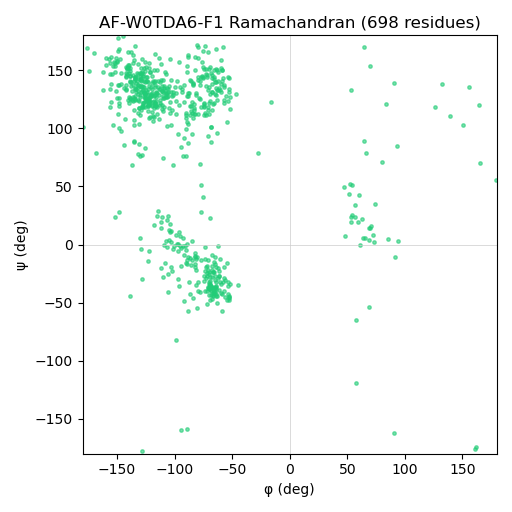7 3.279 1.00 97.31 365 VAL A C 1
ATOM 2969 O O . VAL A 1 365 ? -10.506 13.710 4.302 1.00 97.31 365 VAL A O 1
ATOM 2972 N N . TYR A 1 366 ? -12.226 13.417 2.876 1.00 97.38 366 TYR A N 1
ATOM 2973 C CA . TYR A 1 366 ? -13.181 14.298 3.531 1.00 97.38 366 TYR A CA 1
ATOM 2974 C C . TYR A 1 366 ? -14.480 13.565 3.850 1.00 97.38 366 TYR A C 1
ATOM 2976 O O . TYR A 1 366 ? -14.861 12.637 3.141 1.00 97.38 366 TYR A O 1
ATOM 2984 N N . LEU A 1 367 ? -15.167 14.021 4.895 1.00 96.44 367 LEU A N 1
ATOM 2985 C CA . LEU A 1 367 ? -16.562 13.709 5.188 1.00 96.44 367 LEU A CA 1
ATOM 2986 C C . LEU A 1 367 ? -17.415 14.941 4.911 1.00 96.44 367 LEU A C 1
ATOM 2988 O O . LEU A 1 367 ? -17.097 16.027 5.396 1.00 96.44 367 LEU A O 1
ATOM 2992 N N . TYR A 1 368 ? -18.496 14.765 4.162 1.00 96.31 368 TYR A N 1
ATOM 2993 C CA . TYR A 1 368 ? -19.393 15.839 3.753 1.00 96.31 368 TYR A CA 1
ATOM 2994 C C . TYR A 1 368 ? -20.854 15.458 4.011 1.00 96.31 368 TYR A C 1
ATOM 2996 O O . TYR A 1 368 ? -21.258 14.363 3.639 1.00 96.31 368 TYR A O 1
ATOM 3004 N N . ASP A 1 369 ? -21.642 16.343 4.633 1.00 93.88 369 ASP A N 1
ATOM 3005 C CA . ASP A 1 369 ? -23.071 16.105 4.942 1.00 93.88 369 ASP A CA 1
ATOM 3006 C C . ASP A 1 369 ? -24.050 16.866 4.027 1.00 93.88 369 ASP A C 1
ATOM 3008 O O . ASP A 1 369 ? -25.236 16.995 4.341 1.00 93.88 369 ASP A O 1
ATOM 3012 N N . GLY A 1 370 ? -23.563 17.443 2.923 1.00 93.38 370 GLY A N 1
ATOM 3013 C CA . GLY A 1 370 ? -24.334 18.376 2.091 1.00 93.38 370 GLY A CA 1
ATOM 3014 C C . GLY A 1 370 ? -24.161 19.850 2.479 1.00 93.38 370 GLY A C 1
ATOM 3015 O O . GLY A 1 370 ? -24.571 20.739 1.729 1.00 93.38 370 GLY A O 1
ATOM 3016 N N . LYS A 1 371 ? -23.542 20.147 3.629 1.00 94.06 371 LYS A N 1
ATOM 3017 C CA . LYS A 1 371 ? -23.335 21.521 4.112 1.00 94.06 371 LYS A CA 1
ATOM 3018 C C . LYS A 1 371 ? -21.955 21.756 4.722 1.00 94.06 371 LYS A C 1
ATOM 3020 O O . LYS A 1 371 ? -21.351 22.793 4.460 1.00 94.06 371 LYS A O 1
ATOM 3025 N N . ASN A 1 372 ? -21.493 20.833 5.550 1.00 94.12 372 ASN A N 1
ATOM 3026 C CA . ASN A 1 372 ? -20.246 20.889 6.293 1.00 94.12 372 ASN A CA 1
ATOM 3027 C C . ASN A 1 372 ? -19.275 19.864 5.720 1.00 94.12 372 ASN A C 1
ATOM 3029 O O . ASN A 1 372 ? -19.671 18.749 5.386 1.00 94.12 372 ASN A O 1
ATOM 3033 N N . GLU A 1 373 ? -18.004 20.241 5.650 1.00 94.94 373 GLU A N 1
ATOM 3034 C CA . GLU A 1 373 ? -16.916 19.382 5.204 1.00 94.94 373 GLU A CA 1
ATOM 3035 C C . GLU A 1 373 ? -15.891 19.238 6.329 1.00 94.94 373 GLU A C 1
ATOM 3037 O O . GLU A 1 373 ? -15.477 20.224 6.943 1.00 94.94 373 GLU A O 1
ATOM 3042 N N . TYR A 1 374 ? -15.468 18.005 6.580 1.00 95.69 374 TYR A N 1
ATOM 3043 C CA . TYR A 1 374 ? -14.475 17.661 7.584 1.00 95.69 374 TYR A CA 1
ATOM 3044 C C . TYR A 1 374 ? -13.333 16.914 6.914 1.00 95.69 374 TYR A C 1
ATOM 3046 O O . TYR A 1 374 ? -13.538 15.835 6.364 1.00 95.69 374 TYR A O 1
ATOM 3054 N N . LEU A 1 375 ? -12.116 17.456 6.983 1.00 96.25 375 LEU A N 1
ATOM 3055 C CA . LEU A 1 375 ? -10.933 16.724 6.540 1.00 96.25 375 LEU A CA 1
ATOM 3056 C C . LEU A 1 375 ? -10.696 15.548 7.491 1.00 96.25 375 LEU A C 1
ATOM 3058 O O . LEU A 1 375 ? -10.438 15.738 8.679 1.00 96.25 375 LEU A O 1
ATOM 3062 N N . VAL A 1 376 ? -10.808 14.339 6.955 1.00 96.75 376 VAL A N 1
ATOM 3063 C CA . VAL A 1 376 ? -10.629 13.084 7.679 1.00 96.75 376 VAL A CA 1
ATOM 3064 C C . VAL A 1 376 ? -9.177 12.676 7.696 1.00 96.75 376 VAL A C 1
ATOM 3066 O O . VAL A 1 376 ? -8.725 12.199 8.723 1.00 96.75 376 VAL A O 1
ATOM 3069 N N . ALA A 1 377 ? -8.448 12.791 6.590 1.00 95.75 377 ALA A N 1
ATOM 3070 C CA . ALA A 1 377 ? -7.053 12.373 6.543 1.00 95.75 377 ALA A CA 1
ATOM 3071 C C . ALA A 1 377 ? -6.296 13.029 5.393 1.00 95.75 377 ALA A C 1
ATOM 3073 O O . ALA A 1 377 ? -6.870 13.355 4.354 1.00 95.75 377 ALA A O 1
ATOM 3074 N N . THR A 1 378 ? -4.984 13.142 5.581 1.00 94.88 378 THR A N 1
ATOM 3075 C CA . THR A 1 378 ? -4.012 13.488 4.543 1.00 94.88 378 THR A CA 1
ATOM 3076 C C . THR A 1 378 ? -2.873 12.491 4.612 1.00 94.88 378 THR A C 1
ATOM 3078 O O . THR A 1 378 ? -2.214 12.411 5.652 1.00 94.88 378 THR A O 1
ATOM 3081 N N . MET A 1 379 ? -2.652 11.718 3.553 1.00 95.44 379 MET A N 1
ATOM 3082 C CA . MET A 1 379 ? -1.651 10.651 3.561 1.00 95.44 379 MET A CA 1
ATOM 3083 C C . MET A 1 379 ? -0.868 10.598 2.257 1.00 95.44 379 MET A C 1
ATOM 3085 O O . MET A 1 379 ? -1.436 10.742 1.177 1.00 95.44 379 MET A O 1
ATOM 3089 N N . VAL A 1 380 ? 0.436 10.368 2.369 1.00 96.38 380 VAL A N 1
ATOM 3090 C CA . VAL A 1 380 ? 1.317 10.141 1.221 1.00 96.38 380 VAL A CA 1
ATOM 3091 C C . VAL A 1 380 ? 1.378 8.630 0.954 1.00 96.38 380 VAL A C 1
ATOM 3093 O O . VAL A 1 380 ? 1.721 7.876 1.872 1.00 96.38 380 VAL A O 1
ATOM 3096 N N . PRO A 1 381 ? 1.021 8.144 -0.252 1.00 95.56 381 PRO A N 1
ATOM 3097 C CA . PRO A 1 381 ? 1.196 6.737 -0.595 1.00 95.56 381 PRO A CA 1
ATOM 3098 C C . PRO A 1 381 ? 2.687 6.377 -0.599 1.00 95.56 381 PRO A C 1
ATOM 3100 O O . PRO A 1 381 ? 3.517 7.158 -1.066 1.00 95.56 381 PRO A O 1
ATOM 3103 N N . THR A 1 382 ? 3.035 5.194 -0.087 1.00 94.75 382 THR A N 1
ATOM 3104 C CA . THR A 1 382 ? 4.419 4.702 -0.136 1.00 94.75 382 THR A CA 1
ATOM 3105 C C . THR A 1 382 ? 4.822 4.483 -1.601 1.00 94.75 382 THR A C 1
ATOM 3107 O O . THR A 1 382 ? 4.079 3.822 -2.332 1.00 94.75 382 THR A O 1
ATOM 3110 N N . PRO A 1 383 ? 5.973 5.003 -2.064 1.00 94.81 383 PRO A N 1
ATOM 3111 C CA . PRO A 1 383 ? 6.485 4.675 -3.388 1.00 94.81 383 PRO A CA 1
ATOM 3112 C C . PRO A 1 383 ? 6.743 3.171 -3.553 1.00 94.81 383 PRO A C 1
ATOM 3114 O O . PRO A 1 383 ? 7.314 2.525 -2.670 1.00 94.81 383 PRO A O 1
ATOM 3117 N N . VAL A 1 384 ? 6.381 2.628 -4.716 1.00 92.50 384 VAL A N 1
ATOM 3118 C CA . VAL A 1 384 ? 6.627 1.226 -5.079 1.00 92.50 384 VAL A CA 1
ATOM 3119 C C . VAL A 1 384 ? 7.628 1.188 -6.226 1.00 92.50 384 VAL A C 1
ATOM 3121 O O . VAL A 1 384 ? 7.486 1.928 -7.197 1.00 92.50 384 VAL A O 1
ATOM 3124 N N . ILE A 1 385 ? 8.637 0.322 -6.116 1.00 93.81 385 ILE A N 1
ATOM 3125 C CA . ILE A 1 385 ? 9.546 0.032 -7.226 1.00 93.81 385 ILE A CA 1
ATOM 3126 C C . ILE A 1 385 ? 9.148 -1.316 -7.816 1.00 93.81 385 ILE A C 1
ATOM 3128 O O . ILE A 1 385 ? 9.431 -2.364 -7.234 1.00 93.81 385 ILE A O 1
ATOM 3132 N N . PHE A 1 386 ? 8.462 -1.267 -8.953 1.00 93.44 386 PHE A N 1
ATOM 3133 C CA . PHE A 1 386 ? 8.012 -2.449 -9.676 1.00 93.44 386 PHE A CA 1
ATOM 3134 C C . PHE A 1 386 ? 9.163 -3.170 -10.385 1.00 93.44 386 PHE A C 1
ATOM 3136 O O . PHE A 1 386 ? 10.287 -2.671 -10.458 1.00 93.44 386 PHE A O 1
ATOM 3143 N N . THR A 1 387 ? 8.890 -4.362 -10.920 1.00 91.94 387 THR A N 1
ATOM 3144 C CA . THR A 1 387 ? 9.940 -5.254 -11.445 1.00 91.94 387 THR A CA 1
ATOM 3145 C C . THR A 1 387 ? 10.634 -4.721 -12.706 1.00 91.94 387 THR A C 1
ATOM 3147 O O . THR A 1 387 ? 11.763 -5.122 -12.987 1.00 91.94 387 THR A O 1
ATOM 3150 N N . GLY A 1 388 ? 10.020 -3.760 -13.407 1.00 87.00 388 GLY A N 1
ATOM 3151 C CA . GLY A 1 388 ? 10.636 -2.997 -14.497 1.00 87.00 388 GLY A CA 1
ATOM 3152 C C . GLY A 1 388 ? 11.264 -1.651 -14.085 1.00 87.00 388 GLY A C 1
ATOM 3153 O O . GLY A 1 388 ? 11.847 -0.951 -14.915 1.00 87.00 388 GLY A O 1
ATOM 3154 N N . GLY A 1 389 ? 11.150 -1.244 -12.816 1.00 88.38 389 GLY A N 1
ATOM 3155 C CA . GLY A 1 389 ? 11.437 0.123 -12.380 1.00 88.38 389 GLY A CA 1
ATOM 3156 C C . GLY A 1 389 ? 12.918 0.486 -12.295 1.00 88.38 389 GLY A C 1
ATOM 3157 O O . GLY A 1 389 ? 13.720 -0.331 -11.865 1.00 88.38 389 GLY A O 1
ATOM 3158 N N . PHE A 1 390 ? 13.299 1.725 -12.640 1.00 88.44 390 PHE A N 1
ATOM 3159 C CA . PHE A 1 390 ? 14.695 2.224 -12.734 1.00 88.44 390 PHE A CA 1
ATOM 3160 C C . PHE A 1 390 ? 15.585 1.430 -13.712 1.00 88.44 390 PHE A C 1
ATOM 3162 O O . PHE A 1 390 ? 16.042 1.948 -14.729 1.00 88.44 390 PHE A O 1
ATOM 3169 N N . SER A 1 391 ? 15.835 0.161 -13.416 1.00 92.50 391 SER A N 1
ATOM 3170 C CA . SER A 1 391 ? 16.460 -0.818 -14.291 1.00 92.50 391 SER A CA 1
ATOM 3171 C C . SER A 1 391 ? 15.887 -2.199 -13.967 1.00 92.50 391 SER A C 1
ATOM 3173 O O . SER A 1 391 ? 16.098 -2.675 -12.848 1.00 92.50 391 SER A O 1
ATOM 3175 N N . PRO A 1 392 ? 15.230 -2.884 -14.923 1.00 92.06 392 PRO A N 1
ATOM 3176 C CA . PRO A 1 392 ? 14.695 -4.228 -14.704 1.00 92.06 392 PRO A CA 1
ATOM 3177 C C . PRO A 1 392 ? 15.745 -5.219 -14.182 1.00 92.06 392 PRO A C 1
ATOM 3179 O O . PRO A 1 392 ? 15.449 -6.108 -13.389 1.00 92.06 392 PRO A O 1
ATOM 3182 N N . ALA A 1 393 ? 17.010 -5.047 -14.578 1.00 93.75 393 ALA A N 1
ATOM 3183 C CA . ALA A 1 393 ? 18.109 -5.897 -14.136 1.00 93.75 393 ALA A CA 1
ATOM 3184 C C . ALA A 1 393 ? 18.454 -5.764 -12.638 1.00 93.75 393 ALA A C 1
ATOM 3186 O O . ALA A 1 393 ? 19.246 -6.560 -12.149 1.00 93.75 393 ALA A O 1
ATOM 3187 N N . LEU A 1 394 ? 17.895 -4.810 -11.889 1.00 94.94 394 LEU A N 1
ATOM 3188 C CA . LEU A 1 394 ? 18.061 -4.743 -10.428 1.00 94.94 394 LEU A CA 1
ATOM 3189 C C . LEU A 1 394 ? 17.099 -5.674 -9.674 1.00 94.94 394 LEU A C 1
ATOM 3191 O O . LEU A 1 394 ? 17.364 -6.010 -8.524 1.00 94.94 394 LEU A O 1
ATOM 3195 N N . TRP A 1 395 ? 16.009 -6.102 -10.318 1.00 94.88 395 TRP A N 1
ATOM 3196 C CA . TRP A 1 395 ? 14.879 -6.794 -9.675 1.00 94.88 395 TRP A CA 1
ATOM 3197 C C . TRP A 1 395 ? 14.758 -8.260 -10.093 1.00 94.88 395 TRP A C 1
ATOM 3199 O O . TRP A 1 395 ? 13.701 -8.878 -9.971 1.00 94.88 395 TRP A O 1
ATOM 3209 N N . ARG A 1 396 ? 15.847 -8.819 -10.628 1.00 93.50 396 ARG A N 1
ATOM 3210 C CA . ARG A 1 396 ? 15.918 -10.183 -11.159 1.00 93.50 396 ARG A CA 1
ATOM 3211 C C . ARG A 1 396 ? 16.970 -10.978 -10.386 1.00 93.50 396 ARG A C 1
ATOM 3213 O O . ARG A 1 396 ? 18.138 -10.587 -10.451 1.00 93.50 396 ARG A O 1
ATOM 3220 N N . PRO A 1 397 ? 16.624 -12.092 -9.712 1.00 94.69 397 PRO A N 1
ATOM 3221 C CA . PRO A 1 397 ? 15.277 -12.650 -9.514 1.00 94.69 397 PRO A CA 1
ATOM 3222 C C . PRO A 1 397 ? 14.536 -12.116 -8.272 1.00 94.69 397 PRO A C 1
ATOM 3224 O O . PRO A 1 397 ? 13.346 -12.394 -8.119 1.00 94.69 397 PRO A O 1
ATOM 3227 N N . CYS A 1 398 ? 15.220 -11.389 -7.380 1.00 96.75 398 CYS A N 1
ATOM 3228 C CA . CYS A 1 398 ? 14.619 -10.806 -6.180 1.00 96.75 398 CYS A CA 1
ATOM 3229 C C . CYS A 1 398 ? 14.000 -9.442 -6.507 1.00 96.75 398 CYS A C 1
ATOM 3231 O O . CYS A 1 398 ? 14.722 -8.499 -6.833 1.00 96.75 398 CYS A O 1
ATOM 3233 N N . VAL A 1 399 ? 12.678 -9.327 -6.394 1.00 96.69 399 VAL A N 1
ATOM 3234 C CA . VAL A 1 399 ? 11.950 -8.099 -6.741 1.00 96.69 399 VAL A CA 1
ATOM 3235 C C . VAL A 1 399 ? 12.027 -7.040 -5.634 1.00 96.69 399 VAL A C 1
ATOM 3237 O O . VAL A 1 399 ? 12.515 -7.296 -4.528 1.00 96.69 399 VAL A O 1
ATOM 3240 N N . GLY A 1 400 ? 11.568 -5.821 -5.932 1.00 95.75 400 GLY A N 1
ATOM 3241 C CA . GLY A 1 400 ? 11.441 -4.749 -4.943 1.00 95.75 400 GLY A CA 1
ATOM 3242 C C . GLY A 1 400 ? 10.529 -5.146 -3.775 1.00 95.75 400 GLY A C 1
ATOM 3243 O O . GLY A 1 400 ? 9.528 -5.822 -3.979 1.00 95.75 400 GLY A O 1
ATOM 3244 N N . ILE A 1 401 ? 10.859 -4.720 -2.552 1.00 96.00 401 ILE A N 1
ATOM 3245 C CA . ILE A 1 401 ? 9.961 -4.859 -1.387 1.00 96.00 401 ILE A CA 1
ATOM 3246 C C . ILE A 1 401 ? 8.621 -4.158 -1.688 1.00 96.00 401 ILE A C 1
ATOM 3248 O O . ILE A 1 401 ? 8.647 -3.025 -2.182 1.00 96.00 401 ILE A O 1
ATOM 3252 N N . ASP A 1 402 ? 7.498 -4.804 -1.354 1.00 94.94 402 ASP A N 1
ATOM 3253 C CA . ASP A 1 402 ? 6.108 -4.384 -1.612 1.00 94.94 402 ASP A CA 1
ATOM 3254 C C . ASP A 1 402 ? 5.657 -4.442 -3.094 1.00 94.94 402 ASP A C 1
ATOM 3256 O O . ASP A 1 402 ? 4.642 -3.847 -3.461 1.00 94.94 402 ASP A O 1
ATOM 3260 N N . ALA A 1 403 ? 6.382 -5.148 -3.974 1.00 95.38 403 ALA A N 1
ATOM 3261 C CA . ALA A 1 403 ? 5.997 -5.314 -5.382 1.00 95.38 403 ALA A CA 1
ATOM 3262 C C . ALA A 1 403 ? 4.945 -6.422 -5.587 1.00 95.38 403 ALA A C 1
ATOM 3264 O O . ALA A 1 403 ? 4.071 -6.304 -6.444 1.00 95.38 403 ALA A O 1
ATOM 3265 N N . PHE A 1 404 ? 5.009 -7.498 -4.807 1.00 96.94 404 PHE A N 1
ATOM 3266 C CA . PHE A 1 404 ? 4.064 -8.617 -4.804 1.00 96.94 404 PHE A CA 1
ATOM 3267 C C . PHE A 1 404 ? 2.959 -8.454 -3.757 1.00 96.94 404 PHE A C 1
ATOM 3269 O O . PHE A 1 404 ? 1.907 -9.085 -3.881 1.00 96.94 404 PHE A O 1
ATOM 3276 N N . ASP A 1 405 ? 3.149 -7.599 -2.758 1.00 95.81 405 ASP A N 1
ATOM 3277 C CA . ASP A 1 405 ? 2.129 -7.232 -1.777 1.00 95.81 405 ASP A CA 1
ATOM 3278 C C . ASP A 1 405 ? 2.137 -5.719 -1.552 1.00 95.81 405 ASP A C 1
ATOM 3280 O O . ASP A 1 405 ? 2.858 -5.201 -0.701 1.00 95.81 405 ASP A O 1
ATOM 3284 N N . LEU A 1 406 ? 1.353 -5.002 -2.360 1.00 95.62 406 LEU A N 1
ATOM 3285 C CA . LEU A 1 406 ? 1.320 -3.545 -2.304 1.00 95.62 406 LEU A CA 1
ATOM 3286 C C . LEU A 1 406 ? 0.657 -3.078 -1.002 1.00 95.62 406 LEU A C 1
ATOM 3288 O O . LEU A 1 406 ? -0.468 -3.472 -0.679 1.00 95.62 406 LEU A O 1
ATOM 3292 N N . GLU A 1 407 ? 1.335 -2.171 -0.297 1.00 93.56 407 GLU A N 1
ATOM 3293 C CA . GLU A 1 407 ? 0.836 -1.543 0.927 1.00 93.56 407 GLU A CA 1
ATOM 3294 C C . GLU A 1 407 ? -0.458 -0.754 0.654 1.00 93.56 407 GLU A C 1
ATOM 3296 O O . GLU A 1 407 ? -0.562 0.017 -0.305 1.00 93.56 407 GLU A O 1
ATOM 3301 N N . HIS A 1 408 ? -1.450 -0.922 1.528 1.00 95.06 408 HIS A N 1
ATOM 3302 C CA . HIS A 1 408 ? -2.637 -0.076 1.554 1.00 95.06 408 HIS A CA 1
ATOM 3303 C C . HIS A 1 408 ? -2.487 1.041 2.589 1.00 95.06 408 HIS A C 1
ATOM 3305 O O . HIS A 1 408 ? -1.778 0.937 3.586 1.00 95.06 408 HIS A O 1
ATOM 3311 N N . LEU A 1 409 ? -3.248 2.101 2.386 1.00 96.00 409 LEU A N 1
ATOM 3312 C CA . LEU A 1 409 ? -3.399 3.218 3.299 1.00 96.00 409 LEU A CA 1
ATOM 3313 C C . LEU A 1 409 ? -4.532 2.937 4.304 1.00 96.00 409 LEU A C 1
ATOM 3315 O O . LEU A 1 409 ? -5.644 2.620 3.890 1.00 96.00 409 LEU A O 1
ATOM 3319 N N . SER A 1 410 ? -4.281 3.074 5.612 1.00 94.75 410 SER A N 1
ATOM 3320 C CA . SER A 1 410 ? -5.279 2.832 6.674 1.00 94.75 410 SER A CA 1
ATOM 3321 C C . SER A 1 410 ? -5.713 4.133 7.362 1.00 94.75 410 SER A C 1
ATOM 3323 O O . SER A 1 410 ? -4.921 4.770 8.061 1.00 94.75 410 SER A O 1
ATOM 3325 N N . ILE A 1 411 ? -6.988 4.501 7.208 1.00 96.06 411 ILE A N 1
ATOM 3326 C CA . ILE A 1 411 ? -7.584 5.742 7.727 1.00 96.06 411 ILE A CA 1
ATOM 3327 C C . ILE A 1 411 ? -8.574 5.433 8.841 1.00 96.06 411 ILE A C 1
ATOM 3329 O O . ILE A 1 411 ? -9.581 4.775 8.608 1.00 96.06 411 ILE A O 1
ATOM 3333 N N . ASP A 1 412 ? -8.337 5.954 10.037 1.00 94.25 412 ASP A N 1
ATOM 3334 C CA . ASP A 1 412 ? -9.240 5.751 11.163 1.00 94.25 412 ASP A CA 1
ATOM 3335 C C . ASP A 1 412 ? -10.395 6.768 11.160 1.00 94.25 412 ASP A C 1
ATOM 3337 O O . ASP A 1 412 ? -10.156 7.982 11.152 1.00 94.25 412 ASP A O 1
ATOM 3341 N N . LEU A 1 413 ? -11.635 6.264 11.142 1.00 94.56 413 LEU A N 1
ATOM 3342 C CA . LEU A 1 413 ? -12.871 7.054 11.158 1.00 94.56 413 LEU A CA 1
ATOM 3343 C C . LEU A 1 413 ? -13.478 7.193 12.557 1.00 94.56 413 LEU A C 1
ATOM 3345 O O . LEU A 1 413 ? -14.448 7.931 12.717 1.00 94.56 413 LEU A O 1
ATOM 3349 N N . THR A 1 414 ? -12.927 6.516 13.563 1.00 92.31 414 THR A N 1
ATOM 3350 C CA . THR A 1 414 ? -13.477 6.459 14.925 1.00 92.31 414 THR A CA 1
ATOM 3351 C C . THR A 1 414 ? -13.749 7.842 15.518 1.00 92.31 414 THR A C 1
ATOM 3353 O O . THR A 1 414 ? -14.854 8.051 16.022 1.00 92.31 414 THR A O 1
ATOM 3356 N N . PRO A 1 415 ? -12.844 8.837 15.384 1.00 93.62 415 PRO A N 1
ATOM 3357 C CA . PRO A 1 415 ? -13.094 10.179 15.914 1.00 93.62 415 PRO A CA 1
ATOM 3358 C C . PRO A 1 415 ? -14.262 10.937 15.256 1.00 93.62 415 PRO A C 1
ATOM 3360 O O . PRO A 1 415 ? -14.659 11.995 15.736 1.00 93.62 415 PRO A O 1
ATOM 3363 N N . PHE A 1 416 ? -14.799 10.430 14.144 1.00 93.75 416 PHE A N 1
ATOM 3364 C CA . PHE A 1 416 ? -15.905 11.033 13.397 1.00 93.75 416 PHE A CA 1
ATOM 3365 C C . PHE A 1 416 ? -17.228 10.279 13.574 1.00 93.75 416 PHE A C 1
ATOM 3367 O O . PHE A 1 416 ? -18.246 10.708 13.033 1.00 93.75 416 PHE A O 1
ATOM 3374 N N . LEU A 1 417 ? -17.248 9.165 14.314 1.00 90.94 417 LEU A N 1
ATOM 3375 C CA . LEU A 1 417 ? -18.430 8.303 14.397 1.00 90.94 417 LEU A CA 1
ATOM 3376 C C . LEU A 1 417 ? -19.653 8.999 14.995 1.00 90.94 417 LEU A C 1
ATOM 3378 O O . LEU A 1 417 ? -20.767 8.670 14.605 1.00 90.94 417 LEU A O 1
ATOM 3382 N N . SER A 1 418 ? -19.479 9.991 15.872 1.00 88.75 418 SER A N 1
ATOM 3383 C CA . SER A 1 418 ? -20.606 10.780 16.384 1.00 88.75 418 SER A CA 1
ATOM 3384 C C . SER A 1 418 ? -21.312 11.604 15.310 1.00 88.75 418 SER A C 1
ATOM 3386 O O . SER A 1 418 ? -22.522 11.795 15.404 1.00 88.75 418 SER A O 1
ATOM 3388 N N . LEU A 1 419 ? -20.593 12.043 14.272 1.00 89.75 419 LEU A N 1
ATOM 3389 C CA . LEU A 1 419 ? -21.182 12.735 13.125 1.00 89.75 419 LEU A CA 1
ATOM 3390 C C . LEU A 1 419 ? -22.021 11.768 12.286 1.00 89.75 419 LEU A C 1
ATOM 3392 O O . LEU A 1 419 ? -23.142 12.089 11.917 1.00 89.75 419 LEU A O 1
ATOM 3396 N N . LEU A 1 420 ? -21.503 10.560 12.055 1.00 88.19 420 LEU A N 1
ATOM 3397 C CA . LEU A 1 420 ? -22.125 9.538 11.206 1.00 88.19 420 LEU A CA 1
ATOM 3398 C C . LEU A 1 420 ? -23.353 8.854 11.832 1.00 88.19 420 LEU A C 1
ATOM 3400 O O . LEU A 1 420 ? -23.952 7.988 11.199 1.00 88.19 420 LEU A O 1
ATOM 3404 N N . LYS A 1 421 ? -23.715 9.207 13.072 1.00 80.00 421 LYS A N 1
ATOM 3405 C CA . LYS A 1 421 ? -24.931 8.721 13.742 1.00 80.00 421 LYS A CA 1
ATOM 3406 C C . LYS A 1 421 ? -26.193 9.469 13.334 1.00 80.00 421 LYS A C 1
ATOM 3408 O O . LYS A 1 421 ? -27.284 8.952 13.556 1.00 80.00 421 LYS A O 1
ATOM 3413 N N . ASP A 1 422 ? -26.070 10.695 12.827 1.00 74.88 422 ASP A N 1
ATOM 3414 C CA . ASP A 1 422 ? -27.241 11.428 12.360 1.00 74.88 422 ASP A CA 1
ATOM 3415 C C . ASP A 1 422 ? -27.725 10.869 11.005 1.00 74.88 422 ASP A C 1
ATOM 3417 O O . ASP A 1 422 ? -26.963 10.293 10.230 1.00 74.88 422 ASP A O 1
ATOM 3421 N N . GLU A 1 423 ? -29.019 11.006 10.706 1.00 79.81 423 GLU A N 1
ATOM 3422 C CA . GLU A 1 423 ? -29.608 10.517 9.446 1.00 79.81 423 GLU A CA 1
ATOM 3423 C C . GLU A 1 423 ? -29.295 11.442 8.248 1.00 79.81 423 GLU A C 1
ATOM 3425 O O . GLU A 1 423 ? -30.082 11.556 7.304 1.00 79.81 423 GLU A O 1
ATOM 3430 N N . LYS A 1 424 ? -28.172 12.173 8.282 1.00 88.88 424 LYS A N 1
ATOM 3431 C CA . LYS A 1 424 ? -27.770 13.041 7.172 1.00 88.88 424 LYS A CA 1
ATOM 3432 C C . LYS A 1 424 ? -27.185 12.231 6.013 1.00 88.88 424 LYS A C 1
ATOM 3434 O O . LYS A 1 424 ? -26.670 11.130 6.214 1.00 88.88 424 LYS A O 1
ATOM 3439 N N . PRO A 1 425 ? -27.205 12.789 4.788 1.00 91.75 425 PRO A N 1
ATOM 3440 C CA . PRO A 1 425 ? -26.632 12.141 3.615 1.00 91.75 425 PRO A CA 1
ATOM 3441 C C . PRO A 1 425 ? -25.105 12.280 3.620 1.00 91.75 425 PRO A C 1
ATOM 3443 O O . PRO A 1 425 ? -24.541 13.029 2.829 1.00 91.75 425 PRO A O 1
ATOM 3446 N N . TRP A 1 426 ? -24.433 11.600 4.548 1.00 93.75 426 TRP A N 1
ATOM 3447 C CA . TRP A 1 426 ? -22.978 11.626 4.615 1.00 93.75 426 TRP A CA 1
ATOM 3448 C C . TRP A 1 426 ? -22.348 10.985 3.384 1.00 93.75 426 TRP A C 1
ATOM 3450 O O . TRP A 1 426 ? -22.768 9.928 2.909 1.00 93.75 426 TRP A O 1
ATOM 3460 N N . GLU A 1 427 ? -21.276 11.605 2.914 1.00 95.50 427 GLU A N 1
ATOM 3461 C CA . GLU A 1 427 ? -20.469 11.126 1.805 1.00 95.50 427 GLU A CA 1
ATOM 3462 C C . GLU A 1 427 ? -18.985 11.234 2.157 1.00 95.50 427 GLU A C 1
ATOM 3464 O O . GLU A 1 427 ? -18.539 12.208 2.769 1.00 95.50 427 GLU A O 1
ATOM 3469 N N . LEU A 1 428 ? -18.203 10.243 1.730 1.00 96.31 428 LEU A N 1
ATOM 3470 C CA . LEU A 1 428 ? -16.753 10.366 1.659 1.00 96.31 428 LEU A CA 1
ATOM 3471 C C . LEU A 1 428 ? -16.370 11.044 0.347 1.00 96.31 428 LEU A C 1
ATOM 3473 O O . LEU A 1 428 ? -16.894 10.677 -0.704 1.00 96.31 428 LEU A O 1
ATOM 3477 N N . GLN A 1 429 ? -15.415 11.967 0.393 1.00 95.56 429 GLN A N 1
ATOM 3478 C CA . GLN A 1 429 ? -14.819 12.570 -0.797 1.00 95.56 429 GLN A CA 1
ATOM 3479 C C . GLN A 1 429 ? -13.305 12.371 -0.802 1.00 95.56 429 GLN A C 1
ATOM 3481 O O . GLN A 1 429 ? -12.658 12.485 0.238 1.00 95.56 429 GLN A O 1
ATOM 3486 N N . PHE A 1 430 ? -12.742 12.085 -1.972 1.00 94.25 430 PHE A N 1
ATOM 3487 C CA . PHE A 1 430 ? -11.334 11.753 -2.161 1.00 94.25 430 PHE A CA 1
ATOM 3488 C C . PHE A 1 430 ? -10.732 12.600 -3.273 1.00 94.25 430 PHE A C 1
ATOM 3490 O O . PHE A 1 430 ? -11.316 12.724 -4.349 1.00 94.25 430 PHE A O 1
ATOM 3497 N N . GLU A 1 431 ? -9.530 13.111 -3.042 1.00 92.50 431 GLU A N 1
ATOM 3498 C CA . GLU A 1 431 ? -8.691 13.713 -4.077 1.00 92.50 431 GLU A CA 1
ATOM 3499 C C . GLU A 1 431 ? -7.229 13.358 -3.851 1.00 92.50 431 GLU A C 1
ATOM 3501 O O . GLU A 1 431 ? -6.796 13.117 -2.722 1.00 92.50 431 GLU A O 1
ATOM 3506 N N . ILE A 1 432 ? -6.465 13.334 -4.936 1.00 93.31 432 ILE A N 1
ATOM 3507 C CA . ILE A 1 432 ? -5.017 13.158 -4.892 1.00 93.31 432 ILE A CA 1
ATOM 3508 C C . ILE A 1 432 ? -4.409 14.428 -5.458 1.00 93.31 432 ILE A C 1
ATOM 3510 O O . ILE A 1 432 ? -4.700 14.798 -6.592 1.00 93.31 432 ILE A O 1
ATOM 3514 N N . VAL A 1 433 ? -3.577 15.097 -4.670 1.00 93.06 433 VAL A N 1
ATOM 3515 C CA . VAL A 1 433 ? -2.963 16.372 -5.051 1.00 93.06 433 VAL A CA 1
ATOM 3516 C C . VAL A 1 433 ? -1.449 16.261 -5.118 1.00 93.06 433 VAL A C 1
ATOM 3518 O O . VAL A 1 433 ? -0.846 15.488 -4.369 1.00 93.06 433 VAL A O 1
ATOM 3521 N N . SER A 1 434 ? -0.826 17.056 -5.987 1.00 93.56 434 SER A N 1
ATOM 3522 C CA . SER A 1 434 ? 0.637 17.151 -6.086 1.00 93.56 434 SER A CA 1
ATOM 3523 C C . SER A 1 434 ? 1.270 18.247 -5.230 1.00 93.56 434 SER A C 1
ATOM 3525 O O . SER A 1 434 ? 2.493 18.299 -5.091 1.00 93.56 434 SER A O 1
ATOM 3527 N N . SER A 1 435 ? 0.457 19.114 -4.624 1.00 91.94 435 SER A N 1
ATOM 3528 C CA . SER A 1 435 ? 0.931 20.175 -3.742 1.00 91.94 435 SER A CA 1
ATOM 3529 C C . SER A 1 435 ? 0.041 20.344 -2.515 1.00 91.94 435 SER A C 1
ATOM 3531 O O . SER A 1 435 ? -1.159 20.075 -2.534 1.00 91.94 435 SER A O 1
ATOM 3533 N N . LEU A 1 436 ? 0.658 20.811 -1.431 1.00 91.19 436 LEU A N 1
ATOM 3534 C CA . LEU A 1 436 ? -0.009 21.227 -0.196 1.00 91.19 436 LEU A CA 1
ATOM 3535 C C . LEU A 1 436 ? -0.068 22.756 -0.057 1.00 91.19 436 LEU A C 1
ATOM 3537 O O . LEU A 1 436 ? -0.374 23.261 1.022 1.00 91.19 436 LEU A O 1
ATOM 3541 N N . ASN A 1 437 ? 0.274 23.487 -1.120 1.00 87.50 437 ASN A N 1
ATOM 3542 C CA . ASN A 1 437 ? 0.374 24.939 -1.124 1.00 87.50 437 ASN A CA 1
ATOM 3543 C C . ASN A 1 437 ? -0.206 25.515 -2.415 1.00 87.50 437 ASN A C 1
ATOM 3545 O O . ASN A 1 437 ? 0.252 25.191 -3.508 1.00 87.50 437 ASN A O 1
ATOM 3549 N N . ASP A 1 438 ? -1.146 26.443 -2.261 1.00 84.62 438 ASP A N 1
ATOM 3550 C CA . ASP A 1 438 ? -1.908 27.062 -3.351 1.00 84.62 438 ASP A CA 1
ATOM 3551 C C . ASP A 1 438 ? -1.046 27.831 -4.373 1.00 84.62 438 ASP A C 1
ATOM 3553 O O . ASP A 1 438 ? -1.529 28.209 -5.440 1.00 84.62 438 ASP A O 1
ATOM 3557 N N . LYS A 1 439 ? 0.235 28.094 -4.071 1.00 85.12 439 LYS A N 1
ATOM 3558 C CA . LYS A 1 439 ? 1.184 28.701 -5.021 1.00 85.12 439 LYS A CA 1
ATOM 3559 C C . LYS A 1 439 ? 1.578 27.770 -6.167 1.00 85.12 439 LYS A C 1
ATOM 3561 O O . LYS A 1 439 ? 1.994 28.262 -7.214 1.00 85.12 439 LYS A O 1
ATOM 3566 N N . TYR A 1 440 ? 1.493 26.459 -5.968 1.00 85.00 440 TYR A N 1
ATOM 3567 C CA . TYR A 1 440 ? 1.843 25.462 -6.973 1.00 85.00 440 TYR A CA 1
ATOM 3568 C C . TYR A 1 440 ? 0.575 24.804 -7.495 1.00 85.00 440 TYR A C 1
ATOM 3570 O O . TYR A 1 440 ? -0.405 24.646 -6.771 1.00 85.00 440 TYR A O 1
ATOM 3578 N N . LYS A 1 441 ? 0.595 24.405 -8.768 1.00 82.75 441 LYS A N 1
ATOM 3579 C CA . LYS A 1 441 ? -0.488 23.585 -9.309 1.00 82.75 441 LYS A CA 1
ATOM 3580 C C . LYS A 1 441 ? -0.518 22.264 -8.554 1.00 82.75 441 LYS A C 1
ATOM 3582 O O . LYS A 1 441 ? 0.516 21.626 -8.387 1.00 82.75 441 LYS A O 1
ATOM 3587 N N . ASP A 1 442 ? -1.707 21.867 -8.140 1.00 83.38 442 ASP A N 1
ATOM 3588 C CA . ASP A 1 442 ? -1.981 20.640 -7.399 1.00 83.38 442 ASP A CA 1
ATOM 3589 C C . ASP A 1 442 ? -2.422 19.483 -8.312 1.00 83.38 442 ASP A C 1
ATOM 3591 O O . ASP A 1 442 ? -2.796 18.408 -7.837 1.00 83.38 442 ASP A O 1
ATOM 3595 N N . THR A 1 443 ? -2.354 19.690 -9.629 1.00 87.25 443 THR A N 1
ATOM 3596 C CA . THR A 1 443 ? -2.691 18.698 -10.649 1.00 87.25 443 THR A CA 1
ATOM 3597 C C . THR A 1 443 ? -1.701 17.543 -10.655 1.00 87.25 443 THR A C 1
ATOM 3599 O O . THR A 1 443 ? -0.494 17.751 -10.516 1.00 87.25 443 THR A O 1
ATOM 3602 N N . ILE A 1 444 ? -2.214 16.346 -10.904 1.00 89.50 444 ILE A N 1
ATOM 3603 C CA . ILE A 1 444 ? -1.449 15.107 -11.040 1.00 89.50 444 ILE A CA 1
ATOM 3604 C C . ILE A 1 444 ? -1.600 14.540 -12.455 1.00 89.50 444 ILE A C 1
ATOM 3606 O O . ILE A 1 444 ? -2.528 14.913 -13.177 1.00 89.50 444 ILE A O 1
ATOM 3610 N N . GLY A 1 445 ? -0.716 13.620 -12.836 1.00 86.88 445 GLY A N 1
ATOM 3611 C CA . GLY A 1 445 ? -0.883 12.819 -14.041 1.00 86.88 445 GLY A CA 1
ATOM 3612 C C . GLY A 1 445 ? -2.002 11.784 -13.905 1.00 86.88 445 GLY A C 1
ATOM 3613 O O . GLY A 1 445 ? -2.495 11.490 -12.815 1.00 86.88 445 GLY A O 1
ATOM 3614 N N . GLU A 1 446 ? -2.410 11.235 -15.045 1.00 84.25 446 GLU A N 1
ATOM 3615 C CA . GLU A 1 446 ? -3.472 10.230 -15.148 1.00 84.25 446 GLU A CA 1
ATOM 3616 C C . GLU A 1 446 ? -3.018 8.835 -14.676 1.00 84.25 446 GLU A C 1
ATOM 3618 O O . GLU A 1 446 ? -1.825 8.551 -14.574 1.00 84.25 446 GLU A O 1
ATOM 3623 N N . A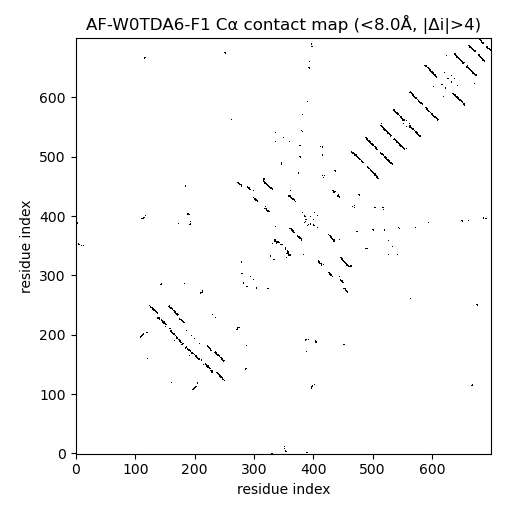SN A 1 447 ? -3.986 7.932 -14.476 1.00 85.12 447 ASN A N 1
ATOM 3624 C CA . ASN A 1 447 ? -3.796 6.513 -14.138 1.00 85.12 447 ASN A CA 1
ATOM 3625 C C . ASN A 1 447 ? -3.350 6.201 -12.699 1.00 85.12 447 ASN A C 1
ATOM 3627 O O . ASN A 1 447 ? -2.676 5.201 -12.458 1.00 85.12 447 ASN A O 1
ATOM 3631 N N . TRP A 1 448 ? -3.805 6.970 -11.715 1.00 91.56 448 TRP A N 1
ATOM 3632 C CA . TRP A 1 448 ? -3.893 6.468 -10.344 1.00 91.56 448 TRP A CA 1
ATOM 3633 C C . TRP A 1 448 ? -5.012 5.442 -10.228 1.00 91.56 448 TRP A C 1
ATOM 3635 O O . TRP A 1 448 ? -6.124 5.669 -10.697 1.00 91.56 448 TRP A O 1
ATOM 3645 N N . ILE A 1 449 ? -4.727 4.310 -9.593 1.00 92.94 449 ILE A N 1
ATOM 3646 C CA . ILE A 1 449 ? -5.688 3.223 -9.409 1.00 92.94 449 ILE A CA 1
ATOM 3647 C C . ILE A 1 449 ? -6.051 3.142 -7.930 1.00 92.94 449 ILE A C 1
ATOM 3649 O O . ILE A 1 449 ? -5.203 2.847 -7.081 1.00 92.94 449 ILE A O 1
ATOM 3653 N N . LEU A 1 450 ? -7.324 3.381 -7.625 1.00 94.12 450 LEU A N 1
ATOM 3654 C CA . LEU A 1 450 ? -7.895 3.350 -6.285 1.00 94.12 450 LEU A CA 1
ATOM 3655 C C . LEU A 1 450 ? -8.879 2.185 -6.155 1.00 94.12 450 LEU A C 1
ATOM 3657 O O . LEU A 1 450 ? -9.736 1.961 -7.005 1.00 94.12 450 LEU A O 1
ATOM 3661 N N . SER A 1 451 ? -8.761 1.446 -5.062 1.00 95.62 451 SER A N 1
ATOM 3662 C CA . SER A 1 451 ? -9.779 0.517 -4.568 1.00 95.62 451 SER A CA 1
ATOM 3663 C C . SER A 1 451 ? -9.675 0.469 -3.049 1.00 95.62 451 SER A C 1
ATOM 3665 O O . SER A 1 451 ? -8.815 1.134 -2.471 1.00 95.62 451 SER A O 1
ATOM 3667 N N . GLY A 1 452 ? -10.541 -0.272 -2.371 1.00 96.31 452 GLY A N 1
ATOM 3668 C CA . GLY A 1 452 ? -10.492 -0.281 -0.919 1.00 96.31 452 GLY A CA 1
ATOM 3669 C C . GLY A 1 452 ? -11.751 -0.784 -0.263 1.00 96.31 452 GLY A C 1
ATOM 3670 O O . GLY A 1 452 ? -12.694 -1.196 -0.941 1.00 96.31 452 GLY A O 1
ATOM 3671 N N . ASN A 1 453 ? -11.759 -0.680 1.060 1.00 97.44 453 ASN A N 1
ATOM 3672 C CA . ASN A 1 453 ? -12.805 -1.194 1.922 1.00 97.44 453 ASN A CA 1
ATOM 3673 C C . ASN A 1 453 ? -13.118 -0.217 3.064 1.00 97.44 453 ASN A C 1
ATOM 3675 O O . ASN A 1 453 ? -12.267 0.559 3.495 1.00 97.44 453 ASN A O 1
ATOM 3679 N N . ILE A 1 454 ? -14.337 -0.297 3.587 1.00 96.06 454 ILE A N 1
ATOM 3680 C CA . ILE A 1 454 ? -14.733 0.245 4.885 1.00 96.06 454 ILE A CA 1
ATOM 3681 C C . ILE A 1 454 ? -14.860 -0.941 5.839 1.00 96.06 454 ILE A C 1
ATOM 3683 O O . ILE A 1 454 ? -15.674 -1.837 5.616 1.00 96.06 454 ILE A O 1
ATOM 3687 N N . LYS A 1 455 ? -14.041 -0.955 6.887 1.00 95.31 455 LYS A N 1
ATOM 3688 C CA . LYS A 1 455 ? -14.003 -1.986 7.928 1.00 95.31 455 LYS A CA 1
ATOM 3689 C C . LYS A 1 455 ? -14.735 -1.468 9.170 1.00 95.31 455 LYS A C 1
ATOM 3691 O O . LYS A 1 455 ? -14.480 -0.342 9.596 1.00 95.31 455 LYS A O 1
ATOM 3696 N N . GLN A 1 456 ? -15.643 -2.267 9.724 1.00 92.25 456 GLN A N 1
ATOM 3697 C CA . GLN A 1 456 ? -16.451 -1.944 10.903 1.00 92.25 456 GLN A CA 1
ATOM 3698 C C . GLN A 1 456 ? -16.291 -3.039 11.963 1.00 92.25 456 GLN A C 1
ATOM 3700 O O . GLN A 1 456 ? -16.467 -4.226 11.670 1.00 92.25 456 GLN A O 1
ATOM 3705 N N . TRP A 1 457 ? -15.996 -2.621 13.191 1.00 90.56 457 TRP A N 1
ATOM 3706 C CA . TRP A 1 457 ? -15.911 -3.485 14.365 1.00 90.56 457 TRP A CA 1
ATOM 3707 C C . TRP A 1 457 ? -17.111 -3.240 15.258 1.00 90.56 457 TRP A C 1
ATOM 3709 O O . TRP A 1 457 ? -17.409 -2.100 15.610 1.00 90.56 457 TRP A O 1
ATOM 3719 N N . THR A 1 458 ? -17.812 -4.311 15.598 1.00 86.25 458 THR A N 1
ATOM 3720 C CA . THR A 1 458 ? -19.049 -4.266 16.364 1.00 86.25 458 THR A CA 1
ATOM 3721 C C . THR A 1 458 ? -19.015 -5.268 17.501 1.00 86.25 458 THR A C 1
ATOM 3723 O O . THR A 1 458 ? -18.682 -6.433 17.281 1.00 86.25 458 THR A O 1
ATOM 3726 N N . ASN A 1 459 ? -19.476 -4.852 18.672 1.00 81.75 459 ASN A N 1
ATOM 3727 C CA . ASN A 1 459 ? -19.570 -5.697 19.850 1.00 81.75 459 ASN A CA 1
ATOM 3728 C C . ASN A 1 459 ? -20.895 -5.420 20.574 1.00 81.75 459 ASN A C 1
ATOM 3730 O O . ASN A 1 459 ? -21.210 -4.279 20.905 1.00 81.75 459 ASN A O 1
ATOM 3734 N N . GLN A 1 460 ? -21.688 -6.473 20.795 1.00 79.25 460 GLN A N 1
ATOM 3735 C CA . GLN A 1 460 ? -22.998 -6.372 21.451 1.00 79.25 460 GLN A CA 1
ATOM 3736 C C . GLN A 1 460 ? -22.897 -6.036 22.940 1.00 79.25 460 GLN A C 1
ATOM 3738 O O . GLN A 1 460 ? -23.842 -5.501 23.511 1.00 79.25 460 GLN A O 1
ATOM 3743 N N . GLU A 1 461 ? -21.763 -6.347 23.563 1.00 77.38 461 GLU A N 1
ATOM 3744 C CA . GLU A 1 461 ? -21.489 -6.039 24.966 1.00 77.38 461 GLU A CA 1
ATOM 3745 C C . GLU A 1 461 ? -20.775 -4.692 25.127 1.00 77.38 461 GLU A C 1
ATOM 3747 O O . GLU A 1 461 ? -20.497 -4.270 26.252 1.00 77.38 461 GLU A O 1
ATOM 3752 N N . SER A 1 462 ? -20.484 -4.001 24.017 1.00 75.25 462 SER A N 1
ATOM 3753 C CA . SER A 1 462 ? -19.800 -2.718 24.071 1.00 75.25 462 SER A CA 1
ATOM 3754 C C . SER A 1 462 ? -20.641 -1.686 24.802 1.00 75.25 462 SER A C 1
ATOM 3756 O O . SER A 1 462 ? -21.821 -1.490 24.515 1.00 75.25 462 SER A O 1
ATOM 3758 N N . LYS A 1 463 ? -19.993 -0.973 25.717 1.00 77.38 463 LYS A N 1
ATOM 3759 C CA . LYS A 1 463 ? -20.540 0.219 26.372 1.00 77.38 463 LYS A CA 1
ATOM 3760 C C . LYS A 1 463 ? -19.896 1.493 25.840 1.00 77.38 463 LYS A C 1
ATOM 3762 O O . LYS A 1 463 ? -19.783 2.479 26.570 1.00 77.38 463 LYS A O 1
ATOM 3767 N N . MET A 1 464 ? -19.383 1.434 24.613 1.00 82.06 464 MET A N 1
ATOM 3768 C CA . MET A 1 464 ? -18.774 2.583 23.976 1.00 82.06 464 MET A CA 1
ATOM 3769 C C . MET A 1 464 ? -19.848 3.488 23.382 1.00 82.06 464 MET A C 1
ATOM 3771 O O . MET A 1 464 ? -20.686 3.044 22.600 1.00 82.06 464 MET A O 1
ATOM 3775 N N . ASP A 1 465 ? -19.779 4.774 23.708 1.00 86.56 465 ASP A N 1
ATOM 3776 C CA . ASP A 1 465 ? -20.568 5.807 23.047 1.00 86.56 465 ASP A CA 1
ATOM 3777 C C . ASP A 1 465 ? -19.660 6.922 22.506 1.00 86.56 465 ASP A C 1
ATOM 3779 O O . ASP A 1 465 ? -18.534 7.114 22.963 1.00 86.56 465 ASP A O 1
ATOM 3783 N N . TYR A 1 466 ? -20.139 7.669 21.513 1.00 88.06 466 TYR A N 1
ATOM 3784 C CA . TYR A 1 466 ? -19.375 8.730 20.847 1.00 88.06 466 TYR A CA 1
ATOM 3785 C C . TYR A 1 466 ? -20.056 10.065 21.067 1.00 88.06 466 TYR A C 1
ATOM 3787 O O . TYR A 1 466 ? -21.191 10.260 20.626 1.00 88.06 466 TYR A O 1
ATOM 3795 N N . GLY A 1 467 ? -19.328 10.967 21.714 1.00 89.56 467 GLY A N 1
ATOM 3796 C CA . GLY A 1 467 ? -19.725 12.340 21.964 1.00 89.56 467 GLY A CA 1
ATOM 3797 C C . GLY A 1 467 ? -19.195 13.312 20.913 1.00 89.56 467 GLY A C 1
ATOM 3798 O O . GLY A 1 467 ? -18.846 12.951 19.789 1.00 89.56 467 GLY A O 1
ATOM 3799 N N . GLU A 1 468 ? -19.147 14.586 21.283 1.00 91.56 468 GLU A N 1
ATOM 3800 C CA . GLU A 1 468 ? -18.781 15.675 20.381 1.00 91.56 468 GLU A CA 1
ATOM 3801 C C . GLU A 1 468 ? -17.343 15.550 19.844 1.00 91.56 468 GLU A C 1
ATOM 3803 O O . GLU A 1 468 ? -16.404 15.203 20.567 1.00 91.56 468 GLU A O 1
ATOM 3808 N N . MET A 1 469 ? -17.157 15.879 18.562 1.00 94.62 469 MET A N 1
ATOM 3809 C CA . MET A 1 469 ? -15.831 16.113 17.996 1.00 94.62 469 MET A CA 1
ATOM 3810 C C . MET A 1 469 ? -15.316 17.474 18.477 1.00 94.62 469 MET A C 1
ATOM 3812 O O . MET A 1 469 ? -15.815 18.518 18.067 1.00 94.62 469 MET A O 1
ATOM 3816 N N . ILE A 1 470 ? -14.289 17.461 19.320 1.00 94.88 470 ILE A N 1
ATOM 3817 C CA . ILE A 1 470 ? -13.747 18.663 19.968 1.00 94.88 470 ILE A CA 1
ATOM 3818 C C . ILE A 1 470 ? -12.655 19.347 19.143 1.00 94.88 470 ILE A C 1
ATOM 3820 O O . ILE A 1 470 ? -12.309 20.501 19.398 1.00 94.88 470 ILE A O 1
ATOM 3824 N N . GLN A 1 471 ? -12.079 18.646 18.161 1.00 93.50 471 GLN A N 1
ATOM 3825 C CA . GLN A 1 471 ? -11.013 19.188 17.330 1.00 93.50 471 GLN A CA 1
ATOM 3826 C C . GLN A 1 471 ? -10.924 18.505 15.967 1.00 93.50 471 GLN A C 1
ATOM 3828 O O . GLN A 1 471 ? -10.928 17.281 15.880 1.00 93.50 471 GLN A O 1
ATOM 3833 N N . ASN A 1 472 ? -10.713 19.308 14.924 1.00 96.38 472 ASN A N 1
ATOM 3834 C CA . ASN A 1 472 ? -10.199 18.867 13.631 1.00 96.38 472 ASN A CA 1
ATOM 3835 C C . ASN A 1 472 ? -9.261 19.951 13.084 1.00 96.38 472 ASN A C 1
ATOM 3837 O O . ASN A 1 472 ? -9.696 21.044 12.728 1.00 96.38 472 ASN A O 1
ATOM 3841 N N . THR A 1 473 ? -7.961 19.675 13.094 1.00 96.12 473 THR A N 1
ATOM 3842 C CA . THR A 1 473 ? -6.912 20.633 12.721 1.00 96.12 473 THR A CA 1
ATOM 3843 C C . THR A 1 473 ? -6.020 20.056 11.639 1.00 96.12 473 THR A C 1
ATOM 3845 O O . THR A 1 473 ? -5.652 18.880 11.685 1.00 96.12 473 THR A O 1
ATOM 3848 N N . PHE A 1 474 ? -5.643 20.898 10.684 1.00 95.75 474 PHE A N 1
ATOM 3849 C CA . PHE A 1 474 ? -4.754 20.541 9.591 1.00 95.75 474 PHE A CA 1
ATOM 3850 C C . PHE A 1 474 ? -3.695 21.617 9.405 1.00 95.75 474 PHE A C 1
ATOM 3852 O O . PHE A 1 474 ? -4.028 22.785 9.222 1.00 95.75 474 PHE A O 1
ATOM 3859 N N . ASN A 1 475 ? -2.434 21.199 9.441 1.00 95.25 475 ASN A N 1
ATOM 3860 C CA . ASN A 1 475 ? -1.281 22.045 9.182 1.00 95.25 475 ASN A CA 1
ATOM 3861 C C . ASN A 1 475 ? -0.422 21.373 8.115 1.00 95.25 475 ASN A C 1
ATOM 3863 O O . ASN A 1 475 ? -0.140 20.178 8.218 1.00 95.25 475 ASN A O 1
ATOM 3867 N N . SER A 1 476 ? 0.042 22.136 7.134 1.00 95.56 476 SER A N 1
ATOM 3868 C CA . SER A 1 476 ? 0.973 21.640 6.126 1.00 95.56 476 SER A CA 1
ATOM 3869 C C . SER A 1 476 ? 2.017 22.680 5.758 1.00 95.56 476 SER A C 1
ATOM 3871 O O . SER A 1 476 ? 1.757 23.882 5.811 1.00 95.56 476 SER A O 1
ATOM 3873 N N . THR A 1 477 ? 3.185 22.203 5.345 1.00 95.25 477 THR A N 1
ATOM 3874 C CA . THR A 1 477 ? 4.200 23.003 4.660 1.00 95.25 477 THR A CA 1
ATOM 3875 C C . THR A 1 477 ? 4.513 22.369 3.314 1.00 95.25 477 THR A C 1
ATOM 3877 O O . THR A 1 477 ? 4.344 21.165 3.111 1.00 95.25 477 THR A O 1
ATOM 3880 N N . PHE A 1 478 ? 4.931 23.203 2.371 1.00 96.19 478 PHE A N 1
ATOM 3881 C CA . PHE A 1 478 ? 5.406 22.768 1.068 1.00 96.19 478 PHE A CA 1
ATOM 3882 C C . PHE A 1 478 ? 6.465 23.766 0.627 1.00 96.19 478 PHE A C 1
ATOM 3884 O O . PHE A 1 478 ? 6.144 24.878 0.191 1.00 96.19 478 PHE A O 1
ATOM 3891 N N . ASP A 1 479 ? 7.711 23.364 0.810 1.00 95.75 479 ASP A N 1
ATOM 3892 C CA . ASP A 1 479 ? 8.889 24.169 0.567 1.00 95.75 479 ASP A CA 1
ATOM 3893 C C . ASP A 1 479 ? 9.624 23.620 -0.649 1.00 95.75 479 ASP A C 1
ATOM 3895 O O . ASP A 1 479 ? 9.871 22.420 -0.779 1.00 95.75 479 ASP A O 1
ATOM 3899 N N . VAL A 1 480 ? 9.970 24.525 -1.556 1.00 95.25 480 VAL A N 1
ATOM 3900 C CA . VAL A 1 480 ? 10.670 24.214 -2.797 1.00 95.25 480 VAL A CA 1
ATOM 3901 C C . VAL A 1 480 ? 11.962 25.008 -2.816 1.00 95.25 480 VAL A C 1
ATOM 3903 O O . VAL A 1 480 ? 11.955 26.227 -2.649 1.00 95.25 480 VAL A O 1
ATOM 3906 N N . ASN A 1 481 ? 13.066 24.316 -3.066 1.00 94.56 481 ASN A N 1
ATOM 3907 C CA . ASN A 1 481 ? 14.353 24.918 -3.358 1.00 94.56 481 ASN A CA 1
ATOM 3908 C C . ASN A 1 481 ? 14.834 24.397 -4.710 1.00 94.56 481 ASN A C 1
ATOM 3910 O O . ASN A 1 481 ? 14.969 23.188 -4.889 1.00 94.56 481 ASN A O 1
ATOM 3914 N N . VAL A 1 482 ? 15.095 25.296 -5.654 1.00 92.62 482 VAL A N 1
ATOM 3915 C CA . VAL A 1 482 ? 15.618 24.932 -6.970 1.00 92.62 482 VAL A CA 1
ATOM 3916 C C . VAL A 1 482 ? 16.885 25.721 -7.240 1.00 92.62 482 VAL A C 1
ATOM 3918 O O . VAL A 1 482 ? 16.912 26.943 -7.105 1.00 92.62 482 VAL A O 1
ATOM 3921 N N . ILE A 1 483 ? 17.933 25.003 -7.631 1.00 89.94 483 ILE A N 1
ATOM 3922 C CA . ILE A 1 483 ? 19.184 25.574 -8.111 1.00 89.94 483 ILE A CA 1
ATOM 3923 C C . ILE A 1 483 ? 19.212 25.353 -9.622 1.00 89.94 483 ILE A C 1
ATOM 3925 O O . ILE A 1 483 ? 19.472 24.250 -10.100 1.00 89.94 483 ILE A O 1
ATOM 3929 N N . ASP A 1 484 ? 18.917 26.429 -10.344 1.00 84.94 484 ASP A N 1
ATOM 3930 C CA . ASP A 1 484 ? 18.964 26.530 -11.801 1.00 84.94 484 ASP A CA 1
ATOM 3931 C C . ASP A 1 484 ? 19.764 27.798 -12.164 1.00 84.94 484 ASP A C 1
ATOM 3933 O O . ASP A 1 484 ? 19.204 28.866 -12.411 1.00 84.94 484 ASP A O 1
ATOM 3937 N N . ILE A 1 485 ? 21.096 27.727 -12.044 1.00 69.56 485 ILE A N 1
ATOM 3938 C CA . ILE A 1 485 ? 21.989 28.892 -12.187 1.00 69.56 485 ILE A CA 1
ATOM 3939 C C . ILE A 1 485 ? 22.419 29.028 -13.648 1.00 69.56 485 ILE A C 1
ATOM 3941 O O . ILE A 1 485 ? 23.541 28.656 -13.967 1.00 69.56 485 ILE A O 1
ATOM 3945 N N . ASP A 1 486 ? 21.540 29.519 -14.531 1.00 72.38 486 ASP A N 1
ATOM 3946 C CA . ASP A 1 486 ? 21.792 29.794 -15.968 1.00 72.38 486 ASP A CA 1
ATOM 3947 C C . ASP A 1 486 ? 22.482 28.663 -16.770 1.00 72.38 486 ASP A C 1
ATOM 3949 O O . ASP A 1 486 ? 22.835 28.848 -17.937 1.00 72.38 486 ASP A O 1
ATOM 3953 N N . ASP A 1 487 ? 22.660 27.484 -16.175 1.00 82.75 487 ASP A N 1
ATOM 3954 C CA . ASP A 1 487 ? 23.252 26.315 -16.788 1.00 82.75 487 ASP A CA 1
ATOM 3955 C C . ASP A 1 487 ? 22.114 25.528 -17.437 1.00 82.75 487 ASP A C 1
ATOM 3957 O O . ASP A 1 487 ? 21.259 24.972 -16.738 1.00 82.75 487 ASP A O 1
ATOM 3961 N N . PRO A 1 488 ? 22.026 25.501 -18.775 1.00 84.12 488 PRO A N 1
ATOM 3962 C CA . PRO A 1 488 ? 20.985 24.748 -19.458 1.00 84.12 488 PRO A CA 1
ATOM 3963 C C . PRO A 1 488 ? 21.102 23.232 -19.237 1.00 84.12 488 PRO A C 1
ATOM 3965 O O . PRO A 1 488 ? 20.112 22.535 -19.452 1.00 84.12 488 PRO A O 1
ATOM 3968 N N . ASN A 1 489 ? 22.255 22.738 -18.778 1.00 89.06 489 ASN A N 1
ATOM 3969 C CA . ASN A 1 489 ? 22.586 21.317 -18.716 1.00 89.06 489 ASN A CA 1
ATOM 3970 C C . ASN A 1 489 ? 22.434 20.720 -17.310 1.00 89.06 489 ASN A C 1
ATOM 3972 O O . ASN A 1 489 ? 22.596 19.508 -17.153 1.00 89.06 489 ASN A O 1
ATOM 3976 N N . GLU A 1 490 ? 22.109 21.537 -16.304 1.00 94.19 490 GLU A N 1
ATOM 3977 C CA . GLU A 1 490 ? 21.930 21.095 -14.921 1.00 94.19 490 GLU A CA 1
ATOM 3978 C C . GLU A 1 490 ? 20.599 21.571 -14.323 1.00 94.19 490 GLU A C 1
ATOM 3980 O O . GLU A 1 490 ? 20.084 22.643 -14.643 1.00 94.19 490 GLU A O 1
ATOM 3985 N N . LEU A 1 491 ? 20.033 20.761 -13.430 1.00 95.06 491 LEU A N 1
ATOM 3986 C CA . LEU A 1 491 ? 18.873 21.113 -12.615 1.00 95.06 491 LEU A CA 1
ATOM 3987 C C . LEU A 1 491 ? 18.970 20.400 -11.271 1.00 95.06 491 LEU A C 1
ATOM 3989 O O . LEU A 1 491 ? 18.975 19.169 -11.229 1.00 95.06 491 LEU A O 1
ATOM 3993 N N . HIS A 1 492 ? 18.983 21.152 -10.171 1.00 96.31 492 HIS A N 1
ATOM 3994 C CA . HIS A 1 492 ? 18.780 20.578 -8.841 1.00 96.31 492 HIS A CA 1
ATOM 3995 C C . HIS A 1 492 ? 17.459 21.069 -8.262 1.00 96.31 492 HIS A C 1
ATOM 3997 O O . HIS A 1 492 ? 17.253 22.271 -8.121 1.00 96.31 492 HIS A O 1
ATOM 4003 N N . GLN A 1 493 ? 16.591 20.146 -7.872 1.00 96.31 493 GLN A N 1
ATOM 4004 C CA . GLN A 1 493 ? 15.297 20.434 -7.271 1.00 96.31 493 GLN A CA 1
ATOM 4005 C C . GLN A 1 493 ? 15.178 19.692 -5.947 1.00 96.31 493 GLN A C 1
ATOM 4007 O O . GLN A 1 493 ? 15.282 18.471 -5.911 1.00 96.31 493 GLN A O 1
ATOM 4012 N N . THR A 1 494 ? 14.863 20.410 -4.878 1.00 97.81 494 THR A N 1
ATOM 4013 C CA . THR A 1 494 ? 14.467 19.828 -3.600 1.00 97.81 494 THR A CA 1
ATOM 4014 C C . THR A 1 494 ? 13.059 20.288 -3.244 1.00 97.81 494 THR A C 1
ATOM 4016 O O . THR A 1 494 ? 12.769 21.483 -3.249 1.00 97.81 494 THR A O 1
ATOM 4019 N N . VAL A 1 495 ? 12.187 19.338 -2.922 1.00 97.88 495 VAL A N 1
ATOM 4020 C CA . VAL A 1 495 ? 10.832 19.580 -2.421 1.00 97.88 495 VAL A CA 1
ATOM 4021 C C . VAL A 1 495 ? 10.711 18.921 -1.057 1.00 97.88 495 VAL A C 1
ATOM 4023 O O . VAL A 1 495 ? 10.930 17.718 -0.948 1.00 97.88 495 VAL A O 1
ATOM 4026 N N . ASN A 1 496 ? 10.359 19.699 -0.036 1.00 97.94 496 ASN A N 1
ATOM 4027 C CA . ASN A 1 496 ? 9.973 19.204 1.281 1.00 97.94 496 ASN A CA 1
ATOM 4028 C C . ASN A 1 496 ? 8.485 19.499 1.495 1.00 97.94 496 ASN A C 1
ATOM 4030 O O . ASN A 1 496 ? 8.056 20.651 1.431 1.00 97.94 496 ASN A O 1
ATOM 4034 N N . ALA A 1 497 ? 7.696 18.460 1.736 1.00 97.94 497 ALA A N 1
ATOM 4035 C CA . ALA A 1 497 ? 6.287 18.564 2.053 1.00 97.94 497 ALA A CA 1
ATOM 4036 C C . ALA A 1 497 ? 6.010 17.908 3.403 1.00 97.94 497 ALA A C 1
ATOM 4038 O O . ALA A 1 497 ? 6.248 16.714 3.584 1.00 97.94 497 ALA A O 1
ATOM 4039 N N . THR A 1 498 ? 5.426 18.673 4.324 1.00 97.81 498 THR A N 1
ATOM 4040 C CA . THR A 1 498 ? 4.931 18.137 5.592 1.00 97.81 498 THR A CA 1
ATOM 4041 C C . THR A 1 498 ? 3.425 18.314 5.679 1.00 97.81 498 THR A C 1
ATOM 4043 O O . THR A 1 498 ? 2.873 19.333 5.261 1.00 97.81 498 THR A O 1
ATOM 4046 N N . ALA A 1 499 ? 2.733 17.319 6.223 1.00 96.62 499 ALA A N 1
ATOM 4047 C CA . ALA A 1 499 ? 1.301 17.391 6.468 1.00 96.62 499 ALA A CA 1
ATOM 4048 C C . ALA A 1 499 ? 0.988 16.746 7.809 1.00 96.62 499 ALA A C 1
ATOM 4050 O O . ALA A 1 499 ? 1.342 15.591 8.041 1.00 96.62 499 ALA A O 1
ATOM 4051 N N . ARG A 1 500 ? 0.294 17.474 8.682 1.00 96.81 500 ARG A N 1
ATOM 4052 C CA . ARG A 1 500 ? -0.163 16.991 9.980 1.00 96.81 500 ARG A CA 1
ATOM 4053 C C . ARG A 1 500 ? -1.655 17.243 10.130 1.00 96.81 500 ARG A C 1
ATOM 4055 O O . ARG A 1 500 ? -2.100 18.389 10.110 1.00 96.81 500 ARG A O 1
ATOM 4062 N N . ASN A 1 501 ? -2.414 16.178 10.348 1.00 95.88 501 ASN A N 1
ATOM 4063 C CA . ASN A 1 501 ? -3.837 16.243 10.651 1.00 95.88 501 ASN A CA 1
ATOM 4064 C C . ASN A 1 501 ? -4.097 15.636 12.033 1.00 95.88 501 ASN A C 1
ATOM 4066 O O . ASN A 1 501 ? -3.754 14.484 12.281 1.00 95.88 501 ASN A O 1
ATOM 4070 N N . GLU A 1 502 ? -4.695 16.416 12.930 1.00 96.56 502 GLU A N 1
ATOM 4071 C CA . GLU A 1 502 ? -5.067 15.983 14.279 1.00 96.56 502 GLU A CA 1
ATOM 4072 C C . GLU A 1 502 ? -6.564 16.157 14.475 1.00 96.56 502 GLU A C 1
ATOM 4074 O O . GLU A 1 502 ? -7.103 17.249 14.269 1.00 96.56 502 GLU A O 1
ATOM 4079 N N . VAL A 1 503 ? -7.206 15.075 14.899 1.00 97.25 503 VAL A N 1
ATOM 4080 C CA . VAL A 1 503 ? -8.635 15.018 15.196 1.00 97.25 503 VAL A CA 1
ATOM 4081 C C . VAL A 1 503 ? -8.800 14.463 16.599 1.00 97.25 503 VAL A C 1
ATOM 4083 O O . VAL A 1 503 ? -8.061 13.559 16.998 1.00 97.25 503 VAL A O 1
ATOM 4086 N N . ALA A 1 504 ? -9.748 15.005 17.353 1.00 97.00 504 ALA A N 1
ATOM 4087 C CA . ALA A 1 504 ? -10.108 14.475 18.656 1.00 97.00 504 ALA A CA 1
ATOM 4088 C C . ALA A 1 504 ? -11.615 14.565 18.890 1.00 97.00 504 ALA A C 1
ATOM 4090 O O . ALA A 1 504 ? -12.259 15.539 18.492 1.00 97.00 504 ALA A O 1
ATOM 4091 N N . SER A 1 505 ? -12.159 13.561 19.570 1.00 96.19 505 SER A N 1
ATOM 4092 C CA . SER A 1 505 ? -13.565 13.496 19.957 1.00 96.19 505 SER A CA 1
ATOM 4093 C C . SER A 1 505 ? -13.719 12.918 21.355 1.00 96.19 505 SER A C 1
ATOM 4095 O O . SER A 1 505 ? -12.879 12.143 21.822 1.00 96.19 505 SER A O 1
ATOM 4097 N N . VAL A 1 506 ? -14.814 13.284 22.015 1.00 95.56 506 VAL A N 1
ATOM 4098 C CA . VAL A 1 506 ? -15.226 12.645 23.263 1.00 95.56 506 VAL A CA 1
ATOM 4099 C C . VAL A 1 506 ? -15.758 11.251 22.948 1.00 95.56 506 VAL A C 1
ATOM 4101 O O . VAL A 1 506 ? -16.518 11.062 21.997 1.00 95.56 506 VAL A O 1
ATOM 4104 N N . VAL A 1 507 ? -15.361 10.273 23.751 1.00 91.38 507 VAL A N 1
ATOM 4105 C CA . VAL A 1 507 ? -15.922 8.921 23.759 1.00 91.38 507 VAL A CA 1
ATOM 4106 C C . VAL A 1 507 ? -16.268 8.551 25.193 1.00 91.38 507 VAL A C 1
ATOM 4108 O O . VAL A 1 507 ? -15.562 8.943 26.118 1.00 91.38 507 VAL A O 1
ATOM 4111 N N . TYR A 1 508 ? -17.349 7.813 25.389 1.00 88.81 508 TYR A N 1
ATOM 4112 C CA . TYR A 1 508 ? -17.746 7.306 26.695 1.00 88.81 508 TYR A CA 1
ATOM 4113 C C . TYR A 1 508 ? -17.438 5.818 26.747 1.00 88.81 508 TYR A C 1
ATOM 4115 O O . TYR A 1 508 ? -17.783 5.094 25.820 1.00 88.81 508 TYR A O 1
ATOM 4123 N N . LEU A 1 509 ? -16.783 5.373 27.815 1.00 85.00 509 LEU A N 1
ATOM 4124 C CA . LEU A 1 509 ? -16.585 3.959 28.120 1.00 85.00 509 LEU A CA 1
ATOM 4125 C C . LEU A 1 509 ? -17.249 3.698 29.472 1.00 85.00 509 LEU A C 1
ATOM 4127 O O . LEU A 1 509 ? -16.801 4.253 30.475 1.00 85.00 509 LEU A O 1
ATOM 4131 N N . ASP A 1 510 ? -18.318 2.897 29.489 1.00 83.94 510 ASP A N 1
ATOM 4132 C CA . ASP A 1 510 ? -19.132 2.646 30.696 1.00 83.94 510 ASP A CA 1
ATOM 4133 C C . ASP A 1 510 ? -19.584 3.959 31.367 1.00 83.94 510 ASP A C 1
ATOM 4135 O O . ASP A 1 510 ? -19.319 4.214 32.541 1.00 83.94 510 ASP A O 1
ATOM 4139 N N . ASP A 1 511 ? -20.183 4.847 30.563 1.00 85.06 511 ASP A N 1
ATOM 4140 C CA . ASP A 1 511 ? -20.650 6.193 30.935 1.00 85.06 511 ASP A CA 1
ATOM 4141 C C . ASP A 1 511 ? -19.564 7.174 31.436 1.00 85.06 511 ASP A C 1
ATOM 4143 O O . ASP A 1 511 ? -19.861 8.342 31.709 1.00 85.06 511 ASP A O 1
ATOM 4147 N N . LYS A 1 512 ? -18.289 6.767 31.516 1.00 89.25 512 LYS A N 1
ATOM 4148 C CA . LYS A 1 512 ? -17.171 7.658 31.861 1.00 89.25 512 LYS A CA 1
ATOM 4149 C C . LYS A 1 512 ? -16.612 8.334 30.601 1.00 89.25 512 LYS A C 1
ATOM 4151 O O . LYS A 1 512 ? -16.303 7.628 29.640 1.00 89.25 512 LYS A O 1
ATOM 4156 N N . PRO A 1 513 ? -16.427 9.668 30.591 1.00 92.81 513 PRO A N 1
ATOM 4157 C CA . PRO A 1 513 ? -15.899 10.377 29.433 1.00 92.81 513 PRO A CA 1
ATOM 4158 C C . PRO A 1 513 ? -14.378 10.239 29.303 1.00 92.81 513 PRO A C 1
ATOM 4160 O O . PRO A 1 513 ? -13.609 10.322 30.267 1.00 92.81 513 PRO A O 1
ATOM 4163 N N . TYR A 1 514 ? -13.954 10.087 28.059 1.00 92.75 514 TYR A N 1
ATOM 4164 C CA . TYR A 1 514 ? -12.579 10.022 27.597 1.00 92.75 514 TYR A CA 1
ATOM 4165 C C . TYR A 1 514 ? -12.442 10.839 26.312 1.00 92.75 514 TYR A C 1
ATOM 4167 O O . TYR A 1 514 ? -13.428 11.171 25.657 1.00 92.75 514 TYR A O 1
ATOM 4175 N N . VAL A 1 515 ? -11.208 11.136 25.912 1.00 95.25 515 VAL A N 1
ATOM 4176 C CA . VAL A 1 515 ? -10.923 11.745 24.609 1.00 95.25 515 VAL A CA 1
ATOM 4177 C C . VAL A 1 515 ? -10.097 10.781 23.781 1.00 95.25 515 VAL A C 1
ATOM 4179 O O . VAL A 1 515 ? -8.975 10.454 24.169 1.00 95.25 515 VAL A O 1
ATOM 4182 N N . ILE A 1 516 ? -10.624 10.373 22.626 1.00 94.19 516 ILE A N 1
ATOM 4183 C CA . ILE A 1 516 ? -9.828 9.711 21.594 1.00 94.19 516 ILE A CA 1
ATOM 4184 C C . ILE A 1 516 ? -9.226 10.780 20.686 1.00 94.19 516 ILE A C 1
ATOM 4186 O O . ILE A 1 516 ? -9.912 11.690 20.224 1.00 94.19 516 ILE A O 1
ATOM 4190 N N . SER A 1 517 ? -7.925 10.688 20.444 1.00 95.75 517 SER A N 1
ATOM 4191 C CA . SER A 1 517 ? -7.188 11.598 19.576 1.00 95.75 517 SER A CA 1
ATOM 4192 C C . SER A 1 517 ? -6.393 10.806 18.559 1.00 95.75 517 SER A C 1
ATOM 4194 O O . SER A 1 517 ? -5.744 9.822 18.906 1.00 95.75 517 SER A O 1
ATOM 4196 N N . ARG A 1 518 ? -6.422 11.253 17.308 1.00 96.19 518 ARG A N 1
ATOM 4197 C CA . ARG A 1 518 ? -5.661 10.661 16.216 1.00 96.19 518 ARG A CA 1
ATOM 4198 C C . ARG A 1 518 ? -4.823 11.726 15.532 1.00 96.19 518 ARG A C 1
ATOM 4200 O O . ARG A 1 518 ? -5.350 12.757 15.112 1.00 96.19 518 ARG A O 1
ATOM 4207 N N . ILE A 1 519 ? -3.540 11.434 15.360 1.00 97.19 519 ILE A N 1
ATOM 4208 C CA . ILE A 1 519 ? -2.576 12.271 14.651 1.00 97.19 519 ILE A CA 1
ATOM 4209 C C . ILE A 1 519 ? -2.050 11.494 13.450 1.00 97.19 519 ILE A C 1
ATOM 4211 O O . ILE A 1 519 ? -1.375 10.483 13.623 1.00 97.19 519 ILE A O 1
ATOM 4215 N N . TYR A 1 520 ? -2.309 12.015 12.253 1.00 97.38 520 TYR A N 1
ATOM 4216 C CA . TYR A 1 520 ? -1.556 11.672 11.054 1.00 97.38 520 TYR A CA 1
ATOM 4217 C C . TYR A 1 520 ? -0.461 12.696 10.831 1.00 97.38 520 TYR A C 1
ATOM 4219 O O . TYR A 1 520 ? -0.710 13.903 10.899 1.00 97.38 520 TYR A O 1
ATOM 4227 N N . HIS A 1 521 ? 0.728 12.214 10.509 1.00 97.38 521 HIS A N 1
ATOM 4228 C CA . HIS A 1 521 ? 1.824 13.035 10.040 1.00 97.38 521 HIS A CA 1
ATOM 4229 C C . HIS A 1 521 ? 2.535 12.357 8.880 1.00 97.38 521 HIS A C 1
ATOM 4231 O O . HIS A 1 521 ? 2.748 11.145 8.900 1.00 97.38 521 HIS A O 1
ATOM 4237 N N . ASN A 1 522 ? 2.910 13.164 7.897 1.00 96.94 522 ASN A N 1
ATOM 4238 C CA . ASN A 1 522 ? 3.736 12.765 6.774 1.00 96.94 522 ASN A CA 1
ATOM 4239 C C . ASN A 1 522 ? 4.811 13.837 6.599 1.00 96.94 522 ASN A C 1
ATOM 4241 O O . ASN A 1 522 ? 4.478 15.026 6.583 1.00 96.94 522 ASN A O 1
ATOM 4245 N N . GLU A 1 523 ? 6.050 13.412 6.424 1.00 98.06 523 GLU A N 1
ATOM 4246 C CA . GLU A 1 523 ? 7.161 14.229 5.954 1.00 98.06 523 GLU A CA 1
ATOM 4247 C C . GLU A 1 523 ? 7.723 13.550 4.709 1.00 98.06 523 GLU A C 1
ATOM 4249 O O . GLU A 1 523 ? 8.121 12.388 4.750 1.00 98.06 523 GLU A O 1
ATOM 4254 N N . PHE A 1 524 ? 7.676 14.253 3.583 1.00 98.56 524 PHE A N 1
ATOM 4255 C CA . PHE A 1 524 ? 8.163 13.771 2.301 1.00 98.56 524 PHE A CA 1
ATOM 4256 C C . PHE A 1 524 ? 9.198 14.750 1.765 1.00 98.56 524 PHE A C 1
ATOM 4258 O O . PHE A 1 524 ? 8.890 15.918 1.524 1.00 98.56 524 PHE A O 1
ATOM 4265 N N . ILE A 1 525 ? 10.409 14.263 1.533 1.00 98.38 525 ILE A N 1
ATOM 4266 C CA . ILE A 1 525 ? 11.505 15.031 0.959 1.00 98.38 525 ILE A CA 1
ATOM 4267 C C . ILE A 1 525 ? 11.929 14.338 -0.329 1.00 98.38 525 ILE A C 1
ATOM 4269 O O . ILE A 1 525 ? 12.206 13.145 -0.343 1.00 98.38 525 ILE A O 1
ATOM 4273 N N . SER A 1 526 ? 11.997 15.088 -1.422 1.00 98.25 526 SER A N 1
ATOM 4274 C CA . SER A 1 526 ? 12.570 14.624 -2.684 1.00 98.25 526 SER A CA 1
ATOM 4275 C C . SER A 1 526 ? 13.640 15.606 -3.123 1.00 98.25 526 SER A C 1
ATOM 4277 O O . SER A 1 526 ? 13.386 16.805 -3.210 1.00 98.25 526 SER A O 1
ATOM 4279 N N . SER A 1 527 ? 14.841 15.102 -3.378 1.00 98.25 527 SER A N 1
ATOM 4280 C CA . SER A 1 527 ? 15.980 15.842 -3.901 1.00 98.25 527 SER A CA 1
ATOM 4281 C C . SER A 1 527 ? 16.433 15.188 -5.199 1.00 98.25 527 SER A C 1
ATOM 4283 O O . SER A 1 527 ? 16.998 14.096 -5.203 1.00 98.25 527 SER A O 1
ATOM 4285 N N . LEU A 1 528 ? 16.188 15.881 -6.302 1.00 97.25 528 LEU A N 1
ATOM 4286 C CA . LEU A 1 528 ? 16.512 15.457 -7.653 1.00 97.25 528 LEU A CA 1
ATOM 4287 C C . LEU A 1 528 ? 17.658 16.307 -8.184 1.00 97.25 528 LEU A C 1
ATOM 4289 O O . LEU A 1 528 ? 17.645 17.531 -8.055 1.00 97.25 528 LEU A O 1
ATOM 4293 N N . LYS A 1 529 ? 18.637 15.662 -8.804 1.00 96.75 529 LYS A N 1
ATOM 4294 C CA . LYS A 1 529 ? 19.741 16.317 -9.492 1.00 96.75 529 LYS A CA 1
ATOM 4295 C C . LYS A 1 529 ? 19.908 15.698 -10.871 1.00 96.75 529 LYS A C 1
ATOM 4297 O O . LYS A 1 529 ? 20.111 14.498 -10.995 1.00 96.75 529 LYS A O 1
ATOM 4302 N N . PHE A 1 530 ? 19.856 16.545 -11.882 1.00 95.06 530 PHE A N 1
ATOM 4303 C CA . PHE A 1 530 ? 20.099 16.213 -13.275 1.00 95.06 530 PHE A CA 1
ATOM 4304 C C . PHE A 1 530 ? 21.327 16.992 -13.725 1.00 95.06 530 PHE A C 1
ATOM 4306 O O . PHE A 1 530 ? 21.386 18.202 -13.504 1.00 95.06 530 PHE A O 1
ATOM 4313 N N . VAL A 1 531 ? 22.297 16.310 -14.322 1.00 93.62 531 VAL A N 1
ATOM 4314 C CA . VAL A 1 531 ? 23.470 16.926 -14.958 1.00 93.62 531 VAL A CA 1
ATOM 4315 C C . VAL A 1 531 ? 23.710 16.285 -16.319 1.00 93.62 531 VAL A C 1
ATOM 4317 O O . VAL A 1 531 ? 23.061 15.294 -16.656 1.00 93.62 531 VAL A O 1
ATOM 4320 N N . GLU A 1 532 ? 24.627 16.854 -17.105 1.00 91.69 532 GLU A N 1
ATOM 4321 C CA . GLU A 1 532 ? 24.923 16.375 -18.464 1.00 91.69 532 GLU A CA 1
ATOM 4322 C C . GLU A 1 532 ? 23.640 16.301 -19.313 1.00 91.69 532 GLU A C 1
ATOM 4324 O O . GLU A 1 532 ? 23.320 15.260 -19.870 1.00 91.69 532 GLU A O 1
ATOM 4329 N N . ASP A 1 533 ? 22.850 17.382 -19.357 1.00 88.50 533 ASP A N 1
ATOM 4330 C CA . ASP A 1 533 ? 21.592 17.423 -20.121 1.00 88.50 533 ASP A CA 1
ATOM 4331 C C . ASP A 1 533 ? 20.519 16.418 -19.639 1.00 88.50 533 ASP A C 1
ATOM 4333 O O . ASP A 1 533 ? 19.600 16.060 -20.378 1.00 88.50 533 ASP A O 1
ATOM 4337 N N . GLY A 1 534 ? 20.625 15.963 -18.387 1.00 86.88 534 GLY A N 1
ATOM 4338 C CA . GLY A 1 534 ? 19.747 14.944 -17.808 1.00 86.88 534 GLY A CA 1
ATOM 4339 C C . GLY A 1 534 ? 20.186 13.507 -18.089 1.00 86.88 534 GLY A C 1
ATOM 4340 O O . GLY A 1 534 ? 19.492 12.570 -17.697 1.00 86.88 534 GLY A O 1
ATOM 4341 N N . ASP A 1 535 ? 21.340 13.294 -18.726 1.00 90.19 535 ASP A N 1
ATOM 4342 C CA . ASP A 1 535 ? 21.877 11.947 -18.912 1.00 90.19 535 ASP A CA 1
ATOM 4343 C C . ASP A 1 535 ? 22.394 11.322 -17.615 1.00 90.19 535 ASP A C 1
ATOM 4345 O O . ASP A 1 535 ? 22.436 10.092 -17.522 1.00 90.19 535 ASP A O 1
ATOM 4349 N N . ASP A 1 536 ? 22.729 12.138 -16.617 1.00 94.06 536 ASP A N 1
ATOM 4350 C CA . ASP A 1 536 ? 23.152 11.696 -15.294 1.00 94.06 536 ASP A CA 1
ATOM 4351 C C . ASP A 1 536 ? 22.183 12.219 -14.221 1.00 94.06 536 ASP A C 1
ATOM 4353 O O . ASP A 1 536 ? 22.125 13.408 -13.894 1.00 94.06 536 ASP A O 1
ATOM 4357 N N . GLU A 1 537 ? 21.378 11.299 -13.702 1.00 95.12 537 GLU A N 1
ATOM 4358 C CA . GLU A 1 537 ? 20.248 11.551 -12.822 1.00 95.12 537 GLU A CA 1
ATOM 4359 C C . GLU A 1 537 ? 20.528 10.980 -11.434 1.00 95.12 537 GLU A C 1
ATOM 4361 O O . GLU A 1 537 ? 20.838 9.799 -11.283 1.00 95.12 537 GLU A O 1
ATOM 4366 N N . HIS A 1 538 ? 20.351 11.803 -10.410 1.00 97.44 538 HIS A N 1
ATOM 4367 C CA . HIS A 1 538 ? 20.499 11.451 -9.006 1.00 97.44 538 HIS A CA 1
ATOM 4368 C C . HIS A 1 538 ? 19.189 11.759 -8.278 1.00 97.44 538 HIS A C 1
ATOM 4370 O O . HIS A 1 538 ? 18.683 12.880 -8.320 1.00 97.44 538 HIS A O 1
ATOM 4376 N N . HIS A 1 539 ? 18.650 10.761 -7.589 1.00 97.38 539 HIS A N 1
ATOM 4377 C CA . HIS A 1 539 ? 17.364 10.801 -6.903 1.00 97.38 539 HIS A CA 1
ATOM 4378 C C . HIS A 1 539 ? 17.590 10.453 -5.437 1.00 97.38 539 HIS A C 1
ATOM 4380 O O . HIS A 1 539 ? 18.116 9.383 -5.143 1.00 97.38 539 HIS A O 1
ATOM 4386 N N . VAL A 1 540 ? 17.176 11.321 -4.519 1.00 98.44 540 VAL A N 1
ATOM 4387 C CA . VAL A 1 540 ? 17.100 11.023 -3.084 1.00 98.44 540 VAL A CA 1
ATOM 4388 C C . VAL A 1 540 ? 15.680 11.302 -2.634 1.00 98.44 540 VAL A C 1
ATOM 4390 O O . VAL A 1 540 ? 15.180 12.403 -2.851 1.00 98.44 540 VAL A O 1
ATOM 4393 N N . VAL A 1 541 ? 15.018 10.308 -2.054 1.00 98.44 541 VAL A N 1
ATOM 4394 C CA . VAL A 1 541 ? 13.641 10.436 -1.586 1.00 98.44 541 VAL A CA 1
ATOM 4395 C C . VAL A 1 541 ? 13.517 9.833 -0.197 1.00 98.44 541 VAL A C 1
ATOM 4397 O O . VAL A 1 541 ? 13.873 8.676 0.022 1.00 98.44 541 VAL A O 1
ATOM 4400 N N . ASP A 1 542 ? 12.972 10.629 0.711 1.00 98.56 542 ASP A N 1
ATOM 4401 C CA . ASP A 1 542 ? 12.678 10.289 2.093 1.00 98.56 542 ASP A CA 1
ATOM 4402 C C . ASP A 1 542 ? 11.184 10.459 2.334 1.00 98.56 542 ASP A C 1
ATOM 4404 O O . ASP A 1 542 ? 10.600 11.494 2.014 1.00 98.56 542 ASP A O 1
ATOM 4408 N N . LEU A 1 543 ? 10.558 9.440 2.905 1.00 98.56 543 LEU A N 1
ATOM 4409 C CA . LEU A 1 543 ? 9.185 9.494 3.374 1.00 98.56 543 LEU A CA 1
ATOM 4410 C C . LEU A 1 543 ? 9.135 8.947 4.792 1.00 98.56 543 LEU A C 1
ATOM 4412 O O . LEU A 1 543 ? 9.381 7.763 5.005 1.00 98.56 543 LEU A O 1
ATOM 4416 N N . GLU A 1 544 ? 8.745 9.788 5.738 1.00 98.25 544 GLU A N 1
ATOM 4417 C CA . GLU A 1 544 ? 8.379 9.383 7.087 1.00 98.25 544 GLU A CA 1
ATOM 4418 C C . GLU A 1 544 ? 6.878 9.574 7.289 1.00 98.25 544 GLU A C 1
ATOM 4420 O O . GLU A 1 544 ? 6.307 10.621 6.979 1.00 98.25 544 GLU A O 1
ATOM 4425 N N . LYS A 1 545 ? 6.217 8.548 7.823 1.00 97.56 545 LYS A N 1
ATOM 4426 C CA . LYS A 1 545 ? 4.802 8.594 8.192 1.00 97.56 545 LYS A CA 1
ATOM 4427 C C . LYS A 1 545 ? 4.647 8.109 9.620 1.00 97.56 545 LYS A C 1
ATOM 4429 O O . LYS A 1 545 ? 5.261 7.116 10.017 1.00 97.56 545 LYS A O 1
ATOM 4434 N N . TYR A 1 546 ? 3.767 8.759 10.369 1.00 95.62 546 TYR A N 1
ATOM 4435 C CA . TYR A 1 546 ? 3.247 8.176 11.595 1.00 95.62 546 TYR A CA 1
ATOM 4436 C C . TYR A 1 546 ? 1.755 8.430 11.766 1.00 95.62 546 TYR A C 1
ATOM 4438 O O . TYR A 1 546 ? 1.237 9.511 11.478 1.00 95.62 546 TYR A O 1
ATOM 4446 N N . ASN A 1 547 ? 1.079 7.404 12.267 1.00 96.00 547 ASN A N 1
ATOM 4447 C CA . ASN A 1 547 ? -0.297 7.428 12.719 1.00 96.00 547 ASN A CA 1
ATOM 4448 C C . ASN A 1 547 ? -0.315 7.049 14.197 1.00 96.00 547 ASN A C 1
ATOM 4450 O O . ASN A 1 547 ? 0.119 5.961 14.579 1.00 96.00 547 ASN A O 1
ATOM 4454 N N . ILE A 1 548 ? -0.793 7.962 15.033 1.00 96.19 548 ILE A N 1
ATOM 4455 C CA . ILE A 1 548 ? -0.882 7.747 16.473 1.00 96.19 548 ILE A CA 1
ATOM 4456 C C . ILE A 1 548 ? -2.330 7.937 16.885 1.00 96.19 548 ILE A C 1
AT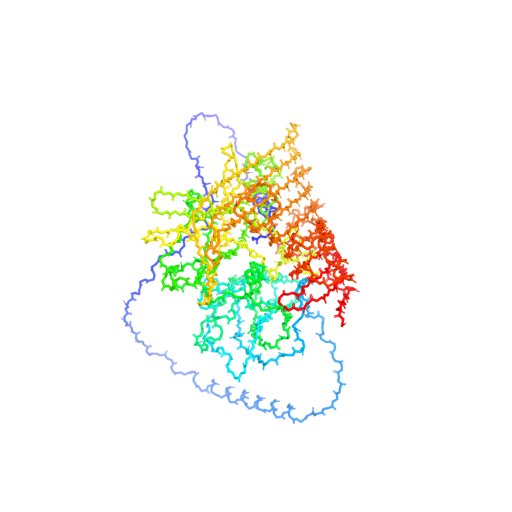OM 4458 O O . ILE A 1 548 ? -2.872 9.028 16.720 1.00 96.19 548 ILE A O 1
ATOM 4462 N N . ILE A 1 549 ? -2.928 6.892 17.450 1.00 94.88 549 ILE A N 1
ATOM 4463 C CA . ILE A 1 549 ? -4.257 6.929 18.062 1.00 94.88 549 ILE A CA 1
ATOM 4464 C C . ILE A 1 549 ? -4.074 6.779 19.566 1.00 94.88 549 ILE A C 1
ATOM 4466 O O . ILE A 1 549 ? -3.416 5.846 20.011 1.00 94.88 549 ILE A O 1
ATOM 4470 N N . SER A 1 550 ? -4.654 7.680 20.347 1.00 94.69 550 SER A N 1
ATOM 4471 C CA . SER A 1 550 ? -4.465 7.767 21.795 1.00 94.69 550 SER A CA 1
ATOM 4472 C C . SER A 1 550 ? -5.800 7.962 22.504 1.00 94.69 550 SER A C 1
ATOM 4474 O O . SER A 1 550 ? -6.632 8.713 21.999 1.00 94.69 550 SER A O 1
ATOM 4476 N N . ILE A 1 551 ? -5.982 7.376 23.694 1.00 92.12 551 ILE A N 1
ATOM 4477 C CA . ILE A 1 551 ? -7.057 7.783 24.623 1.00 92.12 551 ILE A CA 1
ATOM 4478 C C . ILE A 1 551 ? -6.473 8.494 25.832 1.00 92.12 551 ILE A C 1
ATOM 4480 O O . ILE A 1 551 ? -5.497 8.049 26.436 1.00 92.12 551 ILE A O 1
ATOM 4484 N N . TYR A 1 552 ? -7.130 9.583 26.202 1.00 94.19 552 TYR A N 1
ATOM 4485 C CA . TYR A 1 552 ? -6.879 10.373 27.394 1.00 94.19 552 TYR A CA 1
ATOM 4486 C C . TYR A 1 552 ? -8.087 10.292 28.321 1.00 94.19 552 TYR A C 1
ATOM 4488 O O . TYR A 1 552 ? -9.224 10.217 27.851 1.00 94.19 552 TYR A O 1
ATOM 4496 N N . GLU A 1 553 ? -7.859 10.401 29.630 1.00 93.00 553 GLU A N 1
ATOM 4497 C CA . GLU A 1 553 ? -8.928 10.906 30.496 1.00 93.00 553 GLU A CA 1
ATOM 4498 C C . GLU A 1 553 ? -9.324 12.310 30.019 1.00 93.00 553 GLU A C 1
ATOM 4500 O O . GLU A 1 553 ? -8.458 13.097 29.626 1.00 93.00 553 GLU A O 1
ATOM 4505 N N . GLU A 1 554 ? -10.619 12.627 30.035 1.00 92.94 554 GLU A N 1
ATOM 4506 C CA . GLU A 1 554 ? -11.133 13.874 29.454 1.00 92.94 554 GLU A CA 1
ATOM 4507 C C . GLU A 1 554 ? -10.427 15.119 30.021 1.00 92.94 554 GLU A C 1
ATOM 4509 O O . GLU A 1 554 ? -9.920 15.956 29.272 1.00 92.94 554 GLU A O 1
ATOM 4514 N N . GLU A 1 555 ? -10.288 15.202 31.347 1.00 93.50 555 GLU A N 1
ATOM 4515 C CA . GLU A 1 555 ? -9.643 16.338 32.016 1.00 93.50 555 GLU A CA 1
ATOM 4516 C C . GLU A 1 555 ? -8.134 16.447 31.738 1.00 93.50 555 GLU A C 1
ATOM 4518 O O . GLU A 1 555 ? -7.557 17.535 31.881 1.00 93.50 555 GLU A O 1
ATOM 4523 N N . ALA A 1 556 ? -7.509 15.333 31.348 1.00 94.31 556 ALA A N 1
ATOM 4524 C CA . ALA A 1 556 ? -6.081 15.180 31.096 1.00 94.31 556 ALA A CA 1
ATOM 4525 C C . ALA A 1 556 ? -5.684 15.481 29.642 1.00 94.31 556 ALA A C 1
ATOM 4527 O O . ALA A 1 556 ? -4.497 15.690 29.364 1.00 94.31 556 ALA A O 1
ATOM 4528 N N . PHE A 1 557 ? -6.647 15.525 28.713 1.00 95.38 557 PHE A N 1
ATOM 4529 C CA . PHE A 1 557 ? -6.379 15.802 27.305 1.00 95.38 557 PHE A CA 1
ATOM 4530 C C . PHE A 1 557 ? -5.587 17.111 27.153 1.00 95.38 557 PHE A C 1
ATOM 4532 O O . PHE A 1 557 ? -5.986 18.166 27.648 1.00 95.38 557 PHE A O 1
ATOM 4539 N N . ARG A 1 558 ? -4.423 17.023 26.490 1.00 92.31 558 ARG A N 1
ATOM 4540 C CA . ARG A 1 558 ? -3.437 18.112 26.293 1.00 92.31 558 ARG A CA 1
ATOM 4541 C C . ARG A 1 558 ? -2.742 18.642 27.553 1.00 92.31 558 ARG A C 1
ATOM 4543 O O . ARG A 1 558 ? -1.980 19.602 27.452 1.00 92.31 558 ARG A O 1
ATOM 4550 N N . LYS A 1 559 ? -2.960 18.033 28.718 1.00 95.19 559 LYS A N 1
ATOM 4551 C CA . LYS A 1 559 ? -2.293 18.402 29.980 1.00 95.19 559 LYS A CA 1
ATOM 4552 C C . LYS A 1 559 ? -1.297 17.346 30.452 1.00 95.19 559 LYS A C 1
ATOM 4554 O O . LYS A 1 559 ? -0.321 17.696 31.108 1.00 95.19 559 LYS A O 1
ATOM 4559 N N . SER A 1 560 ? -1.517 16.080 30.107 1.00 93.81 560 SER A N 1
ATOM 4560 C CA . SER A 1 560 ? -0.619 14.971 30.441 1.00 93.81 560 SER A CA 1
ATOM 4561 C C . SER A 1 560 ? -0.569 13.916 29.333 1.00 93.81 560 SER A C 1
ATOM 4563 O O . SER A 1 560 ? -1.227 14.043 28.298 1.00 93.81 560 SER A O 1
ATOM 4565 N N . ASN A 1 561 ? 0.230 12.869 29.553 1.00 93.19 561 ASN A N 1
ATOM 4566 C CA . ASN A 1 561 ? 0.305 11.715 28.659 1.00 93.19 561 ASN A CA 1
ATOM 4567 C C . ASN A 1 561 ? -1.061 11.014 28.523 1.00 93.19 561 ASN A C 1
ATOM 4569 O O . ASN A 1 561 ? -1.862 11.067 29.463 1.00 93.19 561 ASN A O 1
ATOM 4573 N N . PRO A 1 562 ? -1.325 10.356 27.377 1.00 93.94 562 PRO A N 1
ATOM 4574 C CA . PRO A 1 562 ? -2.486 9.483 27.235 1.00 93.94 562 PRO A CA 1
ATOM 4575 C C . PRO A 1 562 ? -2.386 8.284 28.180 1.00 93.94 562 PRO A C 1
ATOM 4577 O O . PRO A 1 562 ? -1.328 8.016 28.738 1.00 93.94 562 PRO A O 1
ATOM 4580 N N . ILE A 1 563 ? -3.481 7.545 28.337 1.00 91.00 563 ILE A N 1
ATOM 4581 C CA . ILE A 1 563 ? -3.500 6.252 29.036 1.00 91.00 563 ILE A CA 1
ATOM 4582 C C . ILE A 1 563 ? -2.746 5.220 28.195 1.00 91.00 563 ILE A C 1
ATOM 4584 O O . ILE A 1 563 ? -1.884 4.493 28.686 1.00 91.00 563 ILE A O 1
ATOM 4588 N N . VAL A 1 564 ? -3.069 5.182 26.904 1.00 90.19 564 VAL A N 1
ATOM 4589 C CA . VAL A 1 564 ? -2.526 4.231 25.942 1.00 90.19 564 VAL A CA 1
ATOM 4590 C C . VAL A 1 564 ? -2.531 4.850 24.548 1.00 90.19 564 VAL A C 1
ATOM 4592 O O . VAL A 1 564 ? -3.409 5.659 24.225 1.00 90.19 564 VAL A O 1
ATOM 4595 N N . SER A 1 565 ? -1.554 4.457 23.731 1.00 93.38 565 SER A N 1
ATOM 4596 C CA . SER A 1 565 ? -1.494 4.819 22.316 1.00 93.38 565 SER A CA 1
ATOM 4597 C C . SER A 1 565 ? -1.222 3.608 21.436 1.00 93.38 565 SER A C 1
ATOM 4599 O O . SER A 1 565 ? -0.307 2.837 21.717 1.00 93.38 565 SER A O 1
ATOM 4601 N N . LEU A 1 566 ? -1.954 3.493 20.331 1.00 93.44 566 LEU A N 1
ATOM 4602 C CA . LEU A 1 566 ? -1.561 2.694 19.179 1.00 93.44 566 LEU A CA 1
ATOM 4603 C C . LEU A 1 566 ? -0.681 3.559 18.277 1.00 93.44 566 LEU A C 1
ATOM 4605 O O . LEU A 1 566 ? -1.118 4.604 17.795 1.00 93.44 566 LEU A O 1
ATOM 4609 N N . ILE A 1 567 ? 0.557 3.125 18.071 1.00 95.38 567 ILE A N 1
ATOM 4610 C CA . ILE A 1 567 ? 1.566 3.845 17.299 1.00 95.38 567 ILE A CA 1
ATOM 4611 C C . ILE A 1 567 ? 1.912 2.995 16.085 1.00 95.38 567 ILE A C 1
ATOM 4613 O O . ILE A 1 567 ? 2.317 1.846 16.236 1.00 95.38 567 ILE A O 1
ATOM 4617 N N . ASP A 1 568 ? 1.752 3.571 14.900 1.00 95.62 568 ASP A N 1
ATOM 4618 C CA . ASP A 1 568 ? 2.090 2.979 13.609 1.00 95.62 568 ASP A CA 1
ATOM 4619 C C . ASP A 1 568 ? 3.023 3.948 12.880 1.00 95.62 568 ASP A C 1
ATOM 4621 O O . ASP A 1 568 ? 2.673 5.114 12.665 1.00 95.62 568 ASP A O 1
ATOM 4625 N N . LYS A 1 569 ? 4.247 3.507 12.595 1.00 97.31 569 LYS A N 1
ATOM 4626 C CA . LYS A 1 569 ? 5.285 4.318 11.963 1.00 97.31 569 LYS A CA 1
ATOM 4627 C C . LYS A 1 569 ? 5.878 3.577 10.784 1.00 97.31 569 LYS A C 1
ATOM 4629 O O . LYS A 1 569 ? 6.125 2.375 10.843 1.00 97.31 569 LYS A O 1
ATOM 4634 N N . SER A 1 570 ? 6.187 4.332 9.743 1.00 97.25 570 SER A N 1
ATOM 4635 C CA . SER A 1 570 ? 6.902 3.817 8.586 1.00 97.25 570 SER A CA 1
ATOM 4636 C C . SER A 1 570 ? 7.873 4.856 8.054 1.00 97.25 570 SER A C 1
ATOM 4638 O O . SER A 1 570 ? 7.482 6.014 7.886 1.00 97.25 570 SER A O 1
ATOM 4640 N N . SER A 1 571 ? 9.079 4.433 7.707 1.00 97.94 571 SER A N 1
ATOM 4641 C CA . SER A 1 571 ? 10.002 5.201 6.890 1.00 97.94 571 SER A CA 1
ATOM 4642 C C . SER A 1 571 ? 10.352 4.448 5.611 1.00 97.94 571 SER A C 1
ATOM 4644 O O . SER A 1 571 ? 10.441 3.216 5.570 1.00 97.94 571 SER A O 1
ATOM 4646 N N . TRP A 1 572 ? 10.529 5.215 4.546 1.00 97.94 572 TRP A N 1
ATOM 4647 C CA . TRP A 1 572 ? 10.962 4.746 3.243 1.00 97.94 572 TRP A CA 1
ATOM 4648 C C . TRP A 1 572 ? 12.033 5.712 2.748 1.00 97.94 572 TRP A C 1
ATOM 4650 O O . TRP A 1 572 ? 11.761 6.893 2.549 1.00 97.94 572 TRP A O 1
ATOM 4660 N N . HIS A 1 573 ? 13.252 5.209 2.593 1.00 98.44 573 HIS A N 1
ATOM 4661 C CA . HIS A 1 573 ? 14.393 5.975 2.106 1.00 98.44 573 HIS A CA 1
ATOM 4662 C C . HIS A 1 573 ? 14.924 5.333 0.833 1.00 98.44 573 HIS A C 1
ATOM 4664 O O . HIS A 1 573 ? 15.089 4.109 0.758 1.00 98.44 573 HIS A O 1
ATOM 4670 N N . PHE A 1 574 ? 15.214 6.162 -0.160 1.00 98.38 574 PHE A N 1
ATOM 4671 C CA . PHE A 1 574 ? 15.706 5.731 -1.452 1.00 98.38 574 PHE A CA 1
ATOM 4672 C C . PHE A 1 574 ? 16.752 6.693 -1.995 1.00 98.38 574 PHE A C 1
ATOM 4674 O O . PHE A 1 574 ? 16.548 7.902 -2.042 1.00 98.38 574 PHE A O 1
ATOM 4681 N N . VAL A 1 575 ? 17.842 6.117 -2.487 1.00 98.44 575 VAL A N 1
ATOM 4682 C CA . VAL A 1 575 ? 18.855 6.782 -3.295 1.00 98.44 575 VAL A CA 1
ATOM 4683 C C . VAL A 1 575 ? 18.970 6.015 -4.604 1.00 98.44 575 VAL A C 1
ATOM 4685 O O . VAL A 1 575 ? 19.236 4.813 -4.597 1.00 98.44 575 VAL A O 1
ATOM 4688 N N . GLY A 1 576 ? 18.787 6.697 -5.726 1.00 97.19 576 GLY A N 1
ATOM 4689 C CA . GLY A 1 576 ? 18.881 6.117 -7.060 1.00 97.19 576 GLY A CA 1
ATOM 4690 C C . GLY A 1 576 ? 19.739 6.977 -7.969 1.00 97.19 576 GLY A C 1
ATOM 4691 O O . GLY A 1 576 ? 19.610 8.194 -7.974 1.00 97.19 576 GLY A O 1
ATOM 4692 N N . ASN A 1 577 ? 20.594 6.340 -8.760 1.00 96.69 577 ASN A N 1
ATOM 4693 C CA . ASN A 1 577 ? 21.409 7.000 -9.770 1.00 96.69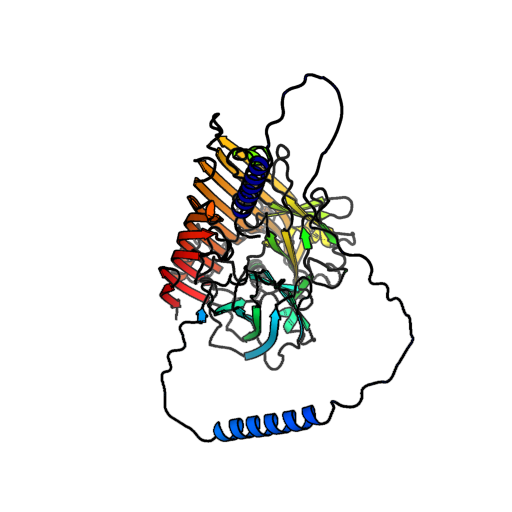 577 ASN A CA 1
ATOM 4694 C C . ASN A 1 577 ? 21.188 6.306 -11.107 1.00 96.69 577 ASN A C 1
ATOM 4696 O O . ASN A 1 577 ? 21.198 5.073 -11.154 1.00 96.69 577 ASN A O 1
ATOM 4700 N N . ILE A 1 578 ? 21.012 7.074 -12.175 1.00 95.31 578 ILE A N 1
ATOM 4701 C CA . ILE A 1 578 ? 20.914 6.577 -13.548 1.00 95.31 578 ILE A CA 1
ATOM 4702 C C . ILE A 1 578 ? 21.869 7.398 -14.401 1.00 95.31 578 ILE A C 1
ATOM 4704 O O . ILE A 1 578 ? 21.764 8.614 -14.430 1.00 95.31 578 ILE A O 1
ATOM 4708 N N . LYS A 1 579 ? 22.758 6.729 -15.135 1.00 95.44 579 LYS A N 1
ATOM 4709 C CA . LYS A 1 579 ? 23.679 7.387 -16.063 1.00 95.44 579 LYS A CA 1
ATOM 4710 C C . LYS A 1 579 ? 23.593 6.761 -17.446 1.00 95.44 579 LYS A C 1
ATOM 4712 O O . LYS A 1 579 ? 23.834 5.560 -17.591 1.00 95.44 579 LYS A O 1
ATOM 4717 N N . THR A 1 580 ? 23.272 7.559 -18.458 1.00 93.25 580 THR A N 1
ATOM 4718 C CA . THR A 1 580 ? 23.407 7.167 -19.865 1.00 93.25 580 THR A CA 1
ATOM 4719 C C . THR A 1 580 ? 24.888 6.937 -20.171 1.00 93.25 580 THR A C 1
ATOM 4721 O O . THR A 1 580 ? 25.735 7.772 -19.870 1.00 93.25 580 THR A O 1
ATOM 4724 N N . LEU A 1 581 ? 25.219 5.782 -20.748 1.00 92.81 581 LEU A N 1
ATOM 4725 C CA . LEU A 1 581 ? 26.599 5.406 -21.062 1.00 92.81 581 LEU A CA 1
ATOM 4726 C C . LEU A 1 581 ? 26.904 5.500 -22.554 1.00 92.81 581 LEU A C 1
ATOM 4728 O O . LEU A 1 581 ? 28.009 5.889 -22.923 1.00 92.81 581 LEU A O 1
ATOM 4732 N N . ASP A 1 582 ? 25.962 5.073 -23.394 1.00 90.38 582 ASP A N 1
ATOM 4733 C CA . ASP A 1 582 ? 26.146 5.010 -24.843 1.00 90.38 582 ASP A CA 1
ATOM 4734 C C . ASP A 1 582 ? 24.801 5.057 -25.577 1.00 90.38 582 ASP A C 1
ATOM 4736 O O . ASP A 1 582 ? 23.802 4.522 -25.087 1.00 90.38 582 ASP A O 1
ATOM 4740 N N . ILE A 1 583 ? 24.793 5.666 -26.764 1.00 87.81 583 ILE A N 1
ATOM 4741 C CA . ILE A 1 583 ? 23.642 5.723 -27.672 1.00 87.81 583 ILE A CA 1
ATOM 4742 C C . ILE A 1 583 ? 24.120 5.323 -29.075 1.00 87.81 583 ILE A C 1
ATOM 4744 O O . ILE A 1 583 ? 24.724 6.117 -29.803 1.00 87.81 583 ILE A O 1
ATOM 4748 N N . ASP A 1 584 ? 23.808 4.095 -29.491 1.00 88.44 584 ASP A N 1
ATOM 4749 C CA . ASP A 1 584 ? 24.090 3.584 -30.836 1.00 88.44 584 ASP A CA 1
ATOM 4750 C C . ASP A 1 584 ? 22.910 3.922 -31.759 1.00 88.44 584 ASP A C 1
ATOM 4752 O O . ASP A 1 584 ? 21.963 3.151 -31.931 1.00 88.44 584 ASP A O 1
ATOM 4756 N N . VAL A 1 585 ? 22.956 5.115 -32.362 1.00 85.31 585 VAL A N 1
ATOM 4757 C CA . VAL A 1 585 ? 21.900 5.617 -33.260 1.00 85.31 585 VAL A CA 1
ATOM 4758 C C . VAL A 1 585 ? 21.619 4.668 -34.442 1.00 85.31 585 VAL A C 1
ATOM 4760 O O . VAL A 1 585 ? 20.443 4.411 -34.713 1.00 85.31 585 VAL A O 1
ATOM 4763 N N . PRO A 1 586 ? 22.627 4.116 -35.158 1.00 89.62 586 PRO A N 1
ATOM 4764 C CA . PRO A 1 586 ? 22.386 3.147 -36.230 1.00 89.62 586 PRO A CA 1
ATOM 4765 C C . PRO A 1 586 ? 21.607 1.901 -35.804 1.00 89.62 586 PRO A C 1
ATOM 4767 O O . PRO A 1 586 ? 20.764 1.436 -36.573 1.00 89.62 586 PRO A O 1
ATOM 4770 N N . LYS A 1 587 ? 21.884 1.356 -34.613 1.00 87.31 587 LYS A N 1
ATOM 4771 C CA . LYS A 1 587 ? 21.147 0.197 -34.082 1.00 87.31 587 LYS A CA 1
ATOM 4772 C C . LYS A 1 587 ? 19.879 0.574 -33.327 1.00 87.31 587 LYS A C 1
ATOM 4774 O O . LYS A 1 587 ? 19.043 -0.292 -33.086 1.00 87.31 587 LYS A O 1
ATOM 4779 N N . SER A 1 588 ? 19.718 1.861 -33.024 1.00 86.88 588 SER A N 1
ATOM 4780 C CA . SER A 1 588 ? 18.650 2.375 -32.168 1.00 86.88 588 SER A CA 1
ATOM 4781 C C . SER A 1 588 ? 18.709 1.783 -30.758 1.00 86.88 588 SER A C 1
ATOM 4783 O O . SER A 1 588 ? 17.683 1.405 -30.202 1.00 86.88 588 SER A O 1
ATOM 4785 N N . GLU A 1 589 ? 19.919 1.682 -30.202 1.00 90.81 589 GLU A N 1
ATOM 4786 C CA . GLU A 1 589 ? 20.166 1.139 -28.863 1.00 90.81 589 GLU A CA 1
ATOM 4787 C C . GLU A 1 589 ? 20.636 2.242 -27.907 1.00 90.81 589 GLU A C 1
ATOM 4789 O O . GLU A 1 589 ? 21.428 3.105 -28.289 1.00 90.81 589 GLU A O 1
ATOM 4794 N N . MET A 1 590 ? 20.186 2.196 -26.651 1.00 91.00 590 MET A N 1
ATOM 4795 C CA . MET A 1 590 ? 20.725 3.021 -25.562 1.00 91.00 590 MET A CA 1
ATOM 4796 C C . MET A 1 590 ? 21.183 2.114 -24.433 1.00 91.00 590 MET A C 1
ATOM 4798 O O . MET A 1 590 ? 20.412 1.294 -23.941 1.00 91.00 590 MET A O 1
ATOM 4802 N N . THR A 1 591 ? 22.414 2.316 -23.976 1.00 94.31 591 THR A N 1
ATOM 4803 C CA . THR A 1 591 ? 22.952 1.668 -22.783 1.00 94.31 591 THR A CA 1
ATOM 4804 C C . THR A 1 591 ? 23.024 2.662 -21.634 1.00 94.31 591 THR A C 1
ATOM 4806 O O . THR A 1 591 ? 23.564 3.755 -21.790 1.00 94.31 591 THR A O 1
ATOM 4809 N N . TYR A 1 592 ? 22.562 2.259 -20.456 1.00 95.62 592 TYR A N 1
ATOM 4810 C CA . TYR A 1 592 ? 22.677 3.035 -19.226 1.00 95.62 592 TYR A CA 1
ATOM 4811 C C . TYR A 1 592 ? 23.116 2.152 -18.054 1.00 95.62 592 TYR A C 1
ATOM 4813 O O . TYR A 1 592 ? 22.981 0.926 -18.079 1.00 95.62 592 TYR A O 1
ATOM 4821 N N . SER A 1 593 ? 23.675 2.774 -17.022 1.00 97.50 593 SER A N 1
ATOM 4822 C CA . SER A 1 593 ? 23.888 2.147 -15.718 1.00 97.50 593 SER A CA 1
ATOM 4823 C C . SER A 1 593 ? 22.913 2.702 -14.698 1.00 97.50 593 SER A C 1
ATOM 4825 O O . SER A 1 593 ? 22.599 3.889 -14.740 1.00 97.50 593 SER A O 1
ATOM 4827 N N . ALA A 1 594 ? 22.494 1.863 -13.756 1.00 97.38 594 ALA A N 1
ATOM 4828 C CA . ALA A 1 594 ? 21.720 2.293 -12.602 1.00 97.38 594 ALA A CA 1
ATOM 4829 C C . ALA A 1 594 ? 22.336 1.753 -11.311 1.00 97.38 594 ALA A C 1
ATOM 4831 O O . ALA A 1 594 ? 22.794 0.611 -11.287 1.00 97.38 594 ALA A O 1
ATOM 4832 N N . ALA A 1 595 ? 22.318 2.546 -10.245 1.00 98.19 595 ALA A N 1
ATOM 4833 C CA . ALA A 1 595 ? 22.722 2.131 -8.905 1.00 98.19 595 ALA A CA 1
ATOM 4834 C C . ALA A 1 595 ? 21.684 2.600 -7.889 1.00 98.19 595 ALA A C 1
ATOM 4836 O O . ALA A 1 595 ? 21.295 3.766 -7.914 1.00 98.19 595 ALA A O 1
ATOM 4837 N N . ILE A 1 596 ? 21.243 1.705 -7.007 1.00 97.31 596 ILE A N 1
ATOM 4838 C CA . ILE A 1 596 ? 20.202 1.994 -6.019 1.00 97.31 596 ILE A CA 1
ATOM 4839 C C . ILE A 1 596 ? 20.630 1.593 -4.612 1.00 97.31 596 ILE A C 1
ATOM 4841 O O . ILE A 1 596 ? 21.394 0.646 -4.413 1.00 97.31 596 ILE A O 1
ATOM 4845 N N . SER A 1 597 ? 20.083 2.303 -3.636 1.00 98.12 597 SER A N 1
ATOM 4846 C CA . SER A 1 597 ? 20.064 1.941 -2.227 1.00 98.12 597 SER A CA 1
ATOM 4847 C C . SER A 1 597 ? 18.701 2.309 -1.660 1.00 98.12 597 SER A C 1
ATOM 4849 O O . SER A 1 597 ? 18.279 3.456 -1.756 1.00 98.12 597 SER A O 1
ATOM 4851 N N . ARG A 1 598 ? 18.005 1.341 -1.075 1.00 96.38 598 ARG A N 1
ATOM 4852 C CA . ARG A 1 598 ? 16.681 1.502 -0.476 1.00 96.38 598 ARG A CA 1
ATOM 4853 C C . ARG A 1 598 ? 16.684 0.928 0.930 1.00 96.38 598 ARG A C 1
ATOM 4855 O O . ARG A 1 598 ? 17.237 -0.151 1.148 1.00 96.38 598 ARG A O 1
ATOM 4862 N N . SER A 1 599 ? 15.999 1.593 1.851 1.00 97.94 599 SER A N 1
ATOM 4863 C CA . SER A 1 599 ? 15.648 1.038 3.157 1.00 97.94 599 SER A CA 1
ATOM 4864 C C . SER A 1 599 ? 14.190 1.308 3.505 1.00 97.94 599 SER A C 1
ATOM 4866 O O . SER A 1 599 ? 13.658 2.376 3.205 1.00 97.94 599 SER A O 1
ATOM 4868 N N . VAL A 1 600 ? 13.560 0.330 4.149 1.00 97.88 600 VAL A N 1
ATOM 4869 C CA . VAL A 1 600 ? 12.187 0.387 4.655 1.00 97.88 600 VAL A CA 1
ATOM 4870 C C . VAL A 1 600 ? 12.219 0.007 6.129 1.00 97.88 600 VAL A C 1
ATOM 4872 O O . VAL A 1 600 ? 12.809 -1.012 6.486 1.00 97.88 600 VAL A O 1
ATOM 4875 N N . ASP A 1 601 ? 11.585 0.804 6.978 1.00 98.00 601 ASP A N 1
ATOM 4876 C CA . ASP A 1 601 ? 11.421 0.511 8.401 1.00 98.00 601 ASP A CA 1
ATOM 4877 C C . ASP A 1 601 ? 9.955 0.743 8.769 1.00 98.00 601 ASP A C 1
ATOM 4879 O O . ASP A 1 601 ? 9.467 1.863 8.669 1.00 98.00 601 ASP A O 1
ATOM 4883 N N . ARG A 1 602 ? 9.217 -0.312 9.114 1.00 96.44 602 ARG A N 1
ATOM 4884 C CA . ARG A 1 602 ? 7.787 -0.249 9.448 1.00 96.44 602 ARG A CA 1
ATOM 4885 C C . ARG A 1 602 ? 7.557 -0.922 10.777 1.00 96.44 602 ARG A C 1
ATOM 4887 O O . ARG A 1 602 ? 8.020 -2.039 10.979 1.00 96.44 602 ARG A O 1
ATOM 4894 N N . PHE A 1 603 ? 6.833 -0.281 11.676 1.00 96.31 603 PHE A N 1
ATOM 4895 C CA . PHE A 1 603 ? 6.526 -0.888 12.955 1.00 96.31 603 PHE A CA 1
ATOM 4896 C C . PHE A 1 603 ? 5.254 -0.339 13.572 1.00 96.31 603 PHE A C 1
ATOM 4898 O O . PHE A 1 603 ? 4.934 0.846 13.474 1.00 96.31 603 PHE A O 1
ATOM 4905 N N . LYS A 1 604 ? 4.562 -1.228 14.278 1.00 94.12 604 LYS A N 1
ATOM 4906 C CA . LYS A 1 604 ? 3.311 -0.954 14.960 1.00 94.12 604 LYS A CA 1
ATOM 4907 C C . LYS A 1 604 ? 3.310 -1.586 16.342 1.00 94.12 604 LYS A C 1
ATOM 4909 O O . LYS A 1 604 ? 3.633 -2.764 16.495 1.00 94.12 604 LYS A O 1
ATOM 4914 N N . TYR A 1 605 ? 2.925 -0.812 17.349 1.00 92.69 605 TYR A N 1
ATOM 4915 C CA . TYR A 1 605 ? 2.880 -1.266 18.736 1.00 92.69 605 TYR A CA 1
ATOM 4916 C C . TYR A 1 605 ? 1.881 -0.460 19.571 1.00 92.69 605 TYR A C 1
ATOM 4918 O O . TYR A 1 605 ? 1.489 0.654 19.218 1.00 92.69 605 TYR A O 1
ATOM 4926 N N . ILE A 1 606 ? 1.483 -1.031 20.703 1.00 89.94 606 ILE A N 1
ATOM 4927 C CA . ILE A 1 606 ? 0.622 -0.414 21.707 1.00 89.94 606 ILE A CA 1
ATOM 4928 C C . ILE A 1 606 ? 1.505 -0.004 22.882 1.00 89.94 606 ILE A C 1
ATOM 4930 O O . ILE A 1 606 ? 2.198 -0.829 23.476 1.00 89.94 606 ILE A O 1
ATOM 4934 N N . LYS A 1 607 ? 1.484 1.281 23.233 1.00 91.62 607 LYS A N 1
ATOM 4935 C CA . LYS A 1 607 ? 2.206 1.817 24.385 1.00 91.62 607 LYS A CA 1
ATOM 4936 C C . LYS A 1 607 ? 1.249 2.093 25.535 1.00 91.62 607 LYS A C 1
ATOM 4938 O O . LYS A 1 607 ? 0.460 3.027 25.442 1.00 91.62 607 LYS A O 1
ATOM 4943 N N . ASP A 1 608 ? 1.373 1.342 26.628 1.00 89.62 608 ASP A N 1
ATOM 4944 C CA . ASP A 1 608 ? 0.730 1.657 27.908 1.00 89.62 608 ASP A CA 1
ATOM 4945 C C . ASP A 1 608 ? 1.569 2.679 28.690 1.00 89.62 608 ASP A C 1
ATOM 4947 O O . ASP A 1 608 ? 2.670 2.380 29.145 1.00 89.62 608 ASP A O 1
ATOM 4951 N N . TYR A 1 609 ? 1.060 3.896 28.861 1.00 91.00 609 TYR A N 1
ATOM 4952 C CA . TYR A 1 609 ? 1.770 4.964 29.577 1.00 91.00 609 TYR A CA 1
ATOM 4953 C C . TYR A 1 609 ? 1.618 4.867 31.097 1.00 91.00 609 TYR A C 1
ATOM 4955 O O . TYR A 1 609 ? 2.306 5.574 31.833 1.00 91.00 609 TYR A O 1
ATOM 4963 N N . THR A 1 610 ? 0.732 4.000 31.583 1.00 87.31 610 THR A N 1
ATOM 4964 C CA . THR A 1 610 ? 0.497 3.790 33.017 1.00 87.31 610 THR A CA 1
ATOM 4965 C C . THR A 1 610 ? 1.390 2.700 33.613 1.00 87.31 610 THR A C 1
ATOM 4967 O O . THR A 1 610 ? 1.376 2.495 34.825 1.00 87.31 610 THR A O 1
ATOM 4970 N N . SER A 1 611 ? 2.188 2.018 32.783 1.00 85.94 611 SER A N 1
ATOM 4971 C CA . SER A 1 611 ? 3.087 0.940 33.207 1.00 85.94 611 SER A CA 1
ATOM 4972 C C . SER A 1 611 ? 4.207 1.397 34.141 1.00 85.94 611 SER A C 1
ATOM 4974 O O . SER A 1 611 ? 4.739 0.595 34.905 1.00 85.94 611 SER A O 1
ATOM 4976 N N . GLY A 1 612 ? 4.605 2.670 34.044 1.00 83.62 612 GLY A N 1
ATOM 4977 C CA . GLY A 1 612 ? 5.814 3.193 34.678 1.00 83.62 612 GLY A CA 1
ATOM 4978 C C . GLY A 1 612 ? 7.123 2.667 34.070 1.00 83.62 612 GLY A C 1
ATOM 4979 O O . GLY A 1 612 ? 8.186 3.006 34.584 1.00 83.62 612 GLY A O 1
ATOM 4980 N N . GLN A 1 613 ? 7.068 1.861 33.001 1.00 84.38 613 GLN A N 1
ATOM 4981 C CA . GLN A 1 613 ? 8.251 1.360 32.299 1.00 84.38 613 GLN A CA 1
ATOM 4982 C C . GLN A 1 613 ? 8.758 2.387 31.281 1.00 84.38 613 GLN A C 1
ATOM 4984 O O . GLN A 1 613 ? 7.978 2.993 30.540 1.00 84.38 613 GLN A O 1
ATOM 4989 N N . GLU A 1 614 ? 10.078 2.568 31.218 1.00 82.88 614 GLU A N 1
ATOM 4990 C CA . GLU A 1 614 ? 10.698 3.310 30.122 1.00 82.88 614 GLU A CA 1
ATOM 4991 C C . GLU A 1 614 ? 10.595 2.494 28.834 1.00 82.88 614 GLU A C 1
ATOM 4993 O O . GLU A 1 614 ? 11.059 1.358 28.755 1.00 82.88 614 GLU A O 1
ATOM 4998 N N . PHE A 1 615 ? 9.965 3.086 27.822 1.00 88.31 615 PHE A N 1
ATOM 4999 C CA . PHE A 1 615 ? 9.763 2.450 26.529 1.00 88.31 615 PHE A CA 1
ATOM 5000 C C . PHE A 1 615 ? 9.810 3.501 25.421 1.00 88.31 615 PHE A C 1
ATOM 5002 O O . PHE A 1 615 ? 8.838 4.231 25.166 1.00 88.31 615 PHE A O 1
ATOM 5009 N N . GLU A 1 616 ? 10.979 3.612 24.796 1.00 89.25 616 GLU A N 1
ATOM 5010 C CA . GLU A 1 616 ? 11.250 4.508 23.678 1.00 89.25 616 GLU A CA 1
ATOM 5011 C C . GLU A 1 616 ? 11.561 3.699 22.427 1.00 89.25 616 GLU A C 1
ATOM 5013 O O . GLU A 1 616 ? 12.399 2.805 22.443 1.00 89.25 616 GLU A O 1
ATOM 5018 N N . VAL A 1 617 ? 10.881 4.041 21.335 1.00 94.31 617 VAL A N 1
ATOM 5019 C CA . VAL A 1 617 ? 10.989 3.331 20.062 1.00 94.31 617 VAL A CA 1
ATOM 5020 C C . VAL A 1 617 ? 11.236 4.361 18.974 1.00 94.31 617 VAL A C 1
ATOM 5022 O O . VAL A 1 617 ? 10.368 5.189 18.661 1.00 94.31 617 VAL A O 1
ATOM 5025 N N . LYS A 1 618 ? 12.443 4.331 18.419 1.00 93.44 618 LYS A N 1
ATOM 5026 C CA . LYS A 1 618 ? 12.861 5.161 17.288 1.00 93.44 618 LYS A CA 1
ATOM 5027 C C . LYS A 1 618 ? 12.718 4.396 15.982 1.00 93.44 618 LYS A C 1
ATOM 5029 O O . LYS A 1 618 ? 12.359 5.000 14.980 1.00 93.44 618 LYS A O 1
ATOM 5034 N N . ASN A 1 619 ? 12.983 3.094 16.001 1.00 95.19 619 ASN A N 1
ATOM 5035 C CA . ASN A 1 619 ? 12.976 2.244 14.815 1.00 95.19 619 ASN A CA 1
ATOM 5036 C C . ASN A 1 619 ? 12.548 0.805 15.156 1.00 95.19 619 ASN A C 1
ATOM 5038 O O . ASN A 1 619 ? 12.504 0.437 16.331 1.00 95.19 619 ASN A O 1
ATOM 5042 N N . SER A 1 620 ? 12.261 -0.022 14.146 1.00 95.12 620 SER A N 1
ATOM 5043 C CA . SER A 1 620 ? 11.840 -1.422 14.346 1.00 95.12 620 SER A CA 1
ATOM 5044 C C . SER A 1 620 ? 12.835 -2.264 15.149 1.00 95.12 620 SER A C 1
ATOM 5046 O O . SER A 1 620 ? 12.413 -3.183 15.849 1.00 95.12 620 SER A O 1
ATOM 5048 N N . GLN A 1 621 ? 14.139 -1.956 15.101 1.00 93.19 621 GLN A N 1
ATOM 5049 C CA . GLN A 1 621 ? 15.140 -2.695 15.874 1.00 93.19 621 GLN A CA 1
ATOM 5050 C C . GLN A 1 621 ? 14.924 -2.541 17.378 1.00 93.19 621 GLN A C 1
ATOM 5052 O O . GLN A 1 621 ? 15.103 -3.514 18.101 1.00 93.19 621 GLN A O 1
ATOM 5057 N N . ASP A 1 622 ? 14.489 -1.367 17.837 1.00 94.12 622 ASP A N 1
ATOM 5058 C CA . ASP A 1 622 ? 14.276 -1.115 19.263 1.00 94.12 622 ASP A CA 1
ATOM 5059 C C . ASP A 1 622 ? 13.154 -2.015 19.816 1.00 94.12 622 ASP A C 1
ATOM 5061 O O . ASP A 1 622 ? 13.225 -2.468 20.956 1.00 94.12 622 ASP A O 1
ATOM 5065 N N . LEU A 1 623 ? 12.144 -2.338 18.992 1.00 92.25 623 LEU A N 1
ATOM 5066 C CA . LEU A 1 623 ? 11.090 -3.293 19.354 1.00 92.25 623 LEU A CA 1
ATOM 5067 C C . LEU A 1 623 ? 11.625 -4.721 19.452 1.00 92.25 623 LEU A C 1
ATOM 5069 O O . LEU A 1 623 ? 11.301 -5.430 20.400 1.00 92.25 623 LEU A O 1
ATOM 5073 N N . VAL A 1 624 ? 12.460 -5.130 18.496 1.00 89.56 624 VAL A N 1
ATOM 5074 C CA . VAL A 1 624 ? 13.097 -6.455 18.510 1.00 89.56 624 VAL A CA 1
ATOM 5075 C C . VAL A 1 624 ? 14.017 -6.593 19.727 1.00 89.56 624 VAL A C 1
ATOM 5077 O O . VAL A 1 624 ? 13.979 -7.602 20.426 1.00 89.56 624 VAL A O 1
ATOM 5080 N N . ASP A 1 625 ? 14.820 -5.572 20.022 1.00 90.81 625 ASP A N 1
ATOM 5081 C CA . ASP A 1 625 ? 15.724 -5.558 21.176 1.00 90.81 625 ASP A CA 1
ATOM 5082 C C . ASP A 1 625 ? 14.950 -5.601 22.502 1.00 90.81 625 ASP A C 1
ATOM 5084 O O . ASP A 1 625 ? 15.346 -6.309 23.436 1.00 90.81 625 ASP A O 1
ATOM 5088 N N . TYR A 1 626 ? 13.813 -4.903 22.571 1.00 89.44 626 TYR A N 1
ATOM 5089 C CA . TYR A 1 626 ? 12.906 -4.987 23.711 1.00 89.44 626 TYR A CA 1
ATOM 5090 C C . TYR A 1 626 ? 12.332 -6.401 23.871 1.00 89.44 626 TYR A C 1
ATOM 5092 O O . TYR A 1 626 ? 12.471 -6.977 24.948 1.00 89.44 626 TYR A O 1
ATOM 5100 N N . ALA A 1 627 ? 11.781 -6.997 22.809 1.00 86.25 627 ALA A N 1
ATOM 5101 C CA . ALA A 1 627 ? 11.196 -8.342 22.844 1.00 86.25 627 ALA A CA 1
ATOM 5102 C C . ALA A 1 627 ? 12.201 -9.448 23.212 1.00 86.25 627 ALA A C 1
ATOM 5104 O O . ALA A 1 627 ? 11.834 -10.467 23.788 1.00 86.25 627 ALA A O 1
ATOM 5105 N N . ASN A 1 628 ? 13.488 -9.243 22.923 1.00 85.88 628 ASN A N 1
ATOM 5106 C CA . ASN A 1 628 ? 14.551 -10.168 23.320 1.00 85.88 628 ASN A CA 1
ATOM 5107 C C . ASN A 1 628 ? 14.849 -10.153 24.828 1.00 85.88 628 ASN A C 1
ATOM 5109 O O . ASN A 1 628 ? 15.511 -11.059 25.336 1.00 85.88 628 ASN A O 1
ATOM 5113 N N . THR A 1 629 ? 14.435 -9.105 25.541 1.00 87.25 629 THR A N 1
ATOM 5114 C CA . THR A 1 629 ? 14.784 -8.882 26.954 1.00 87.25 629 THR A CA 1
ATOM 5115 C C . THR A 1 629 ? 13.571 -8.750 27.873 1.00 87.25 629 THR A C 1
ATOM 5117 O O . THR A 1 629 ? 13.727 -8.844 29.091 1.00 87.25 629 THR A O 1
ATOM 5120 N N . HIS A 1 630 ? 12.380 -8.565 27.308 1.00 82.88 630 HIS A N 1
ATOM 5121 C CA . HIS A 1 630 ? 11.123 -8.342 28.009 1.00 82.88 630 HIS A CA 1
ATOM 5122 C C . HIS A 1 630 ? 9.993 -9.093 27.307 1.00 82.88 630 HIS A C 1
ATOM 5124 O O . HIS A 1 630 ? 10.011 -9.268 26.090 1.00 82.88 630 HIS A O 1
ATOM 5130 N N . ASP A 1 631 ? 8.963 -9.461 28.064 1.00 74.69 631 ASP A N 1
ATOM 5131 C CA . ASP A 1 631 ? 7.684 -9.813 27.457 1.00 74.69 631 ASP A CA 1
ATOM 5132 C C . ASP A 1 631 ? 7.079 -8.569 26.787 1.00 74.69 631 ASP A C 1
ATOM 5134 O O . ASP A 1 631 ? 7.238 -7.447 27.270 1.00 74.69 631 ASP A O 1
ATOM 5138 N N . SER A 1 632 ? 6.301 -8.752 25.718 1.00 66.12 632 SER A N 1
ATOM 5139 C CA . SER A 1 632 ? 5.559 -7.674 25.043 1.00 66.12 632 SER A CA 1
ATOM 5140 C C . SER A 1 632 ? 4.395 -7.118 25.888 1.00 66.12 632 SER A C 1
ATOM 5142 O O . SER A 1 632 ? 3.403 -6.622 25.361 1.00 66.12 632 SER A O 1
ATOM 5144 N N . ILE A 1 633 ? 4.436 -7.272 27.210 1.00 70.94 633 ILE A N 1
ATOM 5145 C CA . ILE A 1 633 ? 3.444 -6.767 28.155 1.00 70.94 633 ILE A CA 1
ATOM 5146 C C . ILE A 1 633 ? 4.206 -5.910 29.167 1.00 70.94 633 ILE A C 1
ATOM 5148 O O . ILE A 1 633 ? 5.151 -6.395 29.788 1.00 70.94 633 ILE A O 1
ATOM 5152 N N . PRO A 1 634 ? 3.802 -4.647 29.371 1.00 72.81 634 PRO A N 1
ATOM 5153 C CA . PRO A 1 634 ? 2.537 -4.036 28.945 1.00 72.81 634 PRO A CA 1
ATOM 5154 C C . PRO A 1 634 ? 2.576 -3.370 27.556 1.00 72.81 634 PRO A C 1
ATOM 5156 O O . PRO A 1 634 ? 1.560 -2.845 27.104 1.00 72.81 634 PRO A O 1
ATOM 5159 N N . HIS A 1 635 ? 3.724 -3.373 26.874 1.00 84.06 635 HIS A N 1
ATOM 5160 C CA . HIS A 1 635 ? 3.895 -2.765 25.553 1.00 84.06 635 HIS A CA 1
ATOM 5161 C C . HIS A 1 635 ? 3.754 -3.808 24.436 1.00 84.06 635 HIS A C 1
ATOM 5163 O O . HIS A 1 635 ? 4.723 -4.484 24.095 1.00 84.06 635 HIS A O 1
ATOM 5169 N N . ILE A 1 636 ? 2.552 -3.948 23.865 1.00 83.38 636 ILE A N 1
ATOM 5170 C CA . ILE A 1 636 ? 2.287 -4.981 22.850 1.00 83.38 636 ILE A CA 1
ATOM 5171 C C . ILE A 1 636 ? 2.917 -4.594 21.519 1.00 83.38 636 ILE A C 1
ATOM 5173 O O . ILE A 1 636 ? 2.536 -3.599 20.901 1.00 83.38 636 ILE A O 1
ATOM 5177 N N . ILE A 1 637 ? 3.834 -5.426 21.042 1.00 87.00 637 ILE A N 1
ATOM 5178 C CA . ILE A 1 637 ? 4.400 -5.321 19.702 1.00 87.00 637 ILE A CA 1
ATOM 5179 C C . ILE A 1 637 ? 3.432 -6.001 18.734 1.00 87.00 637 ILE A C 1
ATOM 5181 O O . ILE A 1 637 ? 3.109 -7.175 18.886 1.00 87.00 637 ILE A O 1
ATOM 5185 N N . VAL A 1 638 ? 2.936 -5.260 17.743 1.00 88.31 638 VAL A N 1
ATOM 5186 C CA . VAL A 1 638 ? 2.062 -5.822 16.704 1.00 88.31 638 VAL A CA 1
ATOM 5187 C C . VAL A 1 638 ? 2.931 -6.344 15.568 1.00 88.31 638 VAL A C 1
ATOM 5189 O O . VAL A 1 638 ? 2.890 -7.528 15.242 1.00 88.31 638 VAL A O 1
ATOM 5192 N N . ASN A 1 639 ? 3.755 -5.466 14.992 1.00 91.19 639 ASN A N 1
ATOM 5193 C CA . ASN A 1 639 ? 4.723 -5.827 13.966 1.00 91.19 639 ASN A CA 1
ATOM 5194 C C . ASN A 1 639 ? 5.933 -4.883 13.963 1.00 91.19 639 ASN A C 1
ATOM 5196 O O . ASN A 1 639 ? 5.860 -3.741 14.413 1.00 91.19 639 ASN A O 1
ATOM 5200 N N . ALA A 1 640 ? 7.040 -5.380 13.428 1.00 95.00 640 ALA A N 1
ATOM 5201 C CA . ALA A 1 640 ? 8.255 -4.648 13.143 1.00 95.00 640 ALA A CA 1
ATOM 5202 C C . ALA A 1 640 ? 8.920 -5.285 11.911 1.00 95.00 640 ALA A C 1
ATOM 5204 O O . ALA A 1 640 ? 9.138 -6.494 11.856 1.00 95.00 640 ALA A O 1
ATOM 5205 N N . LEU A 1 641 ? 9.215 -4.483 10.898 1.00 95.75 641 LEU A N 1
ATOM 5206 C CA . LEU A 1 641 ? 9.819 -4.894 9.640 1.00 95.75 641 LEU A CA 1
ATOM 5207 C C . LEU A 1 641 ? 10.935 -3.919 9.303 1.00 95.75 641 LEU A C 1
ATOM 5209 O O . LEU A 1 641 ? 10.701 -2.721 9.166 1.00 95.75 641 LEU A O 1
ATOM 5213 N N . LYS A 1 642 ? 12.134 -4.456 9.098 1.00 97.44 642 LYS A N 1
ATOM 5214 C CA . LYS A 1 642 ? 13.293 -3.716 8.607 1.00 97.44 642 LYS A CA 1
ATOM 5215 C C . LYS A 1 642 ? 13.788 -4.363 7.333 1.00 97.44 642 LYS A C 1
ATOM 5217 O O . LYS A 1 642 ? 14.133 -5.538 7.348 1.00 97.44 642 LYS A O 1
ATOM 5222 N N . GLY A 1 643 ? 13.837 -3.613 6.244 1.00 97.50 643 GLY A N 1
ATOM 5223 C CA . GLY A 1 643 ? 14.283 -4.095 4.944 1.00 97.50 643 GLY A CA 1
ATOM 5224 C C . GLY A 1 643 ? 15.316 -3.171 4.318 1.00 97.50 643 GLY A C 1
ATOM 5225 O O . GLY A 1 643 ? 15.257 -1.954 4.489 1.00 97.50 643 GLY A O 1
ATOM 5226 N N . SER A 1 644 ? 16.250 -3.736 3.560 1.00 98.25 644 SER A N 1
ATOM 5227 C CA . SER A 1 644 ? 17.150 -2.975 2.698 1.00 98.25 644 SER A CA 1
ATOM 5228 C C . SER A 1 644 ? 17.412 -3.695 1.380 1.00 98.25 644 SER A C 1
ATOM 5230 O O . SER A 1 644 ? 17.413 -4.924 1.303 1.00 98.25 644 SER A O 1
ATOM 5232 N N . GLN A 1 645 ? 17.602 -2.914 0.319 1.00 98.38 645 GLN A N 1
ATOM 5233 C CA . GLN A 1 645 ? 17.952 -3.404 -1.012 1.00 98.38 645 GLN A CA 1
ATOM 5234 C C . GLN A 1 645 ? 18.984 -2.454 -1.616 1.00 98.38 645 GLN A C 1
ATOM 5236 O O . GLN A 1 645 ? 18.723 -1.260 -1.747 1.00 98.38 645 GLN A O 1
ATOM 5241 N N . THR A 1 646 ? 20.154 -2.962 -1.978 1.00 98.50 646 THR A N 1
ATOM 5242 C CA . THR A 1 646 ? 21.203 -2.194 -2.658 1.00 98.50 646 THR A CA 1
ATOM 5243 C C . THR A 1 646 ? 21.627 -2.932 -3.912 1.00 98.50 646 THR A C 1
ATOM 5245 O O . THR A 1 646 ? 21.597 -4.160 -3.955 1.00 98.50 646 THR A O 1
ATOM 5248 N N . GLY A 1 647 ? 22.003 -2.214 -4.963 1.00 98.00 647 GLY A N 1
ATOM 5249 C CA . GLY A 1 647 ? 22.412 -2.882 -6.189 1.00 98.00 647 GLY A CA 1
ATOM 5250 C C . GLY A 1 647 ? 22.899 -1.947 -7.271 1.00 98.00 647 GLY A C 1
ATOM 5251 O O . GLY A 1 647 ? 22.745 -0.729 -7.194 1.00 98.00 647 GLY A O 1
ATOM 5252 N N . SER A 1 648 ? 23.488 -2.545 -8.297 1.00 98.25 648 SER A N 1
ATOM 5253 C CA . SER A 1 648 ? 23.910 -1.848 -9.503 1.00 98.25 648 SER A CA 1
ATOM 5254 C C . SER A 1 648 ? 23.623 -2.693 -10.735 1.00 98.25 648 SER A C 1
ATOM 5256 O O . SER A 1 648 ? 23.579 -3.920 -10.671 1.00 98.25 648 SER A O 1
ATOM 5258 N N . SER A 1 649 ? 23.406 -2.041 -11.868 1.00 97.81 649 SER A N 1
ATOM 5259 C CA . SER A 1 649 ? 23.137 -2.715 -13.130 1.00 97.81 649 SER A CA 1
ATOM 5260 C C . SER A 1 649 ? 23.680 -1.932 -14.312 1.00 97.81 649 SER A C 1
ATOM 5262 O O . SER A 1 649 ? 23.888 -0.718 -14.241 1.00 97.81 649 SER A O 1
ATOM 5264 N N . LYS A 1 650 ? 23.864 -2.648 -15.419 1.00 97.50 650 LYS A N 1
ATOM 5265 C CA . LYS A 1 650 ? 24.055 -2.080 -16.750 1.00 97.50 650 LYS A CA 1
ATOM 5266 C C . LYS A 1 650 ? 23.005 -2.684 -17.671 1.00 97.50 650 LYS A C 1
ATOM 5268 O O . LYS A 1 650 ? 22.920 -3.909 -17.777 1.00 97.50 650 LYS A O 1
ATOM 5273 N N . TYR A 1 651 ? 22.220 -1.834 -18.317 1.00 94.88 651 TYR A N 1
ATOM 5274 C CA . TYR A 1 651 ? 21.060 -2.239 -19.099 1.00 94.88 651 TYR A CA 1
ATOM 5275 C C . TYR A 1 651 ? 21.045 -1.546 -20.457 1.00 94.88 651 TYR A C 1
ATOM 5277 O O . TYR A 1 651 ? 21.481 -0.403 -20.585 1.00 94.88 651 TYR A O 1
ATOM 5285 N N . THR A 1 652 ? 20.591 -2.267 -21.476 1.00 93.06 652 THR A N 1
ATOM 5286 C CA . THR A 1 652 ? 20.503 -1.803 -22.858 1.00 93.06 652 THR A CA 1
ATOM 5287 C C . THR A 1 652 ? 19.071 -1.935 -23.346 1.00 93.06 652 THR A C 1
ATOM 5289 O O . THR A 1 652 ? 18.482 -3.019 -23.304 1.00 93.06 652 THR A O 1
ATOM 5292 N N . LEU A 1 653 ? 18.523 -0.822 -23.820 1.00 89.06 653 LEU A N 1
ATOM 5293 C CA . LEU A 1 653 ? 17.246 -0.761 -24.516 1.00 89.06 653 LEU A CA 1
ATOM 5294 C C . LEU A 1 653 ? 17.505 -0.967 -26.005 1.00 89.06 653 LEU A C 1
ATOM 5296 O O . LEU A 1 653 ? 18.350 -0.276 -26.575 1.00 89.06 653 LEU A O 1
ATOM 5300 N N . ALA A 1 654 ? 16.798 -1.912 -26.627 1.00 86.19 654 ALA A N 1
ATOM 5301 C CA . ALA A 1 654 ? 16.995 -2.252 -28.034 1.00 86.19 654 ALA A CA 1
ATOM 5302 C C . ALA A 1 654 ? 15.679 -2.682 -28.712 1.00 86.19 654 ALA A C 1
ATOM 5304 O O . ALA A 1 654 ? 14.847 -3.351 -28.085 1.00 86.19 654 ALA A O 1
ATOM 5305 N N . PRO A 1 655 ? 15.482 -2.403 -30.018 1.00 80.25 655 PRO A N 1
ATOM 5306 C CA . PRO A 1 655 ? 14.272 -2.812 -30.738 1.00 80.25 655 PRO A CA 1
ATOM 5307 C C . PRO A 1 655 ? 14.073 -4.335 -30.760 1.00 80.25 655 PRO A C 1
ATOM 5309 O O . PRO A 1 655 ? 12.945 -4.828 -30.732 1.00 80.25 655 PRO A O 1
ATOM 5312 N N . SER A 1 656 ? 15.178 -5.083 -30.785 1.00 78.62 656 SER A N 1
ATOM 5313 C CA . SER A 1 656 ? 15.216 -6.549 -30.767 1.00 78.62 656 SER A CA 1
ATOM 5314 C C . SER A 1 656 ? 14.876 -7.160 -29.403 1.00 78.62 656 SER A C 1
ATOM 5316 O O . SER A 1 656 ? 14.599 -8.356 -29.341 1.00 78.62 656 SER A O 1
ATOM 5318 N N . GLY A 1 657 ? 14.841 -6.362 -28.334 1.00 80.06 657 GLY A N 1
ATOM 5319 C CA . GLY A 1 657 ? 14.619 -6.824 -26.967 1.00 80.06 657 GLY A CA 1
ATOM 5320 C C . GLY A 1 657 ? 15.643 -6.232 -26.008 1.00 80.06 657 GLY A C 1
ATOM 5321 O O . GLY A 1 657 ? 16.824 -6.154 -26.325 1.00 80.06 657 GLY A O 1
ATOM 5322 N N . ASN A 1 658 ? 15.177 -5.823 -24.832 1.00 87.00 658 ASN A N 1
ATOM 5323 C CA . ASN A 1 658 ? 16.028 -5.218 -23.814 1.00 87.00 658 ASN A CA 1
ATOM 5324 C C . ASN A 1 658 ? 16.880 -6.295 -23.128 1.00 87.00 658 ASN A C 1
ATOM 5326 O O . ASN A 1 658 ? 16.412 -7.415 -22.912 1.00 87.00 658 ASN A O 1
ATOM 5330 N N . TYR A 1 659 ? 18.118 -5.962 -22.774 1.00 90.12 659 TYR A N 1
ATOM 5331 C CA . TYR A 1 659 ? 19.043 -6.899 -22.137 1.00 90.12 659 TYR A CA 1
ATOM 5332 C C . TYR A 1 659 ? 20.022 -6.183 -21.212 1.00 90.12 659 TYR A C 1
ATOM 5334 O O . TYR A 1 659 ? 20.303 -4.997 -21.354 1.00 90.12 659 TYR A O 1
ATOM 5342 N N . GLY A 1 660 ? 20.589 -6.920 -20.266 1.00 92.81 660 GLY A N 1
ATOM 5343 C CA . GLY A 1 660 ? 21.582 -6.394 -19.343 1.00 92.81 660 GLY A CA 1
ATOM 5344 C C . GLY A 1 660 ? 21.711 -7.274 -18.119 1.00 92.81 660 GLY A C 1
ATOM 5345 O O . GLY A 1 660 ? 21.084 -8.328 -18.046 1.00 92.81 660 GLY A O 1
ATOM 5346 N N . SER A 1 661 ? 22.532 -6.838 -17.171 1.00 95.88 661 SER A N 1
ATOM 5347 C CA . SER A 1 661 ? 22.733 -7.575 -15.930 1.00 95.88 661 SER A CA 1
ATOM 5348 C C . SER A 1 661 ? 22.861 -6.664 -14.721 1.00 95.88 661 SER A C 1
ATOM 5350 O O . SER A 1 661 ? 23.357 -5.540 -14.844 1.00 95.88 661 SER A O 1
ATOM 5352 N N . GLY A 1 662 ? 22.464 -7.172 -13.556 1.00 96.62 662 GLY A N 1
ATOM 5353 C CA . GLY A 1 662 ? 22.636 -6.492 -12.278 1.00 96.62 662 GLY A CA 1
ATOM 5354 C C . GLY A 1 662 ? 23.133 -7.406 -11.165 1.00 96.62 662 GLY A C 1
ATOM 5355 O O . GLY A 1 662 ? 22.968 -8.628 -11.215 1.00 96.62 662 GLY A O 1
ATOM 5356 N N . ASP A 1 663 ? 23.750 -6.771 -10.177 1.00 98.44 663 ASP A N 1
ATOM 5357 C CA . ASP A 1 663 ? 24.152 -7.351 -8.902 1.00 98.44 663 ASP A CA 1
ATOM 5358 C C . ASP A 1 663 ? 23.399 -6.613 -7.788 1.00 98.44 663 ASP A C 1
ATOM 5360 O O . ASP A 1 663 ? 23.255 -5.385 -7.840 1.00 98.44 663 ASP A O 1
ATOM 5364 N N . SER A 1 664 ? 22.936 -7.338 -6.773 1.00 98.25 664 SER A N 1
ATOM 5365 C CA . SER A 1 664 ? 22.188 -6.747 -5.664 1.00 98.25 664 SER A CA 1
ATOM 5366 C C . SER A 1 664 ? 22.334 -7.529 -4.363 1.00 98.25 664 SER A C 1
ATOM 5368 O O . SER A 1 664 ? 22.634 -8.723 -4.344 1.00 98.25 664 SER A O 1
ATOM 5370 N N . VAL A 1 665 ? 22.127 -6.827 -3.254 1.00 98.56 665 VAL A N 1
ATOM 5371 C CA . VAL A 1 665 ? 22.063 -7.376 -1.903 1.00 98.56 665 VAL A CA 1
ATOM 5372 C C . VAL A 1 665 ? 20.743 -6.948 -1.289 1.00 98.56 665 VAL A C 1
ATOM 5374 O O . VAL A 1 665 ? 20.365 -5.777 -1.346 1.00 98.56 665 VAL A O 1
ATOM 5377 N N . HIS A 1 666 ? 20.048 -7.902 -0.690 1.00 98.44 666 HIS A N 1
ATOM 5378 C CA . HIS A 1 666 ? 18.760 -7.691 -0.058 1.00 98.44 666 HIS A CA 1
ATOM 5379 C C . HIS A 1 666 ? 18.794 -8.271 1.351 1.00 98.44 666 HIS A C 1
ATOM 5381 O 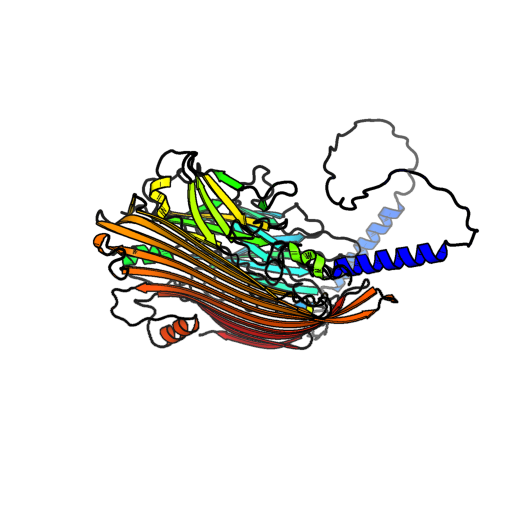O . HIS A 1 666 ? 19.269 -9.387 1.560 1.00 98.44 666 HIS A O 1
ATOM 5387 N N . HIS A 1 667 ? 18.267 -7.517 2.303 1.00 97.94 667 HIS A N 1
ATOM 5388 C CA . HIS A 1 667 ? 18.125 -7.940 3.685 1.00 97.94 667 HIS A CA 1
ATOM 5389 C C . HIS A 1 667 ? 16.716 -7.625 4.161 1.00 97.94 667 HIS A C 1
ATOM 5391 O O . HIS A 1 667 ? 16.178 -6.558 3.860 1.00 97.94 667 HIS A O 1
ATOM 5397 N N . VAL A 1 668 ? 16.135 -8.525 4.944 1.00 97.00 668 VAL A N 1
ATOM 5398 C CA . VAL A 1 668 ? 14.925 -8.239 5.705 1.00 97.00 668 VAL A CA 1
ATOM 5399 C C . VAL A 1 668 ? 14.984 -8.896 7.074 1.00 97.00 668 VAL A C 1
ATOM 5401 O O . VAL A 1 668 ? 15.507 -9.999 7.232 1.00 97.00 668 VAL A O 1
ATOM 5404 N N . ARG A 1 669 ? 14.390 -8.223 8.052 1.00 95.81 669 ARG A N 1
ATOM 5405 C CA . ARG A 1 669 ? 14.009 -8.750 9.354 1.00 95.81 669 ARG A CA 1
ATOM 5406 C C . ARG A 1 669 ? 12.534 -8.445 9.567 1.00 95.81 669 ARG A C 1
ATOM 5408 O O . ARG A 1 669 ? 12.143 -7.282 9.522 1.00 95.81 669 ARG A O 1
ATOM 5415 N N . VAL A 1 670 ? 11.742 -9.481 9.796 1.00 94.12 670 VAL A N 1
ATOM 5416 C CA . VAL A 1 670 ? 10.324 -9.397 10.138 1.00 94.12 670 VAL A CA 1
ATOM 5417 C C . VAL A 1 670 ? 10.143 -9.967 11.533 1.00 94.12 670 VAL A C 1
ATOM 5419 O O . VAL A 1 670 ? 10.630 -11.052 11.841 1.00 94.12 670 VAL A O 1
ATOM 5422 N N . PHE A 1 671 ? 9.446 -9.211 12.366 1.00 91.94 671 PHE A N 1
ATOM 5423 C CA . PHE A 1 671 ? 9.085 -9.569 13.722 1.00 91.94 671 PHE A CA 1
ATOM 5424 C C . PHE A 1 671 ? 7.618 -9.193 13.936 1.00 91.94 671 PHE A C 1
ATOM 5426 O O . PHE A 1 671 ? 7.272 -8.022 14.075 1.00 91.94 671 PHE A O 1
ATOM 5433 N N . LYS A 1 672 ? 6.729 -10.178 13.909 1.00 88.56 672 LYS A N 1
ATOM 5434 C CA . LYS A 1 672 ? 5.303 -10.027 14.203 1.00 88.56 672 LYS A CA 1
ATOM 5435 C C . LYS A 1 672 ? 4.981 -10.887 15.413 1.00 88.56 672 LYS A C 1
ATOM 5437 O O . LYS A 1 672 ? 5.231 -12.086 15.380 1.00 88.56 672 LYS A O 1
ATOM 5442 N N . ASP A 1 673 ? 4.436 -10.284 16.462 1.00 80.38 673 ASP A N 1
ATOM 5443 C CA . ASP A 1 673 ? 4.030 -11.005 17.677 1.00 80.38 673 ASP A CA 1
ATOM 5444 C C . ASP A 1 673 ? 2.518 -11.235 17.743 1.00 80.38 673 ASP A C 1
ATOM 5446 O O . ASP A 1 673 ? 2.061 -12.171 18.401 1.00 80.38 673 ASP A O 1
ATOM 5450 N N . TYR A 1 674 ? 1.739 -10.410 17.035 1.00 75.00 674 TYR A N 1
ATOM 5451 C CA . TYR A 1 674 ? 0.286 -10.406 17.122 1.00 75.00 674 TYR A CA 1
ATOM 5452 C C . TYR A 1 674 ? -0.387 -10.244 15.736 1.00 75.00 674 TYR A C 1
ATOM 5454 O O . TYR A 1 674 ? 0.118 -9.497 14.892 1.00 75.00 674 TYR A O 1
ATOM 5462 N N . PRO A 1 675 ? -1.553 -10.881 15.472 1.00 71.06 675 PRO A N 1
ATOM 5463 C CA . PRO A 1 675 ? -2.197 -11.944 16.269 1.00 71.06 675 PRO A CA 1
ATOM 5464 C C . PRO A 1 675 ? -1.479 -13.287 16.170 1.00 71.06 675 PRO A C 1
ATOM 5466 O O . PRO A 1 675 ? -1.657 -14.152 17.023 1.00 71.06 675 PRO A O 1
ATOM 5469 N N . PHE A 1 676 ? -0.667 -13.457 15.129 1.00 83.62 676 PHE A N 1
ATOM 5470 C CA . PHE A 1 676 ? 0.090 -14.671 14.867 1.00 83.62 676 PHE A CA 1
ATOM 5471 C C . PHE A 1 676 ? 1.567 -14.337 14.867 1.00 83.62 676 PHE A C 1
ATOM 5473 O O . PHE A 1 676 ? 1.983 -13.401 14.179 1.00 83.62 676 PHE A O 1
ATOM 5480 N N . LYS A 1 677 ? 2.334 -15.130 15.615 1.00 84.38 677 LYS A N 1
ATOM 5481 C CA . LYS A 1 677 ? 3.781 -14.990 15.675 1.00 84.38 677 LYS A CA 1
ATOM 5482 C C . LYS A 1 677 ? 4.412 -15.352 14.339 1.00 84.38 677 LYS A C 1
ATOM 5484 O O . LYS A 1 677 ? 4.105 -16.395 13.763 1.00 84.38 677 LYS A O 1
ATOM 5489 N N . GLU A 1 678 ? 5.289 -14.484 13.865 1.00 87.31 678 GLU A N 1
ATOM 5490 C CA . GLU A 1 678 ? 6.060 -14.670 12.644 1.00 87.31 678 GLU A CA 1
ATOM 5491 C C . GLU A 1 678 ? 7.359 -13.877 12.740 1.00 87.31 678 GLU A C 1
ATOM 5493 O O . GLU A 1 678 ? 7.378 -12.650 12.608 1.00 87.31 678 GLU A O 1
ATOM 5498 N N . HIS A 1 679 ? 8.448 -14.596 13.003 1.00 90.94 679 HIS A N 1
ATOM 5499 C CA . HIS A 1 679 ? 9.784 -14.036 13.153 1.00 90.94 679 HIS A CA 1
ATOM 5500 C C . HIS A 1 679 ? 10.714 -14.683 12.134 1.00 90.94 679 HIS A C 1
ATOM 5502 O O . HIS A 1 679 ? 10.887 -15.906 12.114 1.00 90.94 679 HIS A O 1
ATOM 5508 N N . TYR A 1 680 ? 11.312 -13.873 11.267 1.00 93.12 680 TYR A N 1
ATOM 5509 C CA . TYR A 1 680 ? 12.352 -14.351 10.369 1.00 93.12 680 TYR A CA 1
ATOM 5510 C C . TYR A 1 680 ? 13.265 -13.225 9.905 1.00 93.12 680 TYR A C 1
ATOM 5512 O O . TYR A 1 680 ? 12.892 -12.054 9.825 1.00 93.12 680 TYR A O 1
ATOM 5520 N N . ASN A 1 681 ? 14.476 -13.601 9.525 1.00 95.06 681 ASN A N 1
ATOM 5521 C CA . ASN A 1 681 ? 15.365 -12.761 8.749 1.00 95.06 681 ASN A CA 1
ATOM 5522 C C . ASN A 1 681 ? 15.779 -13.494 7.476 1.00 95.06 681 ASN A C 1
ATOM 5524 O O . ASN A 1 681 ? 15.982 -14.709 7.482 1.00 95.06 681 ASN A O 1
ATOM 5528 N N . ARG A 1 682 ? 15.925 -12.747 6.384 1.00 96.38 682 ARG A N 1
ATOM 5529 C CA . ARG A 1 682 ? 16.386 -13.282 5.106 1.00 96.38 682 ARG A CA 1
ATOM 5530 C C . ARG A 1 682 ? 17.445 -12.374 4.507 1.00 96.38 682 ARG A C 1
ATOM 5532 O O . ARG A 1 682 ? 17.284 -11.157 4.482 1.00 96.38 682 ARG A O 1
ATOM 5539 N N . ASP A 1 683 ? 18.516 -12.990 4.035 1.00 97.81 683 ASP A N 1
ATOM 5540 C CA . ASP A 1 683 ? 19.652 -12.351 3.385 1.00 97.81 683 ASP A CA 1
ATOM 5541 C C . ASP A 1 683 ? 19.817 -12.956 1.993 1.00 97.81 683 ASP A C 1
ATOM 5543 O O . ASP A 1 683 ? 19.983 -14.169 1.870 1.00 97.81 683 ASP A O 1
ATOM 5547 N N . VAL A 1 684 ? 19.796 -12.125 0.951 1.00 98.38 684 VAL A N 1
ATOM 5548 C CA . VAL A 1 684 ? 19.926 -12.566 -0.443 1.00 98.38 684 VAL A CA 1
ATOM 5549 C C . VAL A 1 684 ? 21.007 -11.758 -1.145 1.00 98.38 684 VAL A C 1
ATOM 5551 O O . VAL A 1 684 ? 20.997 -10.530 -1.103 1.00 98.38 684 VAL A O 1
ATOM 5554 N N . VAL A 1 685 ? 21.918 -12.444 -1.833 1.00 98.50 685 VAL A N 1
ATOM 5555 C CA . VAL A 1 685 ? 22.888 -11.830 -2.745 1.00 98.50 685 VAL A CA 1
ATOM 5556 C C . VAL A 1 685 ? 22.644 -12.365 -4.144 1.00 98.50 685 VAL A C 1
ATOM 5558 O O . VAL A 1 685 ? 22.622 -13.576 -4.382 1.00 98.50 685 VAL A O 1
ATOM 5561 N N . VAL A 1 686 ? 22.496 -11.439 -5.077 1.00 98.06 686 VAL A N 1
ATOM 5562 C CA . VAL A 1 686 ? 22.331 -11.695 -6.499 1.00 98.06 686 VAL A CA 1
ATOM 5563 C C . VAL A 1 686 ? 23.584 -11.212 -7.207 1.00 98.06 686 VAL A C 1
ATOM 5565 O O . VAL A 1 686 ? 24.029 -10.085 -6.991 1.00 98.06 686 VAL A O 1
ATOM 5568 N N . SER A 1 687 ? 24.136 -12.050 -8.082 1.00 97.25 687 SER A N 1
ATOM 5569 C CA . SER A 1 687 ? 25.151 -11.619 -9.034 1.00 97.25 687 SER A CA 1
ATOM 5570 C C . SER A 1 687 ? 24.772 -12.004 -10.453 1.00 97.25 687 SER A C 1
ATOM 5572 O O . SER A 1 687 ? 24.368 -13.140 -10.706 1.00 97.25 687 SER A O 1
ATOM 5574 N N . LYS A 1 688 ? 24.888 -11.050 -11.382 1.00 95.06 688 LYS A N 1
ATOM 5575 C CA . LYS A 1 688 ? 24.498 -11.192 -12.793 1.00 95.06 688 LYS A CA 1
ATOM 5576 C C . LYS A 1 688 ? 23.110 -11.824 -12.943 1.00 95.06 688 LYS A C 1
ATOM 5578 O O . LYS A 1 688 ? 22.935 -12.805 -13.662 1.00 95.06 688 LYS A O 1
ATOM 5583 N N . ASN A 1 689 ? 22.143 -11.283 -12.206 1.00 93.69 689 ASN A N 1
ATOM 5584 C CA . ASN A 1 689 ? 20.758 -11.764 -12.149 1.00 93.69 689 ASN A CA 1
ATOM 5585 C C . ASN A 1 689 ? 20.562 -13.229 -11.741 1.00 93.69 689 ASN A C 1
ATOM 5587 O O . ASN A 1 689 ? 19.527 -13.821 -12.043 1.00 93.69 689 ASN A O 1
ATOM 5591 N N . SER A 1 690 ? 21.527 -13.811 -11.031 1.00 93.69 690 SER A N 1
ATOM 5592 C CA . SER A 1 690 ? 21.433 -15.148 -10.446 1.00 93.69 690 SER A CA 1
ATOM 5593 C C . SER A 1 690 ? 21.643 -15.073 -8.937 1.00 93.69 690 SER A C 1
ATOM 5595 O O . SER A 1 690 ? 22.547 -14.382 -8.469 1.00 93.69 690 SER A O 1
ATOM 5597 N N . VAL A 1 691 ? 20.823 -15.785 -8.161 1.00 96.38 691 VAL A N 1
ATOM 5598 C CA . VAL A 1 691 ? 21.028 -15.901 -6.709 1.00 96.38 691 VAL A CA 1
ATOM 5599 C C . VAL A 1 691 ? 22.322 -16.666 -6.455 1.00 96.38 691 VAL A C 1
ATOM 5601 O O . VAL A 1 691 ? 22.469 -17.804 -6.897 1.00 96.38 691 VAL A O 1
ATOM 5604 N N . VAL A 1 692 ? 23.256 -16.048 -5.736 1.00 97.38 692 VAL A N 1
ATOM 5605 C CA . VAL A 1 692 ? 24.510 -16.687 -5.298 1.00 97.38 692 VAL A CA 1
ATOM 5606 C C . VAL A 1 692 ? 24.520 -16.964 -3.794 1.00 97.38 692 VAL A C 1
ATOM 5608 O O . VAL A 1 692 ? 25.334 -17.753 -3.319 1.00 97.38 692 VAL A O 1
ATOM 5611 N N . PHE A 1 693 ? 23.609 -16.334 -3.049 1.00 96.88 693 PHE A N 1
ATOM 5612 C CA . PHE A 1 693 ? 23.400 -16.538 -1.621 1.00 96.88 693 PHE A CA 1
ATOM 5613 C C . PHE A 1 693 ? 21.935 -16.256 -1.274 1.00 96.88 693 PHE A C 1
ATOM 5615 O O . PHE A 1 693 ? 21.410 -15.226 -1.686 1.00 96.88 693 PHE A O 1
ATOM 5622 N N . ASP A 1 694 ? 21.295 -17.146 -0.521 1.00 96.44 694 ASP A N 1
ATOM 5623 C CA . ASP A 1 694 ? 19.954 -16.957 0.043 1.00 96.44 694 ASP A CA 1
ATOM 5624 C C . ASP A 1 694 ? 19.880 -17.728 1.360 1.00 96.44 694 ASP A C 1
ATOM 5626 O O . ASP A 1 694 ? 20.001 -18.955 1.382 1.00 96.44 694 ASP A O 1
ATOM 5630 N N . VAL A 1 695 ? 19.779 -17.001 2.469 1.00 95.12 695 VAL A N 1
ATOM 5631 C CA . VAL A 1 695 ? 19.701 -17.579 3.809 1.00 95.12 695 VAL A CA 1
ATOM 5632 C C . VAL A 1 695 ? 18.501 -16.999 4.518 1.00 95.12 695 VAL A C 1
ATOM 5634 O O . VAL A 1 695 ? 18.449 -15.802 4.783 1.00 95.12 695 VAL A O 1
ATOM 5637 N N . ILE A 1 696 ? 17.580 -17.880 4.892 1.00 92.38 696 ILE A N 1
ATOM 5638 C CA . ILE A 1 696 ? 16.450 -17.577 5.762 1.00 92.38 696 ILE A CA 1
ATOM 5639 C C . ILE A 1 696 ? 16.760 -18.183 7.125 1.00 92.38 696 ILE A C 1
ATOM 5641 O O . ILE A 1 696 ? 17.072 -19.372 7.215 1.00 92.38 696 ILE A O 1
ATOM 5645 N N . LYS A 1 697 ? 16.671 -17.389 8.191 1.00 91.00 697 LYS A N 1
ATOM 5646 C CA . LYS A 1 697 ? 16.629 -17.915 9.558 1.00 91.00 697 LYS A CA 1
ATOM 5647 C C . LYS A 1 697 ? 15.294 -17.530 10.167 1.00 91.00 697 LYS A C 1
ATOM 5649 O O . LYS A 1 697 ? 14.813 -16.416 9.984 1.00 91.00 697 LYS A O 1
ATOM 5654 N N . ARG A 1 698 ? 14.688 -18.493 10.840 1.00 84.94 698 ARG A N 1
ATOM 5655 C CA . ARG A 1 698 ? 13.452 -18.327 11.593 1.00 84.94 698 ARG A CA 1
ATOM 5656 C C . ARG A 1 698 ? 13.803 -18.550 13.048 1.00 84.94 698 ARG A C 1
ATOM 5658 O O . ARG A 1 698 ? 14.618 -19.435 13.332 1.00 84.94 698 ARG A O 1
ATOM 5665 N N . ASP A 1 699 ? 13.218 -17.758 13.929 1.00 69.19 699 ASP A N 1
ATOM 5666 C CA . ASP A 1 699 ? 13.306 -18.052 15.351 1.00 69.19 699 ASP A CA 1
ATOM 5667 C C . ASP A 1 699 ? 12.443 -19.306 15.583 1.00 69.19 699 ASP A C 1
ATOM 5669 O O . ASP A 1 699 ? 11.246 -19.304 15.288 1.00 69.19 699 ASP A O 1
ATOM 5673 N N . LEU A 1 700 ? 13.102 -20.419 15.937 1.00 46.41 700 LEU A N 1
ATOM 5674 C CA . LEU A 1 700 ? 12.472 -21.718 16.220 1.00 46.41 700 LEU A CA 1
ATOM 5675 C C . LEU A 1 700 ? 11.854 -21.741 17.616 1.00 46.41 700 LEU A C 1
ATOM 5677 O O . LEU A 1 700 ? 12.534 -21.268 18.558 1.00 46.41 700 LEU A O 1
#

Sequence (700 aa):
MGTKGKEMSIWDQMVLATKKSKLKSQLKPIPRSTGESSEKQEKESYWQYDLEKDGFKPKTDASNVSLKKRCFSWALFAFRVVFVILALVRLLNYHLSDNKSISISDNDNIQDSFEITIAELPTENLVHTDQLLTYSFGNSWGHPARVPYTPYTGSPYNKVMLELFTNVSGRQYDRLGHIFIDNITVWRTSTVEPYDNKTIISRSSKDITDYISLFQKGDPLELTFQLDNIVTKLQDGIFNVDLRIHYFDSPTPHHGRDETAKDFFYHYATTPPNRVIPLVVDPKKKTPLLYYPIASQSNPRWTRPLEDFGANLDGTLEHARLEVFLSGNAAEEFWYGNVLDEYVSKFKNSFHEISGHGPVRVLKVYLYDGKNEYLVATMVPTPVIFTGGFSPALWRPCVGIDAFDLEHLSIDLTPFLSLLKDEKPWELQFEIVSSLNDKYKDTIGENWILSGNIKQWTNQESKMDYGEMIQNTFNSTFDVNVIDIDDPNELHQTVNATARNEVASVVYLDDKPYVISRIYHNEFISSLKFVEDGDDEHHVVDLEKYNIISIYEEEAFRKSNPIVSLIDKSSWHFVGNIKTLDIDVPKSEMTYSAAISRSVDRFKYIKDYTSGQEFEVKNSQDLVDYANTHDSIPHIIVNALKGSQTGSSKYTLAPSGNYGSGDSVHHVRVFKDYPFKEHYNRDVVVSKNSVVFDVIKRDL

pLDDT: mean 82.18, std 21.78, range [22.31, 98.69]